Protein AF-A0A2P6TH84-F1 (afdb_monomer)

pLDDT: mean 74.76, std 20.01, range [26.09, 97.75]

Structure (mmCIF, N/CA/C/O backbone):
data_AF-A0A2P6TH84-F1
#
_entry.id   AF-A0A2P6TH84-F1
#
loop_
_atom_site.group_PDB
_atom_site.id
_atom_site.type_symbol
_atom_site.label_atom_id
_atom_site.label_alt_id
_atom_site.label_comp_id
_atom_site.label_asym_id
_atom_site.label_entity_id
_atom_site.label_seq_id
_atom_site.pdbx_PDB_ins_code
_atom_site.Cartn_x
_atom_site.Cartn_y
_atom_site.Cartn_z
_atom_site.occupancy
_atom_site.B_iso_or_equiv
_atom_site.auth_seq_id
_atom_site.auth_comp_id
_atom_site.auth_asym_id
_atom_site.auth_atom_id
_atom_site.pdbx_PDB_model_num
ATOM 1 N N . MET A 1 1 ? 56.185 -22.684 35.975 1.00 49.00 1 MET A N 1
ATOM 2 C CA . MET A 1 1 ? 56.356 -23.652 34.866 1.00 49.00 1 MET A CA 1
ATOM 3 C C . MET A 1 1 ? 55.516 -23.324 33.614 1.00 49.00 1 MET A C 1
ATOM 5 O O . MET A 1 1 ? 55.179 -24.228 32.874 1.00 49.00 1 MET A O 1
ATOM 9 N N . LEU A 1 2 ? 55.232 -22.048 33.292 1.00 40.28 2 LEU A N 1
ATOM 10 C CA . LEU A 1 2 ? 54.594 -21.669 32.006 1.00 40.28 2 LEU A CA 1
ATOM 11 C C . LEU A 1 2 ? 54.960 -20.236 31.550 1.00 40.28 2 LEU A C 1
ATOM 13 O O . LEU A 1 2 ? 54.195 -19.553 30.882 1.00 40.28 2 LEU A O 1
ATOM 17 N N . ARG A 1 3 ? 56.158 -19.760 31.926 1.00 39.81 3 ARG A N 1
ATOM 18 C CA . ARG A 1 3 ? 56.744 -18.479 31.460 1.00 39.81 3 ARG A CA 1
ATOM 19 C C . ARG A 1 3 ? 58.218 -18.581 31.024 1.00 39.81 3 ARG A C 1
ATOM 21 O O . ARG A 1 3 ? 58.855 -17.567 30.773 1.00 39.81 3 ARG A O 1
ATOM 28 N N . LEU A 1 4 ? 58.748 -19.801 30.888 1.00 42.59 4 LEU A N 1
ATOM 29 C CA . LEU A 1 4 ? 60.118 -20.081 30.418 1.00 42.59 4 LEU A CA 1
ATOM 30 C C . LEU A 1 4 ? 60.171 -20.767 29.037 1.00 42.59 4 LEU A C 1
ATOM 32 O O . LEU A 1 4 ? 61.249 -20.895 28.469 1.00 42.59 4 LEU A O 1
ATOM 36 N N . ALA A 1 5 ? 59.022 -21.134 28.455 1.00 43.66 5 ALA A N 1
ATOM 37 C CA . ALA A 1 5 ? 58.946 -21.787 27.143 1.00 43.66 5 ALA A CA 1
ATOM 38 C C . ALA A 1 5 ? 58.733 -20.817 25.958 1.00 43.66 5 ALA A C 1
ATOM 40 O O . ALA A 1 5 ? 58.998 -21.188 24.821 1.00 43.66 5 ALA A O 1
ATOM 41 N N . SER A 1 6 ? 58.321 -19.560 26.185 1.00 41.12 6 SER A N 1
ATOM 42 C CA . SER A 1 6 ? 58.026 -18.622 25.082 1.00 41.12 6 SER A CA 1
ATOM 43 C C . SER A 1 6 ? 59.216 -17.774 24.616 1.00 41.12 6 SER A C 1
ATOM 45 O O . SER A 1 6 ? 59.155 -17.186 23.541 1.00 41.12 6 SER A O 1
ATOM 47 N N . LYS A 1 7 ? 60.324 -17.726 25.372 1.00 42.12 7 LYS A N 1
ATOM 48 C CA . LYS A 1 7 ? 61.516 -16.940 24.993 1.00 42.12 7 LYS A CA 1
ATOM 49 C C . LYS A 1 7 ? 62.560 -17.708 24.172 1.00 42.12 7 LYS A C 1
ATOM 51 O O . LYS A 1 7 ? 63.350 -17.066 23.495 1.00 42.12 7 LYS A O 1
ATOM 56 N N . ARG A 1 8 ? 62.548 -19.049 24.165 1.00 44.91 8 ARG A N 1
ATOM 57 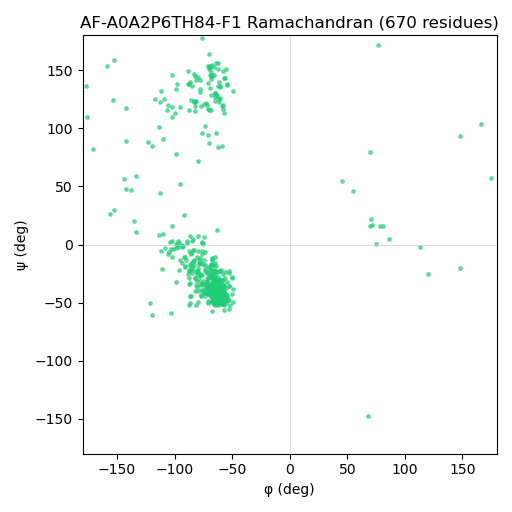C CA . ARG A 1 8 ? 63.496 -19.858 23.362 1.00 44.91 8 ARG A CA 1
ATOM 58 C C . ARG A 1 8 ? 63.024 -20.145 21.932 1.00 44.91 8 ARG A C 1
ATOM 60 O O . ARG A 1 8 ? 63.863 -20.338 21.064 1.00 44.91 8 ARG A O 1
ATOM 67 N N . LEU A 1 9 ? 61.718 -20.084 21.658 1.00 41.94 9 LEU A N 1
ATOM 68 C CA . LEU A 1 9 ? 61.187 -20.300 20.304 1.00 41.94 9 LEU A CA 1
ATOM 69 C C . LEU A 1 9 ? 61.360 -19.069 19.389 1.00 41.94 9 LEU A C 1
ATOM 71 O O . LEU A 1 9 ? 61.479 -19.205 18.178 1.00 41.94 9 LEU A O 1
ATOM 75 N N . LEU A 1 10 ? 61.434 -17.862 19.966 1.00 43.53 10 LEU A N 1
ATOM 76 C CA . LEU A 1 10 ? 61.597 -16.608 19.215 1.00 43.53 10 LEU A CA 1
ATOM 77 C C . LEU A 1 10 ? 63.057 -16.250 18.884 1.00 43.53 10 LEU A C 1
ATOM 79 O O . LEU A 1 10 ? 63.283 -15.338 18.097 1.00 43.53 10 LEU A O 1
ATOM 83 N N . GLN A 1 11 ? 64.047 -16.973 19.420 1.00 44.34 11 GLN A N 1
ATOM 84 C CA . GLN A 1 11 ? 65.460 -16.802 19.043 1.00 44.34 11 GLN A CA 1
ATOM 85 C C . GLN A 1 11 ? 65.936 -17.790 17.966 1.00 44.34 11 GLN A C 1
ATOM 87 O O . GLN A 1 11 ? 66.977 -17.552 17.364 1.00 44.34 11 GLN A O 1
ATOM 92 N N . GLN A 1 12 ? 65.175 -18.847 17.658 1.00 43.16 12 GLN A N 1
ATOM 93 C CA . GLN A 1 12 ? 65.527 -19.805 16.595 1.00 43.16 12 GLN A CA 1
ATOM 94 C C . GLN A 1 12 ? 64.965 -19.447 15.209 1.00 43.16 12 GLN A C 1
ATOM 96 O O . GLN A 1 12 ? 65.404 -20.016 14.218 1.00 43.16 12 GLN A O 1
ATOM 101 N N . LEU A 1 13 ? 64.051 -18.475 15.105 1.00 41.50 13 LEU A N 1
ATOM 102 C CA . LEU A 1 13 ? 63.491 -18.027 13.817 1.00 41.50 13 LEU A CA 1
ATOM 103 C C . LEU A 1 13 ? 64.225 -16.824 13.196 1.00 41.50 13 LEU A C 1
ATOM 105 O O . LEU A 1 13 ? 63.881 -16.408 12.096 1.00 41.50 13 LEU A O 1
ATOM 109 N N . ALA A 1 14 ? 65.239 -16.273 13.873 1.00 40.06 14 ALA A N 1
ATOM 110 C CA . ALA A 1 14 ? 65.996 -15.108 13.401 1.00 40.06 14 ALA A CA 1
ATOM 111 C C . ALA A 1 14 ? 67.391 -15.444 12.830 1.00 40.06 14 ALA A C 1
ATOM 113 O O . ALA A 1 14 ? 68.114 -14.539 12.425 1.00 40.06 14 ALA A O 1
ATOM 114 N N . ALA A 1 15 ? 67.781 -16.721 12.770 1.00 43.97 15 ALA A N 1
ATOM 115 C CA . ALA A 1 15 ? 69.076 -17.141 12.236 1.00 43.97 15 ALA A CA 1
ATOM 116 C C . ALA A 1 15 ? 68.935 -18.452 11.450 1.00 43.97 15 ALA A C 1
ATOM 118 O O . ALA A 1 15 ? 69.052 -19.542 12.001 1.00 43.97 15 ALA A O 1
ATOM 119 N N . GLY A 1 16 ? 68.657 -18.341 10.153 1.00 32.44 16 GLY A N 1
ATOM 120 C CA . GLY A 1 16 ? 68.565 -19.485 9.250 1.00 32.44 16 GLY A CA 1
ATOM 121 C C . GLY A 1 16 ? 68.447 -19.022 7.806 1.00 32.44 16 GLY A C 1
ATOM 122 O O . GLY A 1 16 ? 67.346 -18.911 7.278 1.00 32.44 16 GLY A O 1
ATOM 123 N N . GLY A 1 17 ? 69.585 -18.694 7.192 1.00 35.03 17 GLY A N 1
ATOM 124 C CA . GLY A 1 17 ? 69.675 -18.413 5.762 1.00 35.03 17 GLY A CA 1
ATOM 125 C C . GLY A 1 17 ? 69.348 -19.664 4.944 1.00 35.03 17 GLY A C 1
ATOM 126 O O 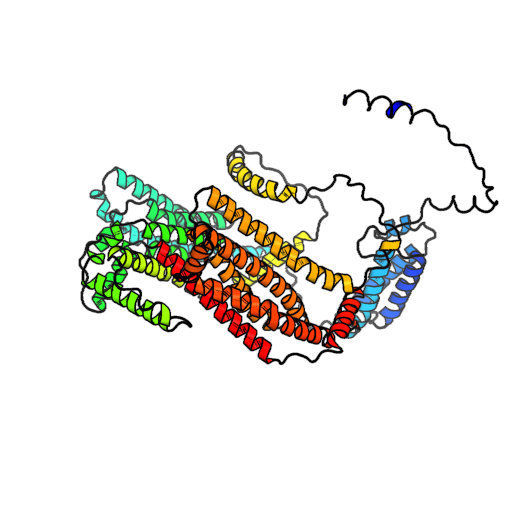. GLY A 1 17 ? 69.883 -20.739 5.207 1.00 35.03 17 GLY A O 1
ATOM 127 N N . ALA A 1 18 ? 68.458 -19.518 3.964 1.00 34.34 18 ALA A N 1
ATOM 128 C CA . ALA A 1 18 ? 68.150 -20.558 2.990 1.00 34.34 18 ALA A CA 1
ATOM 129 C C . ALA A 1 18 ? 69.193 -20.561 1.851 1.00 34.34 18 ALA A C 1
ATOM 131 O O . ALA A 1 18 ? 69.657 -19.486 1.458 1.00 34.34 18 ALA A O 1
ATOM 132 N N . PRO A 1 19 ? 69.556 -21.733 1.297 1.00 34.91 19 PRO A N 1
ATOM 133 C CA . PRO A 1 19 ? 70.480 -21.827 0.177 1.00 34.91 19 PRO A CA 1
ATOM 134 C C . PRO A 1 19 ? 69.783 -21.465 -1.140 1.00 34.91 19 PRO A C 1
ATOM 136 O O . PRO A 1 19 ? 68.630 -21.821 -1.385 1.00 34.91 19 PRO A O 1
ATOM 139 N N . ALA A 1 20 ? 70.516 -20.764 -2.002 1.00 30.88 20 ALA A N 1
ATOM 140 C CA . ALA A 1 20 ? 70.124 -20.475 -3.370 1.00 30.88 20 ALA A CA 1
ATOM 141 C C . ALA A 1 20 ? 70.202 -21.750 -4.226 1.00 30.88 20 ALA A C 1
ATOM 143 O O . ALA A 1 20 ? 71.277 -22.321 -4.397 1.00 30.88 20 ALA A O 1
ATOM 144 N N . VAL A 1 21 ? 69.073 -22.167 -4.800 1.00 31.05 21 VAL A N 1
ATOM 145 C CA . VAL A 1 21 ? 69.043 -23.082 -5.947 1.00 31.05 21 VAL A CA 1
ATOM 146 C C . VAL A 1 21 ? 68.768 -22.233 -7.180 1.00 31.05 21 VAL A C 1
ATOM 148 O O . VAL A 1 21 ? 67.683 -21.678 -7.346 1.00 31.05 21 VAL A O 1
ATOM 151 N N . ALA A 1 22 ? 69.792 -22.093 -8.016 1.00 32.12 22 ALA A N 1
ATOM 152 C CA . ALA A 1 22 ? 69.704 -21.475 -9.325 1.00 32.12 22 ALA A CA 1
ATOM 153 C C . ALA A 1 22 ? 69.007 -22.436 -10.299 1.00 32.12 22 ALA A C 1
ATOM 155 O O . ALA A 1 22 ? 69.502 -23.532 -10.549 1.00 32.12 22 ALA A O 1
ATOM 156 N N . VAL A 1 23 ? 67.884 -22.008 -10.876 1.00 31.39 23 VAL A N 1
ATOM 157 C CA . VAL A 1 23 ? 67.327 -22.603 -12.097 1.00 31.39 23 VAL A CA 1
ATOM 158 C C . VAL A 1 23 ? 67.433 -21.553 -13.197 1.00 31.39 23 VAL A C 1
ATOM 160 O O . VAL A 1 23 ? 66.981 -20.419 -13.044 1.00 31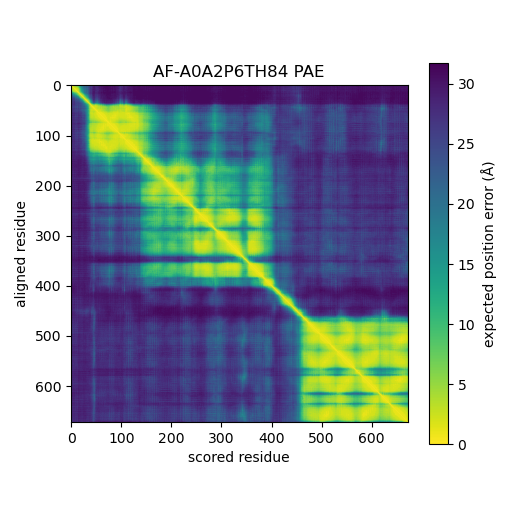.39 23 VAL A O 1
ATOM 163 N N . GLN A 1 24 ? 68.118 -21.935 -14.272 1.00 30.09 24 GLN A N 1
ATOM 164 C CA . GLN A 1 24 ? 68.451 -21.115 -15.431 1.00 30.09 24 GLN A CA 1
ATOM 165 C C . GLN A 1 24 ? 67.192 -20.592 -16.134 1.00 30.09 24 GLN A C 1
ATOM 167 O O . GLN A 1 24 ? 66.323 -21.361 -16.542 1.00 30.09 24 GLN A O 1
ATOM 172 N N . ALA A 1 25 ? 67.128 -19.274 -16.318 1.00 30.47 25 ALA A N 1
ATOM 173 C CA . ALA A 1 25 ? 66.165 -18.624 -17.191 1.00 30.47 25 ALA A CA 1
ATOM 174 C C . ALA A 1 25 ? 66.600 -18.798 -18.655 1.00 30.47 25 ALA A C 1
ATOM 176 O O . ALA A 1 25 ? 67.668 -18.331 -19.053 1.00 30.47 25 ALA A O 1
ATOM 177 N N . GLY A 1 26 ? 65.759 -19.451 -19.459 1.00 30.83 26 GLY A N 1
ATOM 178 C CA . GLY A 1 26 ? 65.854 -19.401 -20.914 1.00 30.83 26 GLY A CA 1
ATOM 179 C C . GLY A 1 26 ? 65.601 -17.975 -21.409 1.00 30.83 26 GLY A C 1
ATOM 180 O O . GLY A 1 26 ? 64.626 -17.325 -21.026 1.00 30.83 26 GLY A O 1
ATOM 181 N N . ALA A 1 27 ? 66.506 -17.480 -22.246 1.00 38.22 27 ALA A N 1
ATOM 182 C CA . ALA A 1 27 ? 66.463 -16.155 -22.841 1.00 38.22 27 ALA A CA 1
ATOM 183 C C . ALA A 1 27 ? 65.328 -16.038 -23.876 1.00 38.22 27 ALA A C 1
ATOM 185 O O . ALA A 1 27 ? 65.541 -16.263 -25.060 1.00 38.22 27 ALA A O 1
ATOM 186 N N . ALA A 1 28 ? 64.118 -15.686 -23.433 1.00 39.31 28 ALA A N 1
ATOM 187 C CA . ALA A 1 28 ? 63.035 -15.225 -24.315 1.00 39.31 28 ALA A CA 1
ATOM 188 C C . ALA A 1 28 ? 61.986 -14.351 -23.594 1.00 39.31 28 ALA A C 1
ATOM 190 O O . ALA A 1 28 ? 60.827 -14.314 -23.996 1.00 39.31 28 ALA A O 1
ATOM 191 N N . ALA A 1 29 ? 62.353 -13.662 -22.507 1.00 36.34 29 ALA A N 1
ATOM 192 C CA . ALA A 1 29 ? 61.376 -12.965 -21.663 1.00 36.34 29 ALA A CA 1
ATOM 193 C C . ALA A 1 29 ? 61.693 -11.523 -21.190 1.00 36.34 29 ALA A C 1
ATOM 195 O O . ALA A 1 29 ? 61.033 -11.091 -20.247 1.00 36.34 29 ALA A O 1
ATOM 196 N N . PRO A 1 30 ? 62.593 -10.712 -21.795 1.00 34.22 30 PRO A N 1
ATOM 197 C CA . PRO A 1 30 ? 62.628 -9.279 -21.484 1.00 34.22 30 PRO A CA 1
ATOM 198 C C . PRO A 1 30 ? 61.908 -8.384 -22.511 1.00 34.22 30 PRO A C 1
ATOM 200 O O . PRO A 1 30 ? 61.852 -7.178 -22.302 1.00 34.22 30 PRO A O 1
ATOM 203 N N . ALA A 1 31 ? 61.302 -8.931 -23.575 1.00 34.47 31 ALA A N 1
ATOM 204 C CA . ALA A 1 31 ? 60.511 -8.135 -24.528 1.00 34.47 31 ALA A CA 1
ATOM 205 C C . ALA A 1 31 ? 59.025 -7.978 -24.132 1.00 34.47 31 ALA A C 1
ATOM 207 O O . ALA A 1 31 ? 58.381 -7.023 -24.553 1.00 34.47 31 ALA A O 1
ATOM 208 N N . LEU A 1 32 ? 58.474 -8.863 -23.289 1.00 37.06 32 LEU A N 1
ATOM 209 C CA . LEU A 1 32 ? 57.043 -8.840 -22.939 1.00 37.06 32 LEU A CA 1
ATOM 210 C C . LEU A 1 32 ? 56.714 -8.013 -21.678 1.00 37.06 32 LEU A C 1
ATOM 212 O O . LEU A 1 32 ? 55.553 -7.731 -21.403 1.00 37.06 32 LEU A O 1
ATOM 216 N N . LEU A 1 33 ? 57.722 -7.593 -20.908 1.00 34.25 33 LEU A N 1
ATOM 217 C CA . LEU A 1 33 ? 57.531 -6.891 -19.627 1.00 34.25 33 LEU A CA 1
ATOM 218 C C . LEU A 1 33 ? 57.624 -5.358 -19.722 1.00 34.25 33 LEU A C 1
ATOM 220 O O . LEU A 1 33 ? 57.468 -4.672 -18.714 1.00 34.25 33 LEU A O 1
ATOM 224 N N . LEU A 1 34 ? 57.801 -4.814 -20.930 1.00 34.56 34 LEU A N 1
ATOM 225 C CA . LEU A 1 34 ? 57.811 -3.370 -21.204 1.00 34.56 34 LEU A CA 1
ATOM 226 C C . LEU A 1 34 ? 56.506 -2.834 -21.831 1.00 34.56 34 LEU A C 1
ATOM 228 O O . LEU A 1 34 ? 56.418 -1.637 -22.077 1.00 34.56 34 LEU A O 1
ATOM 232 N N . ALA A 1 35 ? 55.468 -3.665 -22.014 1.00 40.34 35 ALA A N 1
ATOM 233 C CA . ALA A 1 35 ? 54.204 -3.267 -22.660 1.00 40.34 35 ALA A CA 1
ATOM 234 C C . ALA A 1 35 ? 52.969 -3.188 -21.729 1.00 40.34 35 ALA A C 1
ATOM 236 O O . ALA A 1 35 ? 51.854 -3.016 -22.208 1.00 40.34 35 ALA A O 1
ATOM 237 N N . VAL A 1 36 ? 53.121 -3.285 -20.399 1.00 44.41 36 VAL A N 1
ATOM 238 C CA . VAL A 1 36 ? 51.980 -3.249 -19.444 1.00 44.41 36 VAL A CA 1
ATOM 239 C C . VAL A 1 36 ? 52.001 -1.990 -18.565 1.00 44.41 36 VAL A C 1
ATOM 241 O O . VAL A 1 36 ? 51.787 -2.022 -17.355 1.00 44.41 36 VAL A O 1
ATOM 244 N N . ARG A 1 37 ? 52.266 -0.836 -19.177 1.00 42.88 37 ARG A N 1
ATOM 245 C CA . ARG A 1 37 ? 51.917 0.477 -18.616 1.00 42.88 37 ARG A CA 1
ATOM 246 C C . ARG A 1 37 ? 51.043 1.195 -19.640 1.00 42.88 37 ARG A C 1
ATOM 248 O O . ARG A 1 37 ? 51.572 1.877 -20.503 1.00 42.88 37 ARG A O 1
ATOM 255 N N . GLY A 1 38 ? 49.728 0.985 -19.569 1.00 53.50 38 GLY A N 1
ATOM 256 C CA . GLY A 1 38 ? 48.762 1.700 -20.417 1.00 53.50 38 GLY A CA 1
ATOM 257 C C . GLY A 1 38 ? 47.511 0.911 -20.804 1.00 53.50 38 GLY A C 1
ATOM 258 O O . GLY A 1 38 ? 46.500 1.514 -21.121 1.00 53.50 38 GLY A O 1
ATOM 259 N N . ALA A 1 39 ? 47.520 -0.424 -20.733 1.00 65.81 39 ALA A N 1
ATOM 260 C CA . ALA A 1 39 ? 46.341 -1.205 -21.111 1.00 65.81 39 ALA A CA 1
ATOM 261 C C . ALA A 1 39 ? 45.218 -1.092 -20.061 1.00 65.81 39 ALA A C 1
ATOM 263 O O . ALA A 1 39 ? 45.399 -1.456 -18.892 1.00 65.81 39 ALA A O 1
ATOM 264 N N . LYS A 1 40 ? 44.045 -0.614 -20.490 1.00 77.44 40 LYS A N 1
ATOM 265 C CA . LYS A 1 40 ? 42.811 -0.564 -19.695 1.00 77.44 40 LYS A CA 1
ATOM 266 C C . LYS A 1 40 ? 42.443 -1.979 -19.228 1.00 77.44 40 LYS A C 1
ATOM 268 O O . LYS A 1 40 ? 42.265 -2.876 -20.041 1.00 77.44 40 LYS A O 1
ATOM 273 N N . THR A 1 41 ? 42.361 -2.202 -17.913 1.00 80.69 41 THR A N 1
ATOM 274 C CA . THR A 1 41 ? 42.091 -3.537 -17.325 1.00 80.69 41 THR A CA 1
ATOM 275 C C . THR A 1 41 ? 40.619 -3.766 -16.985 1.00 80.69 41 THR A C 1
ATOM 277 O O . THR A 1 41 ? 40.172 -4.905 -16.865 1.00 80.69 41 THR A O 1
ATOM 280 N N . THR A 1 42 ? 39.856 -2.688 -16.813 1.00 85.06 42 THR A N 1
ATOM 281 C CA . THR A 1 42 ? 38.415 -2.689 -16.555 1.00 85.06 42 THR A CA 1
ATOM 282 C C . THR A 1 42 ? 37.833 -1.332 -16.945 1.00 85.06 42 THR A C 1
ATOM 284 O O . THR A 1 42 ? 38.533 -0.321 -16.909 1.00 85.06 42 THR A O 1
ATOM 287 N N . THR A 1 43 ? 36.548 -1.298 -17.291 1.00 85.44 43 THR A N 1
ATOM 288 C CA . THR A 1 43 ? 35.790 -0.059 -17.533 1.00 85.44 43 THR A CA 1
ATOM 289 C C . THR A 1 43 ? 35.461 0.675 -16.227 1.00 85.44 43 THR A C 1
ATOM 291 O O . THR A 1 43 ? 35.236 1.882 -16.230 1.00 85.44 43 THR A O 1
ATOM 294 N N . GLY A 1 44 ? 35.440 -0.032 -15.087 1.00 86.38 44 GLY A N 1
ATOM 295 C CA . GLY A 1 44 ? 34.994 0.509 -13.796 1.00 86.38 44 GLY A CA 1
ATOM 296 C C . GLY A 1 44 ? 33.470 0.663 -13.672 1.00 86.38 44 GLY A C 1
ATOM 297 O O . GLY A 1 44 ? 32.985 1.079 -12.620 1.00 86.38 44 GLY A O 1
ATOM 298 N N . ILE A 1 45 ? 32.711 0.289 -14.709 1.00 82.56 45 ILE A N 1
ATOM 299 C CA . ILE A 1 45 ? 31.246 0.348 -14.755 1.00 82.56 45 ILE A CA 1
ATOM 300 C C . ILE A 1 45 ? 30.694 -1.074 -14.622 1.00 82.56 45 ILE A C 1
ATOM 302 O O . ILE A 1 45 ? 30.967 -1.953 -15.441 1.00 82.56 45 ILE A O 1
ATOM 306 N N . VAL A 1 46 ? 29.891 -1.314 -13.583 1.00 83.00 46 VAL A N 1
ATOM 307 C CA . VAL A 1 46 ? 29.273 -2.628 -13.351 1.00 83.00 46 VAL A CA 1
ATOM 308 C C . VAL A 1 46 ? 28.353 -2.984 -14.523 1.00 83.00 46 VAL A C 1
ATOM 310 O O . VAL A 1 46 ? 27.441 -2.230 -14.852 1.00 83.00 46 VAL A O 1
ATOM 313 N N . GLY A 1 47 ? 28.580 -4.149 -15.137 1.00 83.75 47 GLY A N 1
ATOM 314 C CA . GLY A 1 47 ? 27.779 -4.645 -16.262 1.00 83.75 47 GLY A CA 1
ATOM 315 C C . GLY A 1 47 ? 28.217 -4.159 -17.650 1.00 83.75 47 GLY A C 1
ATOM 316 O O . GLY A 1 47 ? 27.548 -4.498 -18.623 1.00 83.75 47 GLY A O 1
ATOM 317 N N . LEU A 1 48 ? 29.322 -3.412 -17.766 1.00 88.56 48 LEU A N 1
ATOM 318 C CA . LEU A 1 48 ? 29.928 -3.044 -19.050 1.00 88.56 48 LEU A CA 1
ATOM 319 C C . LEU A 1 48 ? 31.304 -3.722 -19.193 1.00 88.56 48 LEU A C 1
ATOM 321 O O . LEU A 1 48 ? 32.265 -3.265 -18.568 1.00 88.56 48 LEU A O 1
ATOM 325 N N . PRO A 1 49 ? 31.423 -4.823 -19.958 1.00 88.56 49 PRO A N 1
ATOM 326 C CA . PRO A 1 49 ? 32.684 -5.544 -20.089 1.00 88.56 49 PRO A CA 1
ATOM 327 C C . PRO A 1 49 ? 33.716 -4.731 -20.877 1.00 88.56 49 PRO A C 1
ATOM 329 O O . PRO A 1 49 ? 33.364 -3.934 -21.745 1.00 88.56 49 PRO A O 1
ATOM 332 N N . LEU A 1 50 ? 34.995 -4.970 -20.583 1.00 90.81 50 LEU A N 1
ATOM 333 C CA . LEU A 1 50 ? 36.102 -4.453 -21.382 1.00 90.81 50 LEU A CA 1
ATOM 334 C C . LEU A 1 50 ? 36.053 -5.088 -22.778 1.00 90.81 50 LEU A C 1
ATOM 336 O O . LEU A 1 50 ? 35.961 -6.313 -22.889 1.00 90.81 50 LEU A O 1
ATOM 340 N N . VAL A 1 51 ? 36.132 -4.267 -23.823 1.00 89.50 51 VAL A N 1
ATOM 341 C CA . VAL A 1 51 ? 36.164 -4.730 -25.215 1.00 89.50 51 VAL A CA 1
ATOM 342 C C . VAL A 1 51 ? 37.607 -4.654 -25.721 1.00 89.50 51 VAL A C 1
ATOM 344 O O . VAL A 1 51 ? 38.171 -3.559 -25.743 1.00 89.50 51 VAL A O 1
ATOM 347 N N . PRO A 1 52 ? 38.228 -5.780 -26.117 1.00 87.69 52 PRO A N 1
ATOM 348 C CA . PRO A 1 52 ? 39.511 -5.750 -26.810 1.00 87.69 52 PRO A CA 1
ATOM 349 C C . PRO A 1 52 ? 39.371 -4.979 -28.123 1.00 87.69 52 PRO A C 1
ATOM 351 O O . PRO A 1 52 ? 38.401 -5.195 -28.844 1.00 87.69 52 PRO A O 1
ATOM 354 N N . ASP A 1 53 ? 40.330 -4.104 -28.423 1.00 89.25 53 ASP A N 1
ATOM 355 C CA . ASP A 1 53 ? 40.321 -3.292 -29.647 1.00 89.25 53 ASP A CA 1
ATOM 356 C C . ASP A 1 53 ? 39.028 -2.461 -29.823 1.00 89.25 53 ASP A C 1
ATOM 358 O O . ASP A 1 53 ? 38.389 -2.423 -30.878 1.00 89.25 53 ASP A O 1
ATOM 362 N N . ALA A 1 54 ? 38.610 -1.801 -28.735 1.00 90.88 54 ALA A N 1
ATOM 363 C CA . ALA A 1 54 ? 37.359 -1.047 -28.668 1.00 90.88 54 ALA A CA 1
ATOM 364 C C . ALA A 1 54 ? 37.223 0.007 -29.782 1.00 90.88 54 ALA A C 1
ATOM 366 O O . ALA A 1 54 ? 36.115 0.255 -30.252 1.00 90.88 54 ALA A O 1
ATOM 367 N N . ARG A 1 55 ? 38.329 0.604 -30.240 1.00 92.62 55 ARG A N 1
ATOM 368 C CA . ARG A 1 55 ? 38.325 1.606 -31.312 1.00 92.62 55 ARG A CA 1
ATOM 369 C C . ARG A 1 55 ? 37.822 1.043 -32.640 1.00 92.62 55 ARG A C 1
ATOM 371 O O . ARG A 1 55 ? 36.914 1.624 -33.235 1.00 92.62 55 ARG A O 1
ATOM 378 N N . ASN A 1 56 ? 38.372 -0.084 -33.089 1.00 93.69 56 ASN A N 1
ATOM 379 C CA . ASN A 1 56 ? 37.966 -0.697 -34.354 1.00 93.69 56 ASN A CA 1
ATOM 380 C C . ASN A 1 56 ? 36.532 -1.224 -34.273 1.00 93.69 56 ASN A C 1
ATOM 382 O O . ASN A 1 56 ? 35.729 -0.962 -35.168 1.00 93.69 56 ASN A O 1
ATOM 386 N N . VAL A 1 57 ? 36.165 -1.848 -33.149 1.00 95.12 57 VAL A N 1
ATOM 387 C CA . VAL A 1 57 ? 34.785 -2.295 -32.914 1.00 95.12 57 VAL A CA 1
ATOM 388 C C . VAL A 1 57 ? 33.812 -1.113 -32.939 1.00 95.12 57 VAL A C 1
ATOM 390 O O . VAL A 1 57 ? 32.745 -1.203 -33.541 1.00 95.12 57 VAL A O 1
ATOM 393 N N . LEU A 1 58 ? 34.157 0.019 -32.318 1.00 95.56 58 LEU A N 1
ATOM 394 C CA . LEU A 1 58 ? 33.320 1.217 -32.357 1.00 95.56 58 LEU A CA 1
ATOM 395 C C . LEU A 1 58 ? 33.189 1.766 -33.781 1.00 95.56 58 LEU A C 1
ATOM 397 O O . LEU A 1 58 ? 32.085 2.126 -34.183 1.00 95.56 58 LEU A O 1
ATOM 401 N N . LYS A 1 59 ? 34.276 1.786 -34.560 1.00 96.38 59 LYS A N 1
ATOM 402 C CA . LYS A 1 59 ? 34.257 2.203 -35.968 1.00 96.38 59 LYS A CA 1
ATOM 403 C C . LYS A 1 59 ? 33.285 1.356 -36.796 1.00 96.38 59 LYS A C 1
ATOM 405 O O . LYS A 1 59 ? 32.444 1.912 -37.500 1.00 96.38 59 LYS A O 1
ATOM 410 N N . GLU A 1 60 ? 33.352 0.033 -36.664 1.00 96.62 60 GLU A N 1
ATOM 411 C CA . GLU A 1 60 ? 32.441 -0.896 -37.346 1.00 96.62 60 GLU A CA 1
ATOM 412 C C . GLU A 1 60 ? 30.978 -0.665 -36.946 1.00 96.62 60 GLU A C 1
ATOM 414 O O . GLU A 1 60 ? 30.096 -0.600 -37.800 1.00 96.62 60 GLU A O 1
ATOM 419 N N . GLN A 1 61 ? 30.709 -0.491 -35.649 1.00 96.62 61 GLN A N 1
ATOM 420 C CA . GLN A 1 61 ? 29.351 -0.268 -35.147 1.00 96.62 61 GLN A CA 1
ATOM 421 C C . GLN A 1 61 ? 28.784 1.087 -35.595 1.00 96.62 61 GLN A C 1
ATOM 423 O O . GLN A 1 61 ? 27.611 1.169 -35.950 1.00 96.62 61 GLN A O 1
ATOM 428 N N . LEU A 1 62 ? 29.602 2.144 -35.625 1.00 97.44 62 LEU A N 1
ATOM 429 C CA . LEU A 1 62 ? 29.201 3.455 -36.146 1.00 97.44 62 LEU A CA 1
ATOM 430 C C . LEU A 1 62 ? 28.872 3.381 -37.643 1.00 97.44 62 LEU A C 1
ATOM 432 O O . LEU A 1 62 ? 27.875 3.963 -38.070 1.00 97.44 62 LEU A O 1
ATOM 436 N N . GLN A 1 63 ? 29.655 2.635 -38.428 1.00 97.69 63 GLN A N 1
ATOM 437 C CA . GLN A 1 63 ? 29.357 2.417 -39.843 1.00 97.69 63 GLN A CA 1
ATOM 438 C C . GLN A 1 63 ? 28.050 1.632 -40.025 1.00 97.69 63 GLN A C 1
ATOM 440 O O . GLN A 1 63 ? 27.190 2.052 -40.794 1.00 97.69 63 GLN A O 1
ATOM 445 N N . ALA A 1 64 ? 27.839 0.573 -39.238 1.00 97.19 64 ALA A N 1
ATOM 446 C CA . ALA A 1 64 ? 26.593 -0.188 -39.261 1.00 97.19 64 ALA A CA 1
ATOM 447 C C . ALA A 1 64 ? 25.363 0.687 -38.948 1.00 97.19 64 ALA A C 1
ATOM 449 O O . ALA A 1 64 ? 24.310 0.509 -39.559 1.00 97.19 64 ALA A O 1
ATOM 450 N N . VAL A 1 65 ? 25.482 1.660 -38.033 1.00 97.75 65 VAL A N 1
ATOM 451 C CA . VAL A 1 65 ? 24.405 2.626 -37.745 1.00 97.75 65 VAL A CA 1
ATOM 452 C C . VAL A 1 65 ? 24.119 3.521 -38.958 1.00 97.75 65 VAL A C 1
ATOM 454 O O . VAL A 1 65 ? 22.950 3.754 -39.271 1.00 97.75 65 VAL A O 1
ATOM 457 N N . LEU A 1 66 ? 25.152 4.002 -39.665 1.00 97.69 66 LEU A N 1
ATOM 458 C CA . LEU A 1 66 ? 24.981 4.803 -40.890 1.00 97.69 66 LEU A CA 1
ATOM 459 C C . LEU A 1 66 ? 24.315 4.020 -42.023 1.00 97.69 66 LEU A C 1
ATOM 461 O O . LEU A 1 66 ? 23.570 4.611 -42.808 1.00 97.69 66 LEU A O 1
ATOM 465 N N . ASP A 1 67 ? 24.559 2.716 -42.096 1.00 97.50 67 ASP A N 1
ATOM 466 C CA . ASP A 1 67 ? 23.954 1.847 -43.102 1.00 97.50 67 ASP A CA 1
ATOM 467 C C . ASP A 1 67 ? 22.496 1.521 -42.734 1.00 97.50 67 ASP A C 1
ATOM 469 O O . ASP A 1 67 ? 21.596 1.623 -43.569 1.00 97.50 67 ASP A O 1
ATOM 473 N N . ALA A 1 68 ? 22.228 1.213 -41.461 1.00 96.56 68 ALA A N 1
ATOM 474 C CA . ALA A 1 68 ? 20.889 0.884 -40.975 1.00 96.56 68 ALA A CA 1
ATOM 475 C C . ALA A 1 68 ? 19.916 2.077 -41.036 1.00 96.56 68 ALA A C 1
ATOM 477 O O . ALA A 1 68 ? 18.744 1.905 -41.380 1.00 96.56 68 ALA A O 1
ATOM 478 N N . ILE A 1 69 ? 20.381 3.299 -40.740 1.00 97.06 69 ILE A N 1
ATOM 479 C CA . ILE A 1 69 ? 19.523 4.499 -40.708 1.00 97.06 69 ILE A CA 1
ATOM 480 C C . ILE A 1 69 ? 18.989 4.889 -42.098 1.00 97.06 69 ILE A C 1
ATOM 482 O O . ILE A 1 69 ? 18.044 5.671 -42.192 1.00 97.06 69 ILE A O 1
ATOM 486 N N . GLN A 1 70 ? 19.536 4.328 -43.186 1.00 96.81 70 GLN A N 1
ATOM 487 C CA . GLN A 1 70 ? 19.097 4.622 -44.557 1.00 96.81 70 GLN A CA 1
ATOM 488 C C . GLN A 1 70 ? 17.625 4.270 -44.814 1.00 96.81 70 GLN A C 1
ATOM 490 O O . GLN A 1 70 ? 17.015 4.863 -45.703 1.00 96.81 70 GLN A O 1
ATOM 495 N N . VAL A 1 71 ? 17.044 3.357 -44.024 1.00 95.81 71 VAL A N 1
ATOM 496 C CA . VAL A 1 71 ? 15.619 2.990 -44.108 1.00 95.81 71 VAL A CA 1
ATOM 497 C C . VAL A 1 71 ? 14.683 4.142 -43.704 1.00 95.81 71 VAL A C 1
ATOM 499 O O . VAL A 1 71 ? 13.514 4.158 -44.084 1.00 95.81 71 VAL A O 1
ATOM 502 N N . ILE A 1 72 ? 15.187 5.109 -42.931 1.00 96.12 72 ILE A N 1
ATOM 503 C CA . ILE A 1 72 ? 14.444 6.277 -42.453 1.00 96.12 72 ILE A CA 1
ATOM 504 C C . ILE A 1 72 ? 14.511 7.393 -43.515 1.00 96.12 72 ILE A C 1
ATOM 506 O O . ILE A 1 72 ? 15.586 7.618 -44.078 1.00 96.12 72 ILE A O 1
ATOM 510 N N . PRO A 1 73 ? 13.425 8.142 -43.789 1.00 96.44 73 PRO A N 1
ATOM 511 C CA . PRO A 1 73 ? 13.443 9.260 -44.738 1.00 96.44 73 PRO A CA 1
ATOM 512 C C . PRO A 1 73 ? 14.494 10.337 -44.409 1.00 96.44 73 PRO A C 1
ATOM 514 O O . PRO A 1 73 ? 14.737 10.649 -43.244 1.00 96.44 73 PRO A O 1
ATOM 517 N N . ALA A 1 74 ? 15.127 10.924 -45.433 1.00 94.75 74 ALA A N 1
ATOM 518 C CA . ALA A 1 74 ? 16.215 11.907 -45.277 1.00 94.75 74 ALA A CA 1
ATOM 519 C C . ALA A 1 74 ? 15.764 13.272 -44.707 1.00 94.75 74 ALA A C 1
ATOM 521 O O . ALA A 1 74 ? 16.573 14.065 -44.214 1.00 94.75 74 ALA A O 1
ATOM 522 N N . ASP A 1 75 ? 14.473 13.569 -44.791 1.00 93.12 75 ASP A N 1
ATOM 523 C CA . ASP A 1 75 ? 13.828 14.747 -44.219 1.00 93.12 75 ASP A CA 1
ATOM 524 C C . ASP A 1 75 ? 13.462 14.578 -42.739 1.00 93.12 75 ASP A C 1
ATOM 526 O O . ASP A 1 75 ? 13.302 15.583 -42.046 1.00 93.12 75 ASP A O 1
ATOM 530 N N . ALA A 1 76 ? 13.417 13.344 -42.227 1.00 94.75 76 ALA A N 1
ATOM 531 C CA . ALA A 1 76 ? 13.167 13.087 -40.817 1.00 94.75 76 ALA A CA 1
ATOM 532 C C . ALA A 1 76 ? 14.306 13.646 -39.943 1.00 94.75 76 ALA A C 1
ATOM 534 O O . ALA A 1 76 ? 15.472 13.256 -40.064 1.00 94.75 76 ALA A O 1
ATOM 535 N N . GLU A 1 77 ? 13.960 14.518 -38.991 1.00 94.12 77 GLU A N 1
ATOM 536 C CA . GLU A 1 77 ? 14.932 15.137 -38.075 1.00 94.12 77 GLU A CA 1
ATOM 537 C C . GLU A 1 77 ? 15.708 14.111 -37.238 1.00 94.12 77 GLU A C 1
ATOM 539 O O . GLU A 1 77 ? 16.888 14.308 -36.943 1.00 94.12 77 GLU A O 1
ATOM 544 N N . TYR A 1 78 ? 15.084 12.973 -36.921 1.00 95.62 78 TYR A N 1
ATOM 545 C CA . TYR A 1 78 ? 15.758 11.855 -36.261 1.00 95.62 78 TYR A CA 1
ATOM 546 C C . TYR A 1 78 ? 16.968 11.368 -37.073 1.00 95.62 78 TYR A C 1
ATOM 548 O O . TYR A 1 78 ? 18.084 11.348 -36.553 1.00 95.62 78 TYR A O 1
ATOM 556 N N . ARG A 1 79 ? 16.788 11.081 -38.371 1.00 97.31 79 ARG A N 1
ATOM 557 C CA . ARG A 1 79 ? 17.880 10.645 -39.253 1.00 97.31 79 ARG A CA 1
ATOM 558 C C . ARG A 1 79 ? 18.975 11.703 -39.360 1.00 97.31 79 ARG A C 1
ATOM 560 O O . ARG A 1 79 ? 20.151 11.372 -39.231 1.00 97.31 79 ARG A O 1
ATOM 567 N N . ARG A 1 80 ? 18.610 12.979 -39.528 1.00 96.81 80 ARG A N 1
ATOM 568 C CA . ARG A 1 80 ? 19.578 14.092 -39.590 1.00 96.81 80 ARG A CA 1
ATOM 569 C C . ARG A 1 80 ? 20.422 14.191 -38.320 1.00 96.81 80 ARG A C 1
ATOM 571 O O . ARG A 1 80 ? 21.637 14.374 -38.399 1.00 96.81 80 ARG A O 1
ATOM 578 N N . SER A 1 81 ? 19.791 14.062 -37.153 1.00 97.06 81 SER A N 1
ATOM 579 C CA . SER A 1 81 ? 20.469 14.118 -35.857 1.00 97.06 81 SER A CA 1
ATOM 580 C C . SER A 1 81 ? 21.414 12.931 -35.652 1.00 97.06 81 SER A C 1
ATOM 582 O O . SER A 1 81 ? 22.566 13.133 -35.246 1.00 97.06 81 SER A O 1
ATOM 584 N N . VAL A 1 82 ? 20.969 11.718 -35.998 1.00 96.62 82 VAL A N 1
ATOM 585 C CA . VAL A 1 82 ? 21.776 10.495 -35.896 1.00 96.62 82 VAL A CA 1
ATOM 586 C C . VAL A 1 82 ? 22.965 10.553 -36.852 1.00 96.62 82 VAL A C 1
ATOM 588 O O . VAL A 1 82 ? 24.098 10.436 -36.393 1.00 96.62 82 VAL A O 1
ATOM 591 N N . GLU A 1 83 ? 22.760 10.837 -38.145 1.00 97.38 83 GLU A N 1
ATOM 592 C CA . GLU A 1 83 ? 23.855 10.944 -39.123 1.00 97.38 83 GLU A CA 1
ATOM 593 C C . GLU A 1 83 ? 24.892 11.995 -38.707 1.00 97.38 83 GLU A C 1
ATOM 595 O O . GLU A 1 83 ? 26.096 11.740 -38.766 1.00 97.38 83 GLU A O 1
ATOM 600 N N . LYS A 1 84 ? 24.440 13.169 -38.244 1.00 97.31 84 LYS A N 1
ATOM 601 C CA . LYS A 1 84 ? 25.333 14.232 -37.764 1.00 97.31 84 LYS A CA 1
ATOM 602 C C . LYS A 1 84 ? 26.179 13.761 -36.582 1.00 97.31 84 LYS A C 1
ATOM 604 O O . LYS A 1 84 ? 27.387 13.989 -36.563 1.00 97.31 84 LYS A O 1
ATOM 609 N N . THR A 1 85 ? 25.548 13.113 -35.607 1.00 96.44 85 THR A N 1
ATOM 610 C CA . THR A 1 85 ? 26.225 12.625 -34.399 1.00 96.44 85 THR A CA 1
ATOM 611 C C . THR A 1 85 ? 27.218 11.519 -34.735 1.00 96.44 85 THR A C 1
ATOM 613 O O . THR A 1 85 ? 28.364 11.565 -34.296 1.00 96.44 85 THR A O 1
ATOM 616 N N . VAL A 1 86 ? 26.800 10.545 -35.541 1.00 97.38 86 VAL A N 1
ATOM 617 C CA . VAL A 1 86 ? 27.602 9.371 -35.888 1.00 97.38 86 VAL A CA 1
ATOM 618 C C . VAL A 1 86 ? 28.792 9.752 -36.761 1.00 97.38 86 VAL A C 1
ATOM 620 O O . VAL A 1 86 ? 29.896 9.314 -36.466 1.00 97.38 86 VAL A O 1
ATOM 623 N N . ARG A 1 87 ? 28.626 10.633 -37.760 1.00 97.31 87 ARG A N 1
ATOM 624 C CA . ARG A 1 87 ? 29.756 11.126 -38.572 1.00 97.31 87 ARG A CA 1
ATOM 625 C C . ARG A 1 87 ? 30.780 11.892 -37.736 1.00 97.31 87 ARG A C 1
ATOM 627 O O . ARG A 1 87 ? 31.976 11.725 -37.946 1.00 97.31 87 ARG A O 1
ATOM 634 N N . TRP A 1 88 ? 30.324 12.701 -36.777 1.00 96.56 88 TRP A N 1
ATOM 635 C CA . TRP A 1 88 ? 31.223 13.397 -35.853 1.00 96.56 88 TRP A CA 1
ATOM 636 C C . TRP A 1 88 ? 32.017 12.415 -34.979 1.00 96.56 88 TRP A C 1
ATOM 638 O O . TRP A 1 88 ? 33.232 12.557 -34.857 1.00 96.56 88 TRP A O 1
ATOM 648 N N . LYS A 1 89 ? 31.359 11.382 -34.433 1.00 95.75 89 LYS A N 1
ATOM 649 C CA . LYS A 1 89 ? 32.040 10.328 -33.664 1.00 95.75 89 LYS A CA 1
ATOM 650 C C . LYS A 1 89 ? 33.001 9.511 -34.523 1.00 95.75 89 LYS A C 1
ATOM 652 O O . LYS A 1 89 ? 34.106 9.230 -34.079 1.00 95.75 89 LYS A O 1
ATOM 657 N N . LEU A 1 90 ? 32.606 9.161 -35.746 1.00 95.75 90 LEU A N 1
ATOM 658 C CA . LEU A 1 90 ? 33.439 8.400 -36.674 1.00 95.75 90 LEU A CA 1
ATOM 659 C C . LEU A 1 90 ? 34.734 9.160 -36.981 1.00 95.75 90 LEU A C 1
ATOM 661 O O . LEU A 1 90 ? 35.812 8.599 -36.827 1.00 95.75 90 LEU A O 1
ATOM 665 N N . ALA A 1 91 ? 34.637 10.462 -37.268 1.00 95.00 91 ALA A N 1
ATOM 666 C CA . ALA A 1 91 ? 35.804 11.316 -37.483 1.00 95.00 91 ALA A CA 1
ATOM 667 C C . ALA A 1 91 ? 36.735 11.391 -36.255 1.00 95.00 91 ALA A C 1
ATOM 669 O O . ALA A 1 91 ? 37.953 11.433 -36.408 1.00 95.00 91 ALA A O 1
ATOM 670 N N . ALA A 1 92 ? 36.184 11.388 -35.034 1.00 93.06 92 ALA A N 1
ATOM 671 C CA . ALA A 1 92 ? 36.984 11.360 -33.808 1.00 93.06 92 ALA A CA 1
ATOM 672 C C . ALA A 1 92 ? 37.730 10.023 -33.625 1.00 93.06 92 ALA A C 1
ATOM 674 O O . ALA A 1 92 ? 38.909 10.013 -33.275 1.00 93.06 92 ALA A O 1
ATOM 675 N N . VAL A 1 93 ? 37.059 8.902 -33.895 1.00 93.44 93 VAL A N 1
ATOM 676 C CA . VAL A 1 93 ? 37.595 7.536 -33.739 1.00 93.44 93 VAL A CA 1
ATOM 677 C C . VAL A 1 93 ? 38.637 7.201 -34.816 1.00 93.44 93 VAL A C 1
ATOM 679 O O . VAL A 1 93 ? 39.576 6.452 -34.548 1.00 93.44 93 VAL A O 1
ATOM 682 N N . GLU A 1 94 ? 38.514 7.788 -36.010 1.00 93.38 94 GLU A N 1
ATOM 683 C CA . GLU A 1 94 ? 39.476 7.656 -37.115 1.00 93.38 94 GLU A CA 1
ATOM 684 C C . GLU A 1 94 ? 40.763 8.473 -36.941 1.00 93.38 94 GLU A C 1
ATOM 686 O O . GLU A 1 94 ? 41.693 8.307 -37.726 1.00 93.38 94 GLU A O 1
ATOM 691 N N . SER A 1 95 ? 40.839 9.344 -35.933 1.00 90.56 95 SER A N 1
ATOM 692 C CA . SER A 1 95 ? 42.058 10.106 -35.651 1.00 90.56 95 SER A CA 1
ATOM 693 C C . SER A 1 95 ? 43.183 9.222 -35.096 1.00 90.56 95 SER A C 1
ATOM 695 O O . SER A 1 95 ? 42.925 8.264 -34.371 1.00 90.56 95 SER A O 1
ATOM 697 N N . ASP A 1 96 ? 44.443 9.594 -35.337 1.00 88.69 96 ASP A N 1
ATOM 698 C CA . ASP A 1 96 ? 45.623 8.897 -34.788 1.00 88.69 96 ASP A CA 1
ATOM 699 C C . ASP A 1 96 ? 45.858 9.167 -33.280 1.00 88.69 96 ASP A C 1
ATOM 701 O O . ASP A 1 96 ? 46.885 8.782 -32.717 1.00 88.69 96 ASP A O 1
ATOM 705 N N . ALA A 1 97 ? 44.935 9.864 -32.604 1.00 88.88 97 ALA A N 1
ATOM 706 C CA . ALA A 1 97 ? 45.040 10.172 -31.179 1.00 88.88 97 ALA A CA 1
ATOM 707 C C . ALA A 1 97 ? 44.901 8.898 -30.323 1.00 88.88 97 ALA A C 1
ATOM 709 O O . ALA A 1 97 ? 44.151 8.003 -30.711 1.00 88.88 97 ALA A O 1
ATOM 710 N N . PRO A 1 98 ? 45.549 8.800 -29.146 1.00 89.50 98 PRO A N 1
ATOM 711 C CA . PRO A 1 98 ? 45.377 7.661 -28.240 1.00 89.50 98 PRO A CA 1
ATOM 712 C C . PRO A 1 98 ? 43.936 7.566 -27.707 1.00 89.50 98 PRO A C 1
ATOM 714 O O . PRO A 1 98 ? 43.212 8.564 -27.674 1.00 89.50 98 PRO A O 1
ATOM 717 N N . ASP A 1 99 ? 43.516 6.366 -27.293 1.00 89.62 99 ASP A N 1
ATOM 718 C CA . ASP A 1 99 ? 42.135 6.077 -26.869 1.00 89.62 99 ASP A CA 1
ATOM 719 C C . ASP A 1 99 ? 41.654 7.006 -25.753 1.00 89.62 99 ASP A C 1
ATOM 721 O O . ASP A 1 99 ? 40.522 7.475 -25.803 1.00 89.62 99 ASP A O 1
ATOM 725 N N . GLU A 1 100 ? 42.519 7.370 -24.807 1.00 88.94 100 GLU A N 1
ATOM 726 C CA . GLU A 1 100 ? 42.172 8.274 -23.709 1.00 88.94 100 GLU A CA 1
ATOM 727 C C . GLU A 1 100 ? 41.774 9.673 -24.199 1.00 88.94 100 GLU A C 1
ATOM 729 O O . GLU A 1 100 ? 40.841 10.273 -23.667 1.00 88.94 100 GLU A O 1
ATOM 734 N N . GLN A 1 101 ? 42.447 10.189 -25.232 1.00 89.50 101 GLN A N 1
ATOM 735 C CA . GLN A 1 101 ? 42.126 11.500 -25.807 1.00 89.50 101 GLN A CA 1
ATOM 736 C C . GLN A 1 101 ? 40.824 11.455 -26.609 1.00 89.50 101 GLN A C 1
ATOM 738 O O . GLN A 1 101 ? 40.064 12.424 -26.614 1.00 89.50 101 GLN A O 1
ATOM 743 N N . VAL A 1 102 ? 40.540 10.326 -27.263 1.00 91.75 102 VAL A N 1
ATOM 744 C CA . VAL A 1 102 ? 39.263 10.123 -27.957 1.00 91.75 102 VAL A CA 1
ATOM 745 C C . VAL A 1 102 ? 38.120 10.009 -26.948 1.00 91.75 102 VAL A C 1
ATOM 747 O O . VAL A 1 102 ? 37.091 10.655 -27.132 1.00 91.75 102 VAL A O 1
ATOM 750 N N . GLU A 1 103 ? 38.298 9.272 -25.849 1.00 92.88 103 GLU A N 1
ATOM 751 C CA . GLU A 1 103 ? 37.308 9.195 -24.766 1.00 92.88 103 GLU A CA 1
ATOM 752 C C . GLU A 1 103 ? 37.040 10.569 -24.131 1.00 92.88 103 GLU A C 1
ATOM 754 O O . GLU A 1 103 ? 35.888 10.910 -23.851 1.00 92.88 103 GLU A O 1
ATOM 759 N N . GLU A 1 104 ? 38.079 11.388 -23.942 1.00 92.25 104 GLU A N 1
ATOM 760 C CA . GLU A 1 104 ? 37.943 12.754 -23.428 1.00 92.25 104 GLU A CA 1
ATOM 761 C C . GLU A 1 104 ? 37.166 13.656 -24.398 1.00 92.25 104 GLU A C 1
ATOM 763 O O . GLU A 1 104 ? 36.253 14.370 -23.976 1.00 92.25 104 GLU A O 1
ATOM 768 N N . LEU A 1 105 ? 37.454 13.570 -25.702 1.00 92.75 105 LEU A N 1
ATOM 769 C CA . LEU A 1 105 ? 36.739 14.321 -26.737 1.00 92.75 105 LEU A CA 1
ATOM 770 C C . LEU A 1 105 ? 35.258 13.919 -26.834 1.00 92.75 105 LEU A C 1
ATOM 772 O O . LEU A 1 105 ? 34.389 14.774 -27.015 1.00 92.75 105 LEU A O 1
ATOM 776 N N . LEU A 1 106 ? 34.964 12.622 -26.715 1.00 91.88 106 LEU A N 1
ATOM 777 C CA . LEU A 1 106 ? 33.601 12.082 -26.745 1.00 91.88 106 LEU A CA 1
ATOM 778 C C . LEU A 1 106 ? 32.862 12.254 -25.405 1.00 91.88 106 LEU A C 1
ATOM 780 O O . LEU A 1 106 ? 31.632 12.152 -25.351 1.00 91.88 106 LEU A O 1
ATOM 784 N N . GLY A 1 107 ? 33.594 12.529 -24.322 1.00 91.06 107 GLY A N 1
ATOM 785 C CA . GLY A 1 107 ? 33.076 12.661 -22.961 1.00 91.06 107 GLY A CA 1
ATOM 786 C C . GLY A 1 107 ? 32.594 11.343 -22.342 1.00 91.06 107 GLY A C 1
ATOM 787 O O . GLY A 1 107 ? 31.839 11.377 -21.364 1.00 91.06 107 GLY A O 1
ATOM 788 N N . ARG A 1 108 ? 32.961 10.188 -22.919 1.00 91.31 108 ARG A N 1
ATOM 789 C CA . ARG A 1 108 ? 32.566 8.833 -22.486 1.00 91.31 108 ARG A CA 1
ATOM 790 C C . ARG A 1 108 ? 33.615 7.797 -22.886 1.00 91.31 108 ARG A C 1
ATOM 792 O O . ARG A 1 108 ? 34.372 7.998 -23.824 1.00 91.31 108 ARG A O 1
ATOM 799 N N . GLN A 1 109 ? 33.595 6.657 -22.195 1.00 92.56 109 GLN A N 1
ATOM 800 C CA . GLN A 1 109 ? 34.419 5.501 -22.551 1.00 92.56 109 GLN A CA 1
ATOM 801 C C . GLN A 1 109 ? 33.977 4.865 -23.876 1.00 92.56 109 GLN A C 1
ATOM 803 O O . GLN A 1 109 ? 32.770 4.768 -24.128 1.00 92.56 109 GLN A O 1
ATOM 808 N N . LEU A 1 110 ? 34.925 4.345 -24.664 1.00 94.19 110 LEU A N 1
ATOM 809 C CA . LEU A 1 110 ? 34.640 3.749 -25.979 1.00 94.19 110 LEU A CA 1
ATOM 810 C C . LEU A 1 110 ? 33.638 2.588 -25.882 1.00 94.19 110 LEU A C 1
ATOM 812 O O . LEU A 1 110 ? 32.714 2.490 -26.686 1.00 94.19 110 LEU A O 1
ATOM 816 N N . GLU A 1 111 ? 33.737 1.748 -24.849 1.00 94.75 111 GLU A N 1
ATOM 817 C CA . GLU A 1 111 ? 32.825 0.619 -24.626 1.00 94.75 111 GLU A CA 1
ATOM 818 C C . GLU A 1 111 ? 31.387 1.078 -24.352 1.00 94.75 111 GLU A C 1
ATOM 820 O O . GLU A 1 111 ? 30.431 0.393 -24.726 1.00 94.75 111 GLU A O 1
ATOM 825 N N . SER A 1 112 ? 31.216 2.253 -23.736 1.00 92.88 112 SER A N 1
ATOM 826 C CA . SER A 1 112 ? 29.888 2.838 -23.526 1.00 92.88 112 SER A CA 1
ATOM 827 C C . SER A 1 112 ? 29.278 3.286 -24.850 1.00 92.88 112 SER A C 1
ATOM 829 O O . SER A 1 112 ? 28.093 3.055 -25.082 1.00 92.88 112 SER A O 1
ATOM 831 N N . ASP A 1 113 ? 30.077 3.877 -25.740 1.00 95.50 113 ASP A N 1
ATOM 832 C CA . ASP A 1 113 ? 29.613 4.254 -27.074 1.00 95.50 113 ASP A CA 1
ATOM 833 C C . ASP A 1 113 ? 29.344 3.036 -27.968 1.00 95.50 113 ASP A C 1
ATOM 835 O O . ASP A 1 113 ? 28.358 3.050 -28.702 1.00 95.50 113 ASP A O 1
ATOM 839 N N . ILE A 1 114 ? 30.112 1.946 -27.848 1.00 95.75 114 ILE A N 1
ATOM 840 C CA . ILE A 1 114 ? 29.807 0.670 -28.526 1.00 95.75 114 ILE A CA 1
ATOM 841 C C . ILE A 1 114 ? 28.433 0.157 -28.092 1.00 95.75 114 ILE A C 1
ATOM 843 O O . ILE A 1 114 ? 27.616 -0.237 -28.927 1.00 95.75 114 ILE A O 1
ATOM 847 N N . LYS A 1 115 ? 28.157 0.170 -26.783 1.00 95.44 115 LYS A N 1
ATOM 848 C CA . LYS A 1 115 ? 26.853 -0.236 -26.254 1.00 95.44 115 LYS A CA 1
ATOM 849 C C . LYS A 1 115 ? 25.730 0.649 -26.804 1.00 95.44 115 LYS A C 1
ATOM 851 O O . LYS A 1 115 ? 24.726 0.111 -27.261 1.00 95.44 115 LYS A O 1
ATOM 856 N N . LEU A 1 116 ? 25.912 1.970 -26.809 1.00 95.12 116 LEU A N 1
ATOM 857 C CA . LEU A 1 116 ? 24.925 2.904 -27.359 1.00 95.12 116 LEU A CA 1
ATOM 858 C C . LEU A 1 116 ? 24.696 2.691 -28.859 1.00 95.12 116 LEU A C 1
ATOM 860 O O . LEU A 1 116 ? 23.556 2.758 -29.297 1.00 95.12 116 LEU A O 1
ATOM 864 N N . CYS A 1 117 ? 25.732 2.377 -29.642 1.00 96.75 117 CYS A N 1
ATOM 865 C CA . CYS A 1 117 ? 25.559 2.051 -31.061 1.00 96.75 117 CYS A CA 1
ATOM 866 C C . CYS A 1 117 ? 24.706 0.789 -31.251 1.00 96.75 117 CYS A C 1
ATOM 868 O O . CYS A 1 117 ? 23.834 0.768 -32.113 1.00 96.75 117 CYS A O 1
ATOM 870 N N . ARG A 1 118 ? 24.888 -0.244 -30.416 1.00 96.06 118 ARG A N 1
ATOM 871 C CA . ARG A 1 118 ? 24.041 -1.454 -30.449 1.00 96.06 118 ARG A CA 1
ATOM 872 C C . ARG A 1 118 ? 22.588 -1.163 -30.066 1.00 96.06 118 ARG A C 1
ATOM 874 O O . ARG A 1 118 ? 21.669 -1.724 -30.661 1.00 96.06 118 ARG A O 1
ATOM 881 N N . GLU A 1 119 ? 22.376 -0.293 -29.082 1.00 96.38 119 GLU A N 1
ATOM 882 C CA . GLU A 1 119 ? 21.037 0.172 -28.706 1.00 96.38 119 GLU A CA 1
ATOM 883 C C . GLU A 1 119 ? 20.396 0.980 -29.844 1.00 96.38 119 GLU A C 1
ATOM 885 O O . GLU A 1 119 ? 19.233 0.748 -30.167 1.00 96.38 119 GLU A O 1
ATOM 890 N N . GLU A 1 120 ? 21.163 1.839 -30.521 1.00 97.12 120 GLU A N 1
ATOM 891 C CA . GLU A 1 120 ? 20.713 2.593 -31.695 1.00 97.12 120 GLU A CA 1
ATOM 892 C C . GLU A 1 120 ? 20.331 1.656 -32.852 1.00 97.12 120 GLU A C 1
ATOM 894 O O . GLU A 1 120 ? 19.247 1.784 -33.415 1.00 97.12 120 GLU A O 1
ATOM 899 N N . LEU A 1 121 ? 21.148 0.637 -33.149 1.00 97.19 121 LEU A N 1
ATOM 900 C CA . LEU A 1 121 ? 20.832 -0.400 -34.145 1.00 97.19 121 LEU A CA 1
ATOM 901 C C . LEU A 1 121 ? 19.546 -1.169 -33.814 1.00 97.19 121 LEU A C 1
ATOM 903 O O . LEU A 1 121 ? 18.835 -1.601 -34.717 1.00 97.19 121 LEU A O 1
ATOM 907 N N . THR A 1 122 ? 19.225 -1.318 -32.527 1.00 96.94 122 THR A N 1
ATOM 908 C CA . THR A 1 122 ? 17.968 -1.932 -32.071 1.00 96.94 122 THR A CA 1
ATOM 909 C C . THR A 1 122 ? 16.786 -0.957 -32.157 1.00 96.94 122 THR A C 1
ATOM 911 O O . THR A 1 122 ? 15.642 -1.375 -32.346 1.00 96.94 122 THR A O 1
ATOM 914 N N . LEU A 1 123 ? 17.039 0.347 -32.013 1.00 96.69 123 LEU A N 1
ATOM 915 C CA . LEU A 1 123 ? 16.032 1.407 -32.065 1.00 96.69 123 LEU A CA 1
ATOM 916 C C . LEU A 1 123 ? 15.600 1.729 -33.500 1.00 96.69 123 LEU A C 1
ATOM 918 O O . LEU A 1 123 ? 14.412 1.939 -33.731 1.00 96.69 123 LEU A O 1
ATOM 922 N N . ILE A 1 124 ? 16.527 1.738 -34.462 1.00 96.81 124 ILE A N 1
ATOM 923 C CA . ILE A 1 124 ? 16.255 2.118 -35.858 1.00 96.81 124 ILE A CA 1
ATOM 924 C C . ILE A 1 124 ? 15.080 1.330 -36.474 1.00 96.81 124 ILE A C 1
ATOM 926 O O . ILE A 1 124 ? 14.178 1.976 -37.014 1.00 96.81 124 ILE A O 1
ATOM 930 N N . PRO A 1 125 ? 14.996 -0.013 -36.356 1.00 96.81 125 PRO A N 1
ATOM 931 C CA . PRO A 1 125 ? 13.844 -0.771 -36.846 1.00 96.81 125 PRO A CA 1
ATOM 932 C C . PRO A 1 125 ? 12.520 -0.345 -36.198 1.00 96.81 125 PRO A C 1
ATOM 934 O O . PRO A 1 125 ? 11.513 -0.209 -36.888 1.00 96.81 125 PRO A O 1
ATOM 937 N N . LYS A 1 126 ? 12.526 -0.060 -34.888 1.00 96.56 126 LYS A N 1
ATOM 938 C CA . LYS A 1 126 ? 11.336 0.407 -34.155 1.00 96.56 126 LYS A CA 1
ATOM 939 C C . LYS A 1 126 ? 10.913 1.799 -34.612 1.00 96.56 126 LYS A C 1
ATOM 941 O O . LYS A 1 126 ? 9.732 2.063 -34.792 1.00 96.56 126 LYS A O 1
ATOM 946 N N . MET A 1 127 ? 11.873 2.688 -34.858 1.00 96.44 127 MET A N 1
ATOM 947 C CA . MET A 1 127 ? 11.602 4.023 -35.392 1.00 96.44 127 MET A CA 1
ATOM 948 C C . MET A 1 127 ? 11.025 3.952 -36.808 1.00 96.44 127 MET A C 1
ATOM 950 O O . MET A 1 127 ? 10.089 4.689 -37.108 1.00 96.44 127 MET A O 1
ATOM 954 N N . ALA A 1 128 ? 11.532 3.044 -37.651 1.00 94.69 128 ALA A N 1
ATOM 955 C CA . ALA A 1 128 ? 11.003 2.790 -38.993 1.00 94.69 128 ALA A CA 1
ATOM 956 C C . ALA A 1 128 ? 9.549 2.289 -38.969 1.00 94.69 128 ALA A C 1
ATOM 958 O O . ALA A 1 128 ? 8.753 2.672 -39.828 1.00 94.69 128 ALA A O 1
ATOM 959 N N . GLU A 1 129 ? 9.199 1.470 -37.974 1.00 95.19 129 GLU A N 1
ATOM 960 C CA . GLU A 1 129 ? 7.832 1.004 -37.736 1.00 95.19 129 GLU A CA 1
ATOM 961 C C . GLU A 1 129 ? 6.921 2.130 -37.216 1.00 95.19 129 GLU A C 1
ATOM 963 O O . GLU A 1 129 ? 5.833 2.340 -37.751 1.00 95.19 129 GLU A O 1
ATOM 968 N N . TRP A 1 130 ? 7.364 2.875 -36.198 1.00 94.81 130 TRP A N 1
ATOM 969 C CA . TRP A 1 130 ? 6.540 3.865 -35.491 1.00 94.81 130 TRP A CA 1
ATOM 970 C C . TRP A 1 130 ? 6.367 5.190 -36.230 1.00 94.81 130 TRP A C 1
ATOM 972 O O . TRP A 1 130 ? 5.397 5.898 -35.970 1.00 94.81 130 TRP A O 1
ATOM 982 N N . LYS A 1 131 ? 7.313 5.546 -37.107 1.00 93.81 131 LYS A N 1
ATOM 983 C CA . LYS A 1 131 ? 7.308 6.770 -37.927 1.00 93.81 131 LYS A CA 1
ATOM 984 C C . LYS A 1 131 ? 6.925 8.046 -37.157 1.00 93.81 131 LYS A C 1
ATOM 986 O O . LYS A 1 131 ? 6.037 8.783 -37.577 1.00 93.81 131 LYS A O 1
ATOM 991 N N . PRO A 1 132 ? 7.600 8.376 -36.040 1.00 92.38 132 PRO A N 1
ATOM 992 C CA . PRO A 1 132 ? 7.229 9.526 -35.209 1.00 92.38 132 PRO A CA 1
ATOM 993 C C . PRO A 1 132 ? 7.395 10.894 -35.896 1.00 92.38 132 PRO A C 1
ATOM 995 O O . PRO A 1 132 ? 6.962 11.905 -35.349 1.00 92.38 132 PRO A O 1
ATOM 998 N N . TRP A 1 133 ? 8.040 10.949 -37.064 1.00 91.00 133 TRP A N 1
ATOM 999 C CA . TRP A 1 133 ? 8.147 12.154 -37.893 1.00 91.00 133 TRP A CA 1
ATOM 1000 C C . TRP A 1 133 ? 6.880 12.443 -38.715 1.00 91.00 133 TRP A C 1
ATOM 1002 O O . TRP A 1 133 ? 6.717 13.576 -39.164 1.00 91.00 133 TRP A O 1
ATOM 1012 N N . ASP A 1 134 ? 5.968 11.478 -38.870 1.00 90.62 134 ASP A N 1
ATOM 1013 C CA . ASP A 1 134 ? 4.693 11.661 -39.571 1.00 90.62 134 ASP A CA 1
ATOM 1014 C C . ASP A 1 134 ? 3.679 12.364 -38.650 1.00 90.62 134 ASP A C 1
ATOM 1016 O O . ASP A 1 134 ? 2.736 11.769 -38.125 1.00 90.62 134 ASP A O 1
ATOM 1020 N N . VAL A 1 135 ? 3.897 13.659 -38.407 1.00 86.75 135 VAL A N 1
ATOM 1021 C CA . VAL A 1 135 ? 3.019 14.486 -37.570 1.00 86.75 135 VAL A CA 1
ATOM 1022 C C . VAL A 1 135 ? 1.823 14.981 -38.400 1.00 86.75 135 VAL A C 1
ATOM 1024 O O . VAL A 1 135 ? 2.032 15.664 -39.406 1.00 86.75 135 VAL A O 1
ATOM 1027 N N . PRO A 1 136 ? 0.567 14.697 -37.997 1.00 89.25 136 PRO A N 1
ATOM 1028 C CA . PRO A 1 136 ? -0.618 15.195 -38.693 1.00 89.25 136 PRO A CA 1
ATOM 1029 C C . PRO A 1 136 ? -0.637 16.725 -38.795 1.00 89.25 136 PRO A C 1
ATOM 1031 O O . PRO A 1 136 ? -0.267 17.424 -37.851 1.00 89.25 136 PRO A O 1
ATOM 1034 N N . ALA A 1 137 ? -1.120 17.260 -39.919 1.00 86.81 137 ALA A N 1
ATOM 1035 C CA . ALA A 1 137 ? -1.152 18.706 -40.167 1.00 86.81 137 ALA A CA 1
ATOM 1036 C C . ALA A 1 137 ? -2.021 19.487 -39.158 1.00 86.81 137 ALA A C 1
ATOM 1038 O O . ALA A 1 137 ? -1.832 20.687 -38.960 1.00 86.81 137 ALA A O 1
ATOM 1039 N N . ASP A 1 138 ? -2.975 18.818 -38.513 1.00 89.50 138 ASP A N 1
ATOM 1040 C CA . ASP A 1 138 ? -3.861 19.363 -37.487 1.00 89.50 138 ASP A CA 1
ATOM 1041 C C . ASP A 1 138 ? -3.333 19.176 -36.053 1.00 89.50 138 ASP A C 1
ATOM 1043 O O . ASP A 1 138 ? -3.960 19.653 -35.099 1.00 89.50 138 ASP A O 1
ATOM 1047 N N . TYR A 1 139 ? -2.172 18.536 -35.877 1.00 86.25 139 TYR A N 1
ATOM 1048 C CA . TYR A 1 139 ? -1.582 18.297 -34.565 1.00 86.25 139 TYR A CA 1
ATOM 1049 C C . TYR A 1 139 ? -1.084 19.602 -33.932 1.00 86.25 139 TYR A C 1
ATOM 1051 O O . TYR A 1 139 ? -0.165 20.264 -34.417 1.00 86.25 139 TYR A O 1
ATOM 1059 N N . LYS A 1 140 ? -1.691 19.981 -32.805 1.00 85.56 140 LYS A N 1
ATOM 1060 C CA . LYS A 1 140 ? -1.366 21.210 -32.070 1.00 85.56 140 LYS A CA 1
ATOM 1061 C C . LYS A 1 140 ? -0.601 20.881 -30.798 1.00 85.56 140 LYS A C 1
ATOM 1063 O O . LYS A 1 140 ? -1.154 20.297 -29.870 1.00 85.56 140 LYS A O 1
ATOM 1068 N N . VAL A 1 141 ? 0.646 21.336 -30.721 1.00 83.38 141 VAL A N 1
ATOM 1069 C CA . VAL A 1 141 ? 1.429 21.308 -29.480 1.00 83.38 141 VAL A CA 1
ATOM 1070 C C . VAL A 1 141 ? 1.140 22.585 -28.689 1.00 83.38 141 VAL A C 1
ATOM 1072 O O . VAL A 1 141 ? 1.447 23.687 -29.144 1.00 83.38 141 VAL A O 1
ATOM 1075 N N . GLU A 1 142 ? 0.539 22.460 -27.501 1.00 81.25 142 GLU A N 1
ATOM 1076 C CA . GLU A 1 142 ? 0.347 23.599 -26.591 1.00 81.25 142 GLU A CA 1
ATOM 1077 C C . GLU A 1 142 ? 1.709 24.014 -26.014 1.00 81.25 142 GLU A C 1
ATOM 1079 O O . GLU A 1 142 ? 2.181 23.479 -25.010 1.00 81.25 142 GLU A O 1
ATOM 1084 N N . MET A 1 143 ? 2.352 24.985 -26.658 1.00 78.62 143 MET A N 1
ATOM 1085 C CA . MET A 1 143 ? 3.567 25.608 -26.143 1.00 78.62 143 MET A CA 1
ATOM 1086 C C . MET A 1 143 ? 3.191 26.574 -25.019 1.00 78.62 143 MET A C 1
ATOM 1088 O O . MET A 1 143 ? 2.800 27.717 -25.256 1.00 78.62 143 MET A O 1
ATOM 1092 N N . LEU A 1 144 ? 3.278 26.095 -23.780 1.00 79.56 144 LEU A N 1
ATOM 1093 C CA . LEU A 1 144 ? 3.046 26.915 -22.598 1.00 79.56 144 LEU A CA 1
ATOM 1094 C C . LEU A 1 144 ? 4.304 27.686 -22.223 1.00 79.56 144 LEU A C 1
ATOM 1096 O O . LEU A 1 144 ? 5.342 27.099 -21.925 1.00 79.56 144 LEU A O 1
ATOM 1100 N N . THR A 1 145 ? 4.189 29.008 -22.151 1.00 85.50 145 THR A N 1
ATOM 1101 C CA . THR A 1 145 ? 5.250 29.834 -21.576 1.00 85.50 145 THR A CA 1
ATOM 1102 C C . THR A 1 145 ? 5.321 29.625 -20.065 1.00 85.50 145 THR A C 1
ATOM 1104 O O . THR A 1 145 ? 4.317 29.331 -19.405 1.00 85.50 145 THR A O 1
ATOM 1107 N N . GLU A 1 146 ? 6.497 29.842 -19.474 1.00 79.25 146 GLU A N 1
ATOM 1108 C CA . GLU A 1 146 ? 6.666 29.790 -18.015 1.00 79.25 146 GLU A CA 1
ATOM 1109 C C . GLU A 1 146 ? 5.664 30.700 -17.286 1.00 79.25 146 GLU A C 1
ATOM 1111 O O . GLU A 1 146 ? 5.118 30.332 -16.245 1.00 79.25 146 GLU A O 1
ATOM 1116 N N . GLN A 1 147 ? 5.340 31.855 -17.877 1.00 79.00 147 GLN A N 1
ATOM 1117 C CA . GLN A 1 147 ? 4.347 32.788 -17.346 1.00 79.00 147 GLN A CA 1
ATOM 1118 C C . GLN A 1 147 ? 2.934 32.191 -17.321 1.00 79.00 147 GLN A C 1
ATOM 1120 O O . GLN A 1 147 ? 2.202 32.373 -16.346 1.00 79.00 147 GLN A O 1
ATOM 1125 N N . GLN A 1 148 ? 2.539 31.448 -18.358 1.00 78.56 148 GLN A N 1
ATOM 1126 C CA . GLN A 1 148 ? 1.245 30.764 -18.394 1.00 78.56 148 GLN A CA 1
ATOM 1127 C C . GLN A 1 148 ? 1.186 29.614 -17.383 1.00 78.56 148 GLN A C 1
ATOM 1129 O O . GLN A 1 148 ? 0.152 29.425 -16.737 1.00 78.56 148 GLN A O 1
ATOM 1134 N N . ILE A 1 149 ? 2.287 28.880 -17.191 1.00 75.06 149 ILE A N 1
ATOM 1135 C CA . ILE A 1 149 ? 2.394 27.828 -16.168 1.00 75.06 149 ILE A CA 1
ATOM 1136 C C . ILE A 1 149 ? 2.242 28.435 -14.772 1.00 75.06 149 ILE A C 1
ATOM 1138 O O . ILE A 1 149 ? 1.447 27.947 -13.964 1.00 75.06 149 ILE A O 1
ATOM 1142 N N . GLU A 1 150 ? 2.954 29.525 -14.492 1.00 75.62 150 GLU A N 1
ATOM 1143 C CA . GLU A 1 150 ? 2.876 30.227 -13.212 1.00 75.62 150 GLU A CA 1
ATOM 1144 C C . GLU A 1 150 ? 1.478 30.823 -12.982 1.00 75.62 150 GLU A C 1
ATOM 1146 O O . GLU A 1 150 ? 0.912 30.707 -11.893 1.00 75.62 150 GLU A O 1
ATOM 1151 N N . GLY A 1 151 ? 0.847 31.362 -14.027 1.00 77.94 151 GLY A N 1
ATOM 1152 C CA . GLY A 1 151 ? -0.544 31.811 -13.991 1.00 77.94 151 GLY A CA 1
ATOM 1153 C C . GLY A 1 151 ? -1.531 30.682 -13.670 1.00 77.94 151 GLY A C 1
ATOM 1154 O O . GLY A 1 151 ? -2.394 30.845 -12.802 1.00 77.94 151 GLY A O 1
ATOM 1155 N N . LYS A 1 152 ? -1.388 29.511 -14.311 1.00 74.56 152 LYS A N 1
ATOM 1156 C CA . LYS A 1 152 ? -2.195 28.309 -14.017 1.00 74.56 152 LYS A CA 1
ATOM 1157 C C . LYS A 1 152 ? -1.982 27.852 -12.561 1.00 74.56 152 LYS A C 1
ATOM 1159 O O . LYS A 1 152 ? -2.960 27.577 -11.863 1.00 74.56 152 LYS A O 1
ATOM 1164 N N . ARG A 1 153 ? -0.738 27.860 -12.058 1.00 70.12 153 ARG A N 1
ATOM 1165 C CA . ARG A 1 153 ? -0.406 27.536 -10.654 1.00 70.12 153 ARG A CA 1
ATOM 1166 C C . ARG A 1 153 ? -1.051 28.501 -9.661 1.00 70.12 153 ARG A C 1
ATOM 1168 O O . ARG A 1 153 ? -1.656 28.051 -8.688 1.00 70.12 153 ARG A O 1
ATOM 1175 N N . ARG A 1 154 ? -0.987 29.812 -9.917 1.00 73.06 154 ARG A N 1
ATOM 1176 C CA . ARG A 1 154 ? -1.637 30.835 -9.078 1.00 73.06 154 ARG A CA 1
ATOM 1177 C C . ARG A 1 154 ? -3.154 30.673 -9.038 1.00 73.06 154 ARG A C 1
ATOM 1179 O O . ARG A 1 154 ? -3.737 30.732 -7.959 1.00 73.06 154 ARG A O 1
ATOM 1186 N N . LYS A 1 155 ? -3.795 30.410 -10.183 1.00 75.50 155 LYS A N 1
ATOM 1187 C CA . LYS A 1 155 ? -5.245 30.143 -10.246 1.00 75.50 155 LYS A CA 1
ATOM 1188 C C . LYS A 1 155 ? -5.635 28.918 -9.415 1.00 75.50 155 LYS A C 1
ATOM 1190 O O . LYS A 1 155 ? -6.563 29.004 -8.614 1.00 75.50 155 LYS A O 1
ATOM 1195 N N . ALA A 1 156 ? -4.890 27.818 -9.535 1.00 69.88 156 ALA A N 1
ATOM 1196 C CA . ALA A 1 156 ? -5.118 26.617 -8.729 1.00 69.88 156 ALA A CA 1
ATOM 1197 C C . ALA A 1 156 ? -4.944 26.886 -7.221 1.00 69.88 156 ALA A C 1
ATOM 1199 O O . ALA A 1 156 ? -5.746 26.433 -6.403 1.00 69.88 156 ALA A O 1
ATOM 1200 N N . ALA A 1 157 ? -3.934 27.676 -6.845 1.00 66.69 157 ALA A N 1
ATOM 1201 C CA . ALA A 1 157 ? -3.689 28.060 -5.459 1.00 66.69 157 ALA A CA 1
ATOM 1202 C C . ALA A 1 157 ? -4.813 28.945 -4.880 1.00 66.69 157 ALA A C 1
ATOM 1204 O O . ALA A 1 157 ? -5.260 28.722 -3.752 1.00 66.69 157 ALA A O 1
ATOM 1205 N N . HIS A 1 158 ? -5.337 29.893 -5.664 1.00 72.88 158 HIS A N 1
ATOM 1206 C CA . HIS A 1 158 ? -6.508 30.687 -5.283 1.00 72.88 158 HIS A CA 1
ATOM 1207 C C . HIS A 1 158 ? -7.772 29.840 -5.132 1.00 72.88 158 HIS A C 1
ATOM 1209 O O . HIS A 1 158 ? -8.540 30.049 -4.193 1.00 72.88 158 HIS A O 1
ATOM 1215 N N . GLN A 1 159 ? -7.987 28.866 -6.017 1.00 72.56 159 GLN A N 1
ATOM 1216 C CA . GLN A 1 159 ? -9.139 27.972 -5.936 1.00 72.56 159 GLN A CA 1
ATOM 1217 C C . GLN A 1 159 ? -9.086 27.097 -4.675 1.00 72.56 159 GLN A C 1
ATOM 1219 O O . GLN A 1 159 ? -10.092 26.960 -3.979 1.00 72.56 159 GLN A O 1
ATOM 1224 N N . ALA A 1 160 ? -7.901 26.593 -4.317 1.00 65.94 160 ALA A N 1
ATOM 1225 C CA . ALA A 1 160 ? -7.683 25.881 -3.059 1.00 65.94 160 ALA A CA 1
ATOM 1226 C C . ALA A 1 160 ? -7.958 26.773 -1.833 1.00 65.94 160 ALA A C 1
ATOM 1228 O O . ALA A 1 160 ? -8.673 26.362 -0.923 1.00 65.94 160 ALA A O 1
ATOM 1229 N N . CYS A 1 161 ? -7.477 28.021 -1.835 1.00 73.00 161 CYS A N 1
ATOM 1230 C CA . CYS A 1 161 ? -7.771 28.981 -0.767 1.00 73.00 161 CYS A CA 1
ATOM 1231 C C . CYS A 1 161 ? -9.268 29.323 -0.672 1.00 73.00 161 CYS A C 1
ATOM 1233 O O . CYS A 1 161 ? -9.794 29.474 0.427 1.00 73.00 161 CYS A O 1
ATOM 1235 N N . SER A 1 162 ? -9.983 29.405 -1.798 1.00 75.94 162 SER A N 1
ATOM 1236 C CA . SER A 1 162 ? -11.437 29.620 -1.815 1.00 75.94 162 SER A CA 1
ATOM 1237 C C . SER A 1 162 ? -12.192 28.484 -1.120 1.00 75.94 162 SER A C 1
ATOM 1239 O O . SER A 1 162 ? -13.088 28.740 -0.313 1.00 75.94 162 SER A O 1
ATOM 1241 N N . PHE A 1 163 ? -11.802 27.234 -1.381 1.00 73.94 163 PHE A N 1
ATOM 1242 C CA . PHE A 1 163 ? -12.353 26.075 -0.684 1.00 73.94 163 PHE A CA 1
ATOM 1243 C C . PHE A 1 163 ? -12.044 26.122 0.818 1.00 73.94 163 PHE A C 1
ATOM 1245 O O . PHE A 1 163 ? -12.962 26.017 1.631 1.00 73.94 163 PHE A O 1
ATOM 1252 N N . ASP A 1 164 ? -10.786 26.382 1.185 1.00 70.44 164 ASP A N 1
ATOM 1253 C CA . ASP A 1 164 ? -10.369 26.475 2.588 1.00 70.44 164 ASP A CA 1
ATOM 1254 C C . ASP A 1 164 ? -11.106 27.608 3.328 1.00 70.44 164 ASP A C 1
ATOM 1256 O O . ASP A 1 164 ? -11.462 27.446 4.490 1.00 70.44 164 ASP A O 1
ATOM 1260 N N . ARG A 1 165 ? -11.417 28.732 2.663 1.00 78.06 165 ARG A N 1
ATOM 1261 C CA . ARG A 1 165 ? -12.239 29.820 3.228 1.00 78.06 165 ARG A CA 1
ATOM 1262 C C . ARG A 1 165 ? -13.680 29.391 3.484 1.00 78.06 165 ARG A C 1
ATOM 1264 O O . ARG A 1 165 ? -14.224 29.721 4.534 1.00 78.06 165 ARG A O 1
ATOM 1271 N N . LYS A 1 166 ? -14.306 28.665 2.552 1.00 77.44 166 LYS A N 1
ATOM 1272 C CA . LYS A 1 166 ? -15.671 28.138 2.735 1.00 77.44 166 LYS A CA 1
ATOM 1273 C C . LYS A 1 166 ? -15.722 27.143 3.889 1.00 77.44 166 LYS A C 1
ATOM 1275 O O . LYS A 1 166 ? -16.604 27.235 4.738 1.00 77.44 166 LYS A O 1
ATOM 1280 N N . LEU A 1 167 ? -14.743 26.244 3.945 1.00 71.56 167 LEU A N 1
ATOM 1281 C CA . LEU A 1 167 ? -14.589 25.287 5.031 1.00 71.56 167 LEU A CA 1
ATOM 1282 C C . LEU A 1 167 ? -14.338 25.999 6.365 1.00 71.56 167 LEU A C 1
ATOM 1284 O O . LEU A 1 167 ? -14.994 25.683 7.349 1.00 71.56 167 LEU A O 1
ATOM 1288 N N . ALA A 1 168 ? -13.471 27.014 6.388 1.00 74.62 168 ALA A N 1
ATOM 1289 C CA . ALA A 1 168 ? -13.205 27.802 7.585 1.00 74.62 168 ALA A CA 1
ATOM 1290 C C . ALA A 1 168 ? -14.452 28.542 8.085 1.00 74.62 168 ALA A C 1
ATOM 1292 O O . ALA A 1 168 ? -14.706 28.534 9.285 1.00 74.62 168 ALA A O 1
ATOM 1293 N N . LEU A 1 169 ? -15.260 29.127 7.191 1.00 79.94 169 LEU A N 1
ATOM 1294 C CA . LEU A 1 169 ? -16.539 29.759 7.541 1.00 79.94 169 LEU A CA 1
ATOM 1295 C C . LEU A 1 169 ? -17.545 28.749 8.100 1.00 79.94 169 LEU A C 1
ATOM 1297 O O . LEU A 1 169 ? -18.185 29.016 9.116 1.00 79.94 169 LEU A O 1
ATOM 1301 N N . PHE A 1 170 ? -17.656 27.578 7.473 1.00 76.25 170 PHE A N 1
ATOM 1302 C CA . PHE A 1 170 ? -18.506 26.491 7.955 1.00 76.25 170 PHE A CA 1
ATOM 1303 C C . PHE A 1 170 ? -18.062 26.007 9.344 1.00 76.25 170 PHE A C 1
ATOM 1305 O O . PHE A 1 170 ? -18.879 25.887 10.257 1.00 76.25 170 PHE A O 1
ATOM 1312 N N . SER A 1 171 ? -16.756 25.824 9.545 1.00 71.81 171 SER A N 1
ATOM 1313 C CA . SER A 1 171 ? -16.167 25.501 10.844 1.00 71.81 171 SER A CA 1
ATOM 1314 C C . SER A 1 171 ? -16.404 26.590 11.883 1.00 71.81 171 SER A C 1
ATOM 1316 O O . SER A 1 171 ? -16.762 26.263 13.009 1.00 71.81 171 SER A O 1
ATOM 1318 N N . LEU A 1 172 ? -16.260 27.870 11.522 1.00 78.38 172 LEU A N 1
ATOM 1319 C CA . LEU A 1 172 ? -16.558 29.010 12.394 1.00 78.38 172 LEU A CA 1
ATOM 1320 C C . LEU A 1 172 ? -18.020 29.003 12.840 1.00 78.38 172 LEU A C 1
ATOM 1322 O O . LEU A 1 172 ? -18.290 29.240 14.013 1.00 78.38 172 LEU A O 1
ATOM 1326 N N . PHE A 1 173 ? -18.952 28.696 11.937 1.00 78.50 173 PHE A N 1
ATOM 1327 C CA . PHE A 1 173 ? -20.375 28.602 12.254 1.00 78.50 173 PHE A CA 1
ATOM 1328 C C . PHE A 1 173 ? -20.671 27.453 13.230 1.00 78.50 173 PHE A C 1
ATOM 1330 O O . PHE A 1 173 ? -21.287 27.672 14.274 1.00 78.50 173 PHE A O 1
ATOM 1337 N N . PHE A 1 174 ? -20.184 26.241 12.942 1.00 69.62 174 PHE A N 1
ATOM 1338 C CA . PHE A 1 174 ? -20.398 25.071 13.803 1.00 69.62 174 PHE A CA 1
ATOM 1339 C C . PHE A 1 174 ? -19.687 25.193 15.158 1.00 69.62 174 PHE A C 1
ATOM 1341 O O . PHE A 1 174 ? -20.250 24.850 16.196 1.00 69.62 174 PHE A O 1
ATOM 1348 N N . HIS A 1 175 ? -18.459 25.712 15.194 1.00 70.31 175 HIS A N 1
ATOM 1349 C CA . HIS A 1 175 ? -17.792 25.990 16.466 1.00 70.31 175 HIS A CA 1
ATOM 1350 C C . HIS A 1 175 ? -18.472 27.125 17.218 1.00 70.31 175 HIS A C 1
ATOM 1352 O O . HIS A 1 175 ? -18.697 26.995 18.420 1.00 70.31 175 HIS A O 1
ATOM 1358 N N . GLY A 1 176 ? -18.855 28.194 16.521 1.00 73.12 176 GLY A N 1
ATOM 1359 C CA . GLY A 1 176 ? -19.600 29.313 17.086 1.00 73.12 176 GLY A CA 1
ATOM 1360 C C . GLY A 1 176 ? -20.836 28.820 17.818 1.00 73.12 176 GLY A C 1
ATOM 1361 O O . GLY A 1 176 ? -20.979 29.082 19.010 1.00 73.12 176 GLY A O 1
ATOM 1362 N N . SER A 1 177 ? -21.657 28.001 17.157 1.00 68.50 177 SER A N 1
ATOM 1363 C CA . SER A 1 177 ? -22.889 27.468 17.739 1.00 68.50 177 SER A CA 1
ATOM 1364 C C . SER A 1 177 ? -22.649 26.599 18.979 1.00 68.50 177 SER A C 1
ATOM 1366 O O . SER A 1 177 ? -23.355 26.754 19.975 1.00 68.50 177 SER A O 1
ATOM 1368 N N . THR A 1 178 ? -21.604 25.762 18.994 1.00 66.00 178 THR A N 1
ATOM 1369 C CA . THR A 1 178 ? -21.246 24.974 20.194 1.00 66.00 178 THR A CA 1
ATOM 1370 C C . THR A 1 178 ? -20.714 25.831 21.352 1.00 66.00 178 THR A C 1
ATOM 1372 O O . THR A 1 178 ? -20.853 25.444 22.516 1.00 66.00 178 THR A O 1
ATOM 1375 N N . GLN A 1 179 ? -20.149 27.013 21.074 1.00 71.12 179 GLN A N 1
ATOM 1376 C CA . GLN A 1 179 ? -19.715 27.950 22.115 1.00 71.12 179 GLN A CA 1
ATOM 1377 C C . GLN A 1 179 ? -20.835 28.855 22.639 1.00 71.12 179 GLN A C 1
ATOM 1379 O O . GLN A 1 179 ? -20.717 29.311 23.776 1.00 71.12 179 GLN A O 1
ATOM 1384 N N . ILE A 1 180 ? -21.934 29.070 21.902 1.00 71.12 180 ILE A N 1
ATOM 1385 C CA . ILE A 1 180 ? -23.058 29.924 22.345 1.00 71.12 180 ILE A CA 1
ATOM 1386 C C . ILE A 1 180 ? -23.568 29.493 23.724 1.00 71.12 180 ILE A C 1
ATOM 1388 O O . ILE A 1 180 ? -23.665 30.320 24.626 1.00 71.12 180 ILE A O 1
ATOM 1392 N N . ALA A 1 181 ? -23.793 28.195 23.945 1.00 64.25 181 ALA A N 1
ATOM 1393 C CA . ALA A 1 181 ? -24.231 27.688 25.249 1.00 64.25 181 ALA A CA 1
ATOM 1394 C C . ALA A 1 181 ? -23.221 27.983 26.379 1.00 64.25 181 ALA A C 1
ATOM 1396 O O . ALA A 1 181 ? -23.600 28.206 27.526 1.00 64.25 181 ALA A O 1
ATOM 1397 N N . SER A 1 182 ? -21.926 28.021 26.052 1.00 64.38 182 SER A N 1
ATOM 1398 C CA . SER A 1 182 ? -20.858 28.344 27.007 1.00 64.38 182 SER A CA 1
ATOM 1399 C C . SER A 1 182 ? -20.801 29.835 27.338 1.00 64.38 182 SER A C 1
ATOM 1401 O O . SER A 1 182 ? -20.482 30.189 28.470 1.00 64.38 182 SER A O 1
ATOM 1403 N N . LEU A 1 183 ? -21.104 30.690 26.360 1.00 68.88 183 LEU A N 1
ATOM 1404 C CA . LEU A 1 183 ? -21.174 32.142 26.519 1.00 68.88 183 LEU A CA 1
ATOM 1405 C C . LEU A 1 183 ? -22.442 32.560 27.275 1.00 68.88 183 LEU A C 1
ATOM 1407 O O . LEU A 1 183 ? -22.375 33.407 28.156 1.00 68.88 183 LEU A O 1
ATOM 1411 N N . LEU A 1 184 ? -23.579 31.911 27.018 1.00 75.19 184 LEU A N 1
ATOM 1412 C CA . LEU A 1 184 ? -24.819 32.157 27.764 1.00 75.19 184 LEU A CA 1
ATOM 1413 C C . LEU A 1 184 ? -24.696 31.755 29.242 1.00 75.19 184 LEU A C 1
ATOM 1415 O O . LEU A 1 184 ? -25.269 32.399 30.114 1.00 75.19 184 LEU A O 1
ATOM 1419 N N . ALA A 1 185 ? -23.894 30.731 29.544 1.00 69.88 185 ALA A N 1
ATOM 1420 C CA . ALA A 1 185 ? -23.613 30.301 30.912 1.00 69.88 185 ALA A CA 1
ATOM 1421 C C . ALA A 1 185 ? -22.445 31.061 31.580 1.00 69.88 185 ALA A C 1
ATOM 1423 O O . ALA A 1 185 ? -22.034 30.686 32.679 1.00 69.88 185 ALA A O 1
ATOM 1424 N N . TRP A 1 186 ? -21.892 32.112 30.957 1.00 79.25 186 TRP A N 1
ATOM 1425 C CA . TRP A 1 186 ? -20.642 32.760 31.387 1.00 79.25 186 TRP A CA 1
ATOM 1426 C C . TRP A 1 186 ? -20.642 33.217 32.849 1.00 79.25 186 TRP A C 1
ATOM 1428 O O . TRP A 1 186 ? -19.686 32.969 33.587 1.00 79.25 186 TRP A O 1
ATOM 1438 N N . HIS A 1 187 ? -21.744 33.826 33.290 1.00 80.12 187 HIS A N 1
ATOM 1439 C CA . HIS A 1 187 ? -21.895 34.332 34.656 1.00 80.12 187 HIS A CA 1
ATOM 1440 C C . HIS A 1 187 ? -21.893 33.223 35.716 1.00 80.12 187 HIS A C 1
ATOM 1442 O O . HIS A 1 187 ? -21.487 33.464 36.849 1.00 80.12 187 HIS A O 1
ATOM 1448 N N . THR A 1 188 ? -22.269 31.998 35.338 1.00 79.44 188 THR A N 1
ATOM 1449 C CA . THR A 1 188 ? -22.333 30.837 36.242 1.00 79.44 188 THR A CA 1
ATOM 1450 C C . THR A 1 188 ? -20.995 30.107 36.394 1.00 79.44 188 THR A C 1
ATOM 1452 O O . THR A 1 188 ? -20.874 29.205 37.220 1.00 79.44 188 THR A O 1
ATOM 1455 N N . LEU A 1 189 ? -19.976 30.476 35.606 1.00 74.44 189 LEU A N 1
ATOM 1456 C CA . LEU A 1 189 ? -18.679 29.798 35.612 1.00 74.44 189 LEU A CA 1
ATOM 1457 C C . LEU A 1 189 ? -17.723 30.387 36.669 1.00 74.44 189 LEU A C 1
ATOM 1459 O O . LEU A 1 189 ? -17.609 31.619 36.750 1.00 74.44 189 LEU A O 1
ATOM 1463 N N . PRO A 1 190 ? -16.972 29.544 37.409 1.00 82.50 190 PRO A N 1
ATOM 1464 C CA . PRO A 1 190 ? -15.884 29.978 38.289 1.00 82.50 190 PRO A CA 1
ATOM 1465 C C . PRO A 1 190 ? -14.800 30.754 37.529 1.00 82.50 190 PRO A C 1
ATOM 1467 O O . PRO A 1 190 ? -14.524 30.467 36.362 1.00 82.50 190 PRO A O 1
ATOM 1470 N N . ALA A 1 191 ? -14.134 31.706 38.189 1.00 82.19 191 ALA A N 1
ATOM 1471 C CA . ALA A 1 191 ? -13.129 32.572 37.558 1.00 82.19 191 ALA A CA 1
ATOM 1472 C C . ALA A 1 191 ? -11.961 31.798 36.906 1.00 82.19 191 ALA A C 1
ATOM 1474 O O . ALA A 1 191 ? -11.511 32.167 35.821 1.00 82.19 191 ALA A O 1
ATOM 1475 N N . SER A 1 192 ? -11.525 30.686 37.508 1.00 77.50 192 SER A N 1
ATOM 1476 C CA . SER A 1 192 ? -10.482 29.804 36.961 1.00 77.50 192 SER A CA 1
ATOM 1477 C C . SER A 1 192 ? -10.901 29.101 35.662 1.00 77.50 192 SER A C 1
ATOM 1479 O O . SER A 1 192 ? -10.066 28.856 34.792 1.00 77.50 192 SER A O 1
ATOM 1481 N N . GLU A 1 193 ? -12.196 28.828 35.480 1.00 76.75 193 GLU A N 1
ATOM 1482 C CA . GLU A 1 193 ? -12.721 28.202 34.263 1.00 76.75 193 GLU A CA 1
ATOM 1483 C C . GLU A 1 193 ? -12.938 29.217 33.133 1.00 76.75 193 GLU A C 1
ATOM 1485 O O . GLU A 1 193 ? -12.821 28.858 31.960 1.00 76.75 193 GLU A O 1
ATOM 1490 N N . ARG A 1 194 ? -13.212 30.491 33.448 1.00 82.44 194 ARG A N 1
ATOM 1491 C CA . ARG A 1 194 ? -13.416 31.546 32.436 1.00 82.44 194 ARG A CA 1
ATOM 1492 C C . ARG A 1 194 ? -12.174 31.751 31.571 1.00 82.44 194 ARG A C 1
ATOM 1494 O O . ARG A 1 194 ? -12.291 31.812 30.350 1.00 82.44 194 ARG A O 1
ATOM 1501 N N . TRP A 1 195 ? -10.983 31.763 32.170 1.00 79.44 195 TRP A N 1
ATOM 1502 C CA . TRP A 1 195 ? -9.731 31.901 31.416 1.00 79.44 195 TRP A CA 1
ATOM 1503 C C . TRP A 1 195 ? -9.456 30.722 30.484 1.00 79.44 195 TRP A C 1
ATOM 1505 O O . TRP A 1 195 ? -9.098 30.930 29.325 1.00 79.44 195 TRP A O 1
ATOM 1515 N N . GLN A 1 196 ? -9.715 29.492 30.938 1.00 77.12 196 GLN A N 1
ATOM 1516 C CA . GLN A 1 196 ? -9.624 28.305 30.082 1.00 77.12 196 GLN A CA 1
ATOM 1517 C C . GLN A 1 196 ? -10.579 28.406 28.882 1.00 77.12 196 GLN A C 1
ATOM 1519 O O . GLN A 1 196 ? -10.239 27.980 27.780 1.00 77.12 196 GLN A O 1
ATOM 1524 N N . ARG A 1 197 ? -11.762 29.015 29.063 1.00 76.31 197 ARG A N 1
ATOM 1525 C CA . ARG A 1 197 ? -12.744 29.232 27.987 1.00 76.31 197 ARG A CA 1
ATOM 1526 C C . ARG A 1 197 ? -12.237 30.246 26.968 1.00 76.31 197 ARG A C 1
ATOM 1528 O O . ARG A 1 197 ? -12.239 29.921 25.783 1.00 76.31 197 ARG A O 1
ATOM 1535 N N . VAL A 1 198 ? -11.750 31.411 27.407 1.00 81.69 198 VAL A N 1
ATOM 1536 C CA . VAL A 1 198 ? -11.170 32.422 26.501 1.00 81.69 198 VAL A CA 1
ATOM 1537 C C . VAL A 1 198 ? -10.007 31.828 25.712 1.00 81.69 198 VAL A C 1
ATOM 1539 O O . VAL A 1 198 ? -10.011 31.891 24.486 1.00 81.69 198 VAL A O 1
ATOM 1542 N N . ALA A 1 199 ? -9.054 31.187 26.396 1.00 78.69 199 ALA A N 1
ATOM 1543 C CA . ALA A 1 199 ? -7.896 30.572 25.755 1.00 78.69 199 ALA A CA 1
ATOM 1544 C C . ALA A 1 199 ? -8.312 29.521 24.716 1.00 78.69 199 ALA A C 1
ATOM 1546 O O . ALA A 1 199 ? -7.782 29.504 23.608 1.00 78.69 199 ALA A O 1
ATOM 1547 N N . SER A 1 200 ? -9.317 28.697 25.031 1.00 73.75 200 SER A N 1
ATOM 1548 C CA . SER A 1 200 ? -9.828 27.682 24.106 1.00 73.75 200 SER A CA 1
ATOM 1549 C C . SER A 1 200 ? -10.524 28.276 22.875 1.00 73.75 200 SER A C 1
ATOM 1551 O O . SER A 1 200 ? -10.353 27.760 21.774 1.00 73.75 200 SER A O 1
ATOM 1553 N N . ILE A 1 201 ? -11.258 29.386 23.032 1.00 76.69 201 ILE A N 1
ATOM 1554 C CA . ILE A 1 201 ? -11.896 30.104 21.920 1.00 76.69 201 ILE A CA 1
ATOM 1555 C C . ILE A 1 201 ? -10.814 30.724 21.033 1.00 76.69 201 ILE A C 1
ATOM 1557 O O . ILE A 1 201 ? -10.810 30.509 19.826 1.00 76.69 201 ILE A O 1
ATOM 1561 N N . VAL A 1 202 ? -9.841 31.426 21.613 1.00 81.19 202 VAL A N 1
ATOM 1562 C CA . VAL A 1 202 ? -8.740 32.030 20.846 1.00 81.19 202 VAL A CA 1
ATOM 1563 C C . VAL A 1 202 ? -7.949 30.961 20.087 1.00 81.19 202 VAL A C 1
ATOM 1565 O O . VAL A 1 202 ? -7.661 31.129 18.904 1.00 81.19 202 VAL A O 1
ATOM 1568 N N . TYR A 1 203 ? -7.656 29.835 20.735 1.00 78.81 203 TYR A N 1
ATOM 1569 C CA . TYR A 1 203 ? -6.904 28.738 20.135 1.00 78.81 203 TYR A CA 1
ATOM 1570 C C . TYR A 1 203 ? -7.673 28.012 19.016 1.00 78.81 203 TYR A C 1
ATOM 1572 O O . TYR A 1 203 ? -7.072 27.649 18.007 1.00 78.81 203 TYR A O 1
ATOM 1580 N N . ALA A 1 204 ? -8.996 27.851 19.142 1.00 72.94 204 ALA A N 1
ATOM 1581 C CA . ALA A 1 204 ? -9.824 27.201 18.124 1.00 72.94 204 ALA A CA 1
ATOM 1582 C C . ALA A 1 204 ? -10.173 28.126 16.939 1.00 72.94 204 ALA A C 1
ATOM 1584 O O . ALA A 1 204 ? -10.154 27.692 15.787 1.00 72.94 204 ALA A O 1
ATOM 1585 N N . PHE A 1 205 ? -10.477 29.402 17.200 1.00 79.56 205 PHE A N 1
ATOM 1586 C CA . PHE A 1 205 ? -10.896 30.360 16.170 1.00 79.56 205 PHE A CA 1
ATOM 1587 C C . PHE A 1 205 ? -9.725 31.077 15.493 1.00 79.56 205 PHE A C 1
ATOM 1589 O O . PHE A 1 205 ? -9.832 31.423 14.319 1.00 79.56 205 PHE A O 1
ATOM 1596 N N . GLY A 1 206 ? -8.595 31.268 16.178 1.00 82.88 206 GLY A N 1
ATOM 1597 C CA . GLY A 1 206 ? -7.423 31.954 15.626 1.00 82.88 206 GLY A CA 1
ATOM 1598 C C . GLY A 1 206 ? -6.962 31.366 14.285 1.00 82.88 206 GLY A C 1
ATOM 1599 O O . GLY A 1 206 ? -6.943 32.091 13.290 1.00 82.88 206 GLY A O 1
ATOM 1600 N N . PRO A 1 207 ? -6.678 30.052 14.199 1.00 80.75 207 PRO A N 1
ATOM 1601 C CA . PRO A 1 207 ? -6.281 29.406 12.947 1.00 80.75 207 PRO A CA 1
ATOM 1602 C C . PRO A 1 207 ? -7.353 29.455 11.847 1.00 80.75 207 PRO A C 1
ATOM 1604 O O . PRO A 1 207 ? -7.006 29.539 10.670 1.00 80.75 207 PRO A O 1
ATOM 1607 N N . LEU A 1 208 ? -8.642 29.446 12.213 1.00 79.50 208 LEU A N 1
ATOM 1608 C CA . LEU A 1 208 ? -9.771 29.537 11.275 1.00 79.50 208 LEU A CA 1
ATOM 1609 C C . LEU A 1 208 ? -9.896 30.916 10.618 1.00 79.50 208 LEU A C 1
ATOM 1611 O O . LEU A 1 208 ? -10.376 31.027 9.491 1.00 79.50 208 LEU A O 1
ATOM 1615 N N . LEU A 1 209 ? -9.440 31.966 11.299 1.00 86.44 209 LEU A N 1
ATOM 1616 C CA . LEU A 1 209 ? -9.447 33.326 10.767 1.00 86.44 209 LEU A CA 1
ATOM 1617 C C . LEU A 1 209 ? -8.278 33.588 9.809 1.00 86.44 209 LEU A C 1
ATOM 1619 O O . LEU A 1 209 ? -8.388 34.451 8.946 1.00 86.44 209 LEU A O 1
ATOM 1623 N N . ILE A 1 210 ? -7.183 32.829 9.893 1.00 85.69 210 ILE A N 1
ATOM 1624 C CA . ILE A 1 210 ? -5.994 33.013 9.042 1.00 85.69 210 ILE A CA 1
ATOM 1625 C C . ILE A 1 210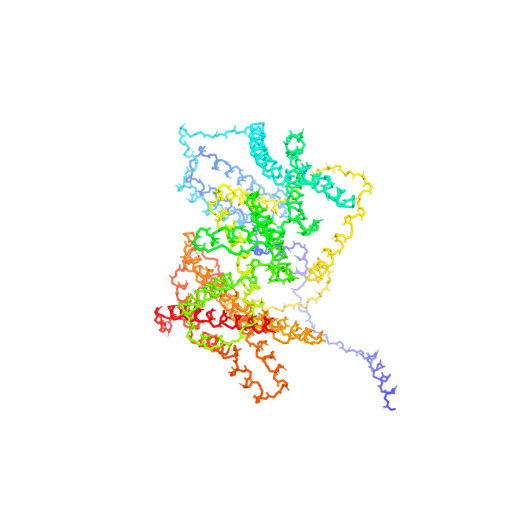 ? -6.304 32.969 7.532 1.00 85.69 210 ILE A C 1
ATOM 1627 O O . ILE A 1 210 ? -5.892 33.901 6.840 1.00 85.69 210 ILE A O 1
ATOM 1631 N N . PRO A 1 211 ? -7.025 31.970 6.977 1.00 81.81 211 PRO A N 1
ATOM 1632 C CA . PRO A 1 211 ? -7.352 31.964 5.547 1.00 81.81 211 PRO A CA 1
ATOM 1633 C C . PRO A 1 211 ? -8.323 33.086 5.135 1.00 81.81 211 PRO A C 1
ATOM 1635 O O . PRO A 1 211 ? -8.418 33.397 3.949 1.00 81.81 211 PRO A O 1
ATOM 1638 N N . LEU A 1 212 ? -9.040 33.696 6.089 1.00 83.50 212 LEU A N 1
ATOM 1639 C CA . LEU A 1 212 ? -9.961 34.811 5.845 1.00 83.50 212 LEU A CA 1
ATOM 1640 C C . LEU A 1 212 ? -9.244 36.166 5.882 1.00 83.50 212 LEU A C 1
ATOM 1642 O O . LEU A 1 212 ? -9.479 36.996 5.009 1.00 83.50 212 LEU A O 1
ATOM 1646 N N . LEU A 1 213 ? -8.375 36.369 6.873 1.00 88.75 213 LEU A N 1
ATOM 1647 C CA . LEU A 1 213 ? -7.681 37.632 7.128 1.00 88.75 213 LEU A CA 1
ATOM 1648 C C . LEU A 1 213 ? -6.385 37.767 6.318 1.00 88.75 213 LEU A C 1
ATOM 1650 O O . LEU A 1 213 ? -6.027 38.869 5.914 1.00 88.75 213 LEU A O 1
ATOM 1654 N N . PHE A 1 214 ? -5.684 36.657 6.057 1.00 89.06 214 PHE A N 1
ATOM 1655 C CA . PHE A 1 214 ? -4.350 36.660 5.444 1.00 89.06 214 PHE A CA 1
ATOM 1656 C C . PHE A 1 214 ? -4.210 35.626 4.305 1.00 89.06 214 PHE A C 1
ATOM 1658 O O . PHE A 1 214 ? -3.332 34.755 4.363 1.00 89.06 214 PHE A O 1
ATOM 1665 N N . PRO A 1 215 ? -5.028 35.706 3.236 1.00 83.25 215 PRO A N 1
ATOM 1666 C CA . PRO A 1 215 ? -5.056 34.698 2.169 1.00 83.25 215 PRO A CA 1
ATOM 1667 C C . PRO A 1 215 ? -3.713 34.558 1.431 1.00 83.25 215 PRO A C 1
ATOM 1669 O O . PRO A 1 215 ? -3.229 33.448 1.221 1.00 83.25 215 PRO A O 1
ATOM 1672 N N . GLU A 1 216 ? -3.046 35.671 1.118 1.00 81.69 216 GLU A N 1
ATOM 1673 C CA . GLU A 1 216 ? -1.750 35.672 0.417 1.00 81.69 216 GLU A CA 1
ATOM 1674 C C . GLU A 1 216 ? -0.613 35.066 1.252 1.00 81.69 216 GLU A C 1
ATOM 1676 O O . GLU A 1 216 ? 0.290 34.400 0.738 1.00 81.69 216 GLU A O 1
ATOM 1681 N N . TRP A 1 217 ? -0.651 35.280 2.570 1.00 86.94 217 TRP A N 1
ATOM 1682 C CA . TRP A 1 217 ? 0.315 34.690 3.495 1.00 86.94 217 TRP A CA 1
ATOM 1683 C C . TRP A 1 217 ? 0.077 33.187 3.644 1.00 86.94 217 TRP A C 1
ATOM 1685 O O . TRP A 1 217 ? 1.034 32.410 3.641 1.00 86.94 217 TRP A O 1
ATOM 1695 N N . TYR A 1 218 ? -1.192 32.785 3.728 1.00 82.19 218 TYR A N 1
ATOM 1696 C CA . TYR A 1 218 ? -1.620 31.400 3.888 1.00 82.19 218 TYR A CA 1
ATOM 1697 C C . TYR A 1 218 ? -1.192 30.515 2.708 1.00 82.19 218 TYR A C 1
ATOM 1699 O O . TYR A 1 218 ? -0.683 29.414 2.919 1.00 82.19 218 TYR A O 1
ATOM 1707 N N . ILE A 1 219 ? -1.330 31.011 1.474 1.00 77.44 219 ILE A N 1
ATOM 1708 C CA . ILE A 1 219 ? -1.027 30.257 0.245 1.00 77.44 219 ILE A CA 1
ATOM 1709 C C . ILE A 1 219 ? 0.486 30.054 0.026 1.00 77.44 219 ILE A C 1
ATOM 1711 O O . ILE A 1 219 ? 0.901 29.116 -0.656 1.00 77.44 219 ILE A O 1
ATOM 1715 N N . ARG A 1 220 ? 1.344 30.913 0.586 1.00 78.12 220 ARG A N 1
ATOM 1716 C CA . ARG A 1 220 ? 2.764 30.956 0.212 1.00 78.12 220 ARG A CA 1
ATOM 1717 C C . ARG A 1 220 ? 3.607 29.895 0.936 1.00 78.12 220 ARG A C 1
ATOM 1719 O O . ARG A 1 220 ? 3.806 29.957 2.151 1.00 78.12 220 ARG A O 1
ATOM 1726 N N . GLY A 1 221 ? 4.229 28.993 0.176 1.00 73.94 221 GLY A N 1
ATOM 1727 C CA . GLY A 1 221 ? 5.126 27.952 0.700 1.00 73.94 221 GLY A CA 1
ATOM 1728 C C . GLY A 1 221 ? 4.387 26.895 1.532 1.00 73.94 221 GLY A C 1
ATOM 1729 O O . GLY A 1 221 ? 3.219 26.616 1.293 1.00 73.94 221 GLY A O 1
ATOM 1730 N N . ASN A 1 222 ? 5.041 26.330 2.552 1.00 72.94 222 ASN A N 1
ATOM 1731 C CA . ASN A 1 222 ? 4.450 25.270 3.389 1.00 72.94 222 ASN A CA 1
ATOM 1732 C C . ASN A 1 222 ? 3.475 25.778 4.475 1.00 72.94 222 ASN A C 1
ATOM 1734 O O . ASN A 1 222 ? 3.029 24.997 5.315 1.00 72.94 222 ASN A O 1
ATOM 1738 N N . ARG A 1 223 ? 3.134 27.075 4.488 1.00 81.50 223 ARG A N 1
ATOM 1739 C CA . ARG A 1 223 ? 2.309 27.706 5.539 1.00 81.50 223 ARG A CA 1
ATOM 1740 C C . ARG A 1 223 ? 0.897 27.140 5.618 1.00 81.50 223 ARG A C 1
ATOM 1742 O O . ARG A 1 223 ? 0.433 26.849 6.716 1.00 81.50 223 ARG A O 1
ATOM 1749 N N . ARG A 1 224 ? 0.258 26.909 4.469 1.00 77.94 224 ARG A N 1
ATOM 1750 C CA . ARG A 1 224 ? -1.045 26.240 4.371 1.00 77.94 224 ARG A CA 1
ATOM 1751 C C . ARG A 1 224 ? -1.078 24.936 5.170 1.00 77.94 224 ARG A C 1
ATOM 1753 O O . ARG A 1 224 ? -1.962 24.743 5.998 1.00 77.94 224 ARG A O 1
ATOM 1760 N N . SER A 1 225 ? -0.077 24.077 4.976 1.00 70.88 225 SER A N 1
ATOM 1761 C CA . SER A 1 225 ? 0.028 22.789 5.668 1.00 70.88 225 SER A CA 1
ATOM 1762 C C . SER A 1 225 ? 0.184 22.950 7.180 1.00 70.88 225 SER A C 1
ATOM 1764 O O . SER A 1 225 ? -0.455 22.225 7.935 1.00 70.88 225 SER A O 1
ATOM 1766 N N . TRP A 1 226 ? 0.983 23.922 7.629 1.00 76.81 226 TRP A N 1
ATOM 1767 C CA . TRP A 1 226 ? 1.171 24.209 9.054 1.00 76.81 226 TRP A CA 1
ATOM 1768 C C . TRP A 1 226 ? -0.093 24.742 9.724 1.00 76.81 226 TRP A C 1
ATOM 1770 O O . TRP A 1 226 ? -0.460 24.261 10.791 1.00 76.81 226 TRP A O 1
ATOM 1780 N N . VAL A 1 227 ? -0.788 25.692 9.098 1.00 79.12 227 VAL A N 1
ATOM 1781 C CA . VAL A 1 227 ? -2.042 26.244 9.634 1.00 79.12 227 VAL A CA 1
ATOM 1782 C C . VAL A 1 227 ? -3.112 25.158 9.723 1.00 79.12 227 VAL A C 1
ATOM 1784 O O . VAL A 1 227 ? -3.787 25.055 10.743 1.00 79.12 227 VAL A O 1
ATOM 1787 N N . LEU A 1 228 ? -3.219 24.296 8.706 1.00 74.12 228 LEU A N 1
ATOM 1788 C CA . LEU A 1 228 ? -4.120 23.142 8.744 1.00 74.12 228 LEU A CA 1
ATOM 1789 C C . LEU A 1 228 ? -3.709 22.126 9.821 1.00 74.12 228 LEU A C 1
ATOM 1791 O O . LEU A 1 228 ? -4.576 21.573 10.488 1.00 74.12 228 LEU A O 1
ATOM 1795 N N . ALA A 1 229 ? -2.413 21.892 10.041 1.00 70.81 229 ALA A N 1
ATOM 1796 C CA . ALA A 1 229 ? -1.934 21.010 11.107 1.00 70.81 229 ALA A CA 1
ATOM 1797 C C . ALA A 1 229 ? -2.236 21.568 12.508 1.00 70.81 229 ALA A C 1
ATOM 1799 O O . ALA A 1 229 ? -2.726 20.836 13.364 1.00 70.81 229 ALA A O 1
ATOM 1800 N N . ILE A 1 230 ? -2.015 22.867 12.728 1.00 75.62 230 ILE A N 1
ATOM 1801 C CA . ILE A 1 230 ? -2.376 23.553 13.977 1.00 75.62 230 ILE A CA 1
ATOM 1802 C C . ILE A 1 230 ? -3.889 23.496 14.185 1.00 75.62 230 ILE A C 1
ATOM 1804 O O . ILE A 1 230 ? -4.335 23.196 15.287 1.00 75.62 230 ILE A O 1
ATOM 1808 N N . TYR A 1 231 ? -4.675 23.711 13.129 1.00 73.56 231 TYR A N 1
ATOM 1809 C CA . TYR A 1 231 ? -6.126 23.570 13.182 1.00 73.56 231 TYR A CA 1
ATOM 1810 C C . TYR A 1 231 ? -6.554 22.156 13.618 1.00 73.56 231 TYR A C 1
ATOM 1812 O O . TYR A 1 231 ? -7.412 22.023 14.487 1.00 73.56 231 TYR A O 1
ATOM 1820 N N . ARG A 1 232 ? -5.901 21.101 13.105 1.00 70.88 232 ARG A N 1
ATOM 1821 C CA . ARG A 1 232 ? -6.160 19.697 13.494 1.00 70.88 232 ARG A CA 1
ATOM 1822 C C . ARG A 1 232 ? -5.869 19.434 14.969 1.00 70.88 232 ARG A C 1
ATOM 1824 O O . ARG A 1 232 ? -6.722 18.913 15.685 1.00 70.88 232 ARG A O 1
ATOM 1831 N N . VAL A 1 233 ? -4.673 19.809 15.423 1.00 69.25 233 VAL A N 1
ATOM 1832 C CA . VAL A 1 233 ? -4.269 19.638 16.828 1.00 69.25 233 VAL A CA 1
ATOM 1833 C C . VAL A 1 233 ? -5.182 20.458 17.735 1.00 69.25 233 VAL A C 1
ATOM 1835 O O . VAL A 1 233 ? -5.604 19.970 18.781 1.00 69.25 233 VAL A O 1
ATOM 1838 N N . GLY A 1 234 ? -5.552 21.666 17.306 1.00 69.94 234 GLY A N 1
ATOM 1839 C CA . GLY A 1 234 ? -6.464 22.545 18.022 1.00 69.94 234 GLY A CA 1
ATOM 1840 C C . GLY A 1 234 ? -7.843 21.940 18.222 1.00 69.94 234 GLY A C 1
ATOM 1841 O O . GLY A 1 234 ? -8.339 21.885 19.345 1.00 69.94 234 GLY A O 1
ATOM 1842 N N . PHE A 1 235 ? -8.424 21.400 17.153 1.00 67.62 235 PHE A N 1
ATOM 1843 C CA . PHE A 1 235 ? -9.738 20.768 17.196 1.00 67.62 235 PHE A CA 1
ATOM 1844 C C . PHE A 1 235 ? -9.773 19.556 18.136 1.00 67.62 235 PHE A C 1
ATOM 1846 O O . PHE A 1 235 ? -10.733 19.367 18.882 1.00 67.62 235 PHE A O 1
ATOM 1853 N N . PHE A 1 236 ? -8.717 18.743 18.134 1.00 64.88 236 PHE A N 1
ATOM 1854 C CA . PHE A 1 236 ? -8.664 17.540 18.960 1.00 64.88 236 PHE A CA 1
ATOM 1855 C C . PHE A 1 236 ? -8.285 17.797 20.420 1.00 64.88 236 PHE A C 1
ATOM 1857 O O . PHE A 1 236 ? -8.806 17.153 21.329 1.00 64.88 236 PHE A O 1
ATOM 1864 N N . SER A 1 237 ? -7.385 18.744 20.669 1.00 65.94 237 SER A N 1
ATOM 1865 C CA . SER A 1 237 ? -7.013 19.126 22.034 1.00 65.94 237 SER A CA 1
ATOM 1866 C C . SER A 1 237 ? -8.113 19.934 22.726 1.00 65.94 237 SER A C 1
ATOM 1868 O O . SER A 1 237 ? -8.182 19.936 23.952 1.00 65.94 237 SER A O 1
ATOM 1870 N N . PHE A 1 238 ? -9.026 20.558 21.974 1.00 65.88 238 PHE A N 1
ATOM 1871 C CA . PHE A 1 238 ? -10.099 21.388 22.522 1.00 65.88 238 PHE A CA 1
ATOM 1872 C C . PHE A 1 238 ? -11.006 20.660 23.540 1.00 65.88 238 PHE A C 1
ATOM 1874 O O . PHE A 1 238 ? -11.197 21.190 24.640 1.00 65.88 238 PHE A O 1
ATOM 1881 N N . PRO A 1 239 ? -11.536 19.447 23.272 1.00 57.62 239 PRO A N 1
ATOM 1882 C CA . PRO A 1 239 ? -12.224 18.670 24.299 1.00 57.62 239 PRO A CA 1
ATOM 1883 C C . PRO A 1 239 ? -11.314 18.333 25.488 1.00 57.62 239 PRO A C 1
ATOM 1885 O O . PRO A 1 239 ? -11.755 18.403 26.633 1.00 57.62 239 PRO A O 1
ATOM 1888 N N . LEU A 1 240 ? -10.046 17.999 25.244 1.00 58.06 240 LEU A N 1
ATOM 1889 C CA . LEU A 1 240 ? -9.109 17.510 26.264 1.00 58.06 240 LEU A CA 1
ATOM 1890 C C . LEU A 1 240 ? -8.672 18.592 27.261 1.00 58.06 240 LEU A C 1
ATOM 1892 O O . LEU A 1 240 ? -8.531 18.309 28.445 1.00 58.06 240 LEU A O 1
ATOM 1896 N N . LEU A 1 241 ? -8.539 19.841 26.815 1.00 58.62 241 LEU A N 1
ATOM 1897 C CA . LEU A 1 241 ? -8.148 20.981 27.655 1.00 58.62 241 LEU A CA 1
ATOM 1898 C C . LEU A 1 241 ? -9.289 21.500 28.550 1.00 58.62 241 LEU A C 1
ATOM 1900 O O . LEU A 1 241 ? -9.089 22.399 29.367 1.00 58.62 241 LEU A O 1
ATOM 1904 N N . ARG A 1 242 ? -10.504 20.958 28.399 1.00 61.94 242 ARG A N 1
ATOM 1905 C CA . ARG A 1 242 ? -11.714 21.426 29.078 1.00 61.94 242 ARG A CA 1
ATOM 1906 C C . ARG A 1 242 ? -12.172 20.424 30.135 1.00 61.94 242 ARG A C 1
ATOM 1908 O O . ARG A 1 242 ? -12.475 19.275 29.812 1.00 61.94 242 ARG A O 1
ATOM 1915 N N . GLN A 1 243 ? -12.333 20.893 31.375 1.00 61.75 243 GLN A N 1
ATOM 1916 C CA . GLN A 1 243 ? -12.979 20.136 32.456 1.00 61.75 243 GLN A CA 1
ATOM 1917 C C . GLN A 1 243 ? -14.331 19.551 31.976 1.00 61.75 243 GLN A C 1
ATOM 1919 O O . GLN A 1 243 ? -15.130 20.271 31.359 1.00 61.75 243 GLN A O 1
ATOM 1924 N N . PRO A 1 244 ? -14.614 18.259 32.220 1.00 58.81 244 PRO A N 1
ATOM 1925 C CA . PRO A 1 244 ? -15.706 17.525 31.568 1.00 58.81 244 PRO A CA 1
ATOM 1926 C C . PRO A 1 244 ? -17.123 17.891 32.050 1.00 58.81 244 PRO A C 1
ATOM 1928 O O . PRO A 1 244 ? -18.111 17.503 31.423 1.00 58.81 244 PRO A O 1
ATOM 1931 N N . ARG A 1 245 ? -17.230 18.732 33.086 1.00 58.22 245 ARG A N 1
ATOM 1932 C CA . ARG A 1 245 ? -18.458 19.048 33.841 1.00 58.22 245 ARG A CA 1
ATOM 1933 C C . ARG A 1 245 ? -19.651 19.571 33.030 1.00 58.22 245 ARG A C 1
ATOM 1935 O O . ARG A 1 245 ? -20.776 19.478 33.504 1.00 58.22 245 ARG A O 1
ATOM 1942 N N . GLY A 1 246 ? -19.440 20.159 31.852 1.00 62.09 246 GLY A N 1
ATOM 1943 C CA . GLY A 1 246 ? -20.526 20.759 31.061 1.00 62.09 246 GLY A CA 1
ATOM 1944 C C . GLY A 1 246 ? -21.243 19.774 30.134 1.00 62.09 246 GLY A C 1
ATOM 1945 O O . GLY A 1 246 ? -22.465 19.691 30.141 1.00 62.09 246 GLY A O 1
ATOM 1946 N N . ILE A 1 247 ? -20.479 19.022 29.340 1.00 67.19 247 ILE A N 1
ATOM 1947 C CA . ILE A 1 247 ? -21.016 18.167 28.265 1.00 67.19 247 ILE A CA 1
ATOM 1948 C C . ILE A 1 247 ? -21.523 16.829 28.819 1.00 67.19 247 ILE A C 1
ATOM 1950 O O . ILE A 1 247 ? -22.552 16.330 28.369 1.00 67.19 247 ILE A O 1
ATOM 1954 N N . GLN A 1 248 ? -20.870 16.291 29.853 1.00 73.38 248 GLN A N 1
ATOM 1955 C CA . GLN A 1 248 ? -21.292 15.041 30.489 1.00 73.38 248 GLN A CA 1
ATOM 1956 C C . GLN A 1 248 ? -22.622 15.161 31.250 1.00 73.38 248 GLN A C 1
ATOM 1958 O O . GLN A 1 248 ? -23.276 14.147 31.465 1.00 73.38 248 GLN A O 1
ATOM 1963 N N . LYS A 1 249 ? -23.093 16.374 31.595 1.00 76.69 249 LYS A N 1
ATOM 1964 C CA . LYS A 1 249 ? -24.416 16.571 32.228 1.00 76.69 249 LYS A CA 1
ATOM 1965 C C . LYS A 1 249 ? -25.570 16.021 31.391 1.00 76.69 249 LYS A C 1
ATOM 1967 O O . LYS A 1 249 ? -26.597 15.647 31.946 1.00 76.69 249 LYS A O 1
ATOM 1972 N N . VAL A 1 250 ? -25.396 15.932 30.072 1.00 83.12 250 VAL A N 1
ATOM 1973 C CA . VAL A 1 250 ? -26.380 15.335 29.158 1.00 83.12 250 VAL A CA 1
ATOM 1974 C C . VAL A 1 250 ? -26.609 13.841 29.457 1.00 83.12 250 VAL A C 1
ATOM 1976 O O . VAL A 1 250 ? -27.690 13.326 29.179 1.00 83.12 250 VAL A O 1
ATOM 1979 N N . LEU A 1 251 ? -25.636 13.170 30.086 1.00 88.44 251 LEU A N 1
ATOM 1980 C CA . LEU A 1 251 ? -25.722 11.781 30.555 1.00 88.44 251 LEU A CA 1
ATOM 1981 C C . LEU A 1 251 ? -26.404 11.645 31.929 1.00 88.44 251 LEU A C 1
ATOM 1983 O O . LEU A 1 251 ? -26.597 10.536 32.414 1.00 88.44 251 LEU A O 1
ATOM 1987 N N . GLY A 1 252 ? -26.753 12.758 32.581 1.00 87.25 252 GLY A N 1
ATOM 1988 C CA . GLY A 1 252 ? -27.420 12.754 33.886 1.00 87.25 252 GLY A CA 1
ATOM 1989 C C . GLY A 1 252 ? -28.931 12.505 33.823 1.00 87.25 252 GLY A C 1
ATOM 1990 O O . GLY A 1 252 ? -29.553 12.303 34.859 1.00 87.25 252 GLY A O 1
ATOM 1991 N N . GLY A 1 253 ? -29.540 12.540 32.634 1.00 87.50 253 GLY A N 1
ATOM 1992 C CA . GLY A 1 253 ? -30.970 12.275 32.462 1.00 87.50 253 GLY A CA 1
ATOM 1993 C C . GLY A 1 253 ? -31.286 10.780 32.375 1.00 87.50 253 GLY A C 1
ATOM 1994 O O . GLY A 1 253 ? -30.509 10.020 31.804 1.00 87.50 253 GLY A O 1
ATOM 1995 N N . ALA A 1 254 ? -32.454 10.372 32.878 1.00 89.94 254 ALA A N 1
ATOM 1996 C CA . ALA A 1 254 ? -32.954 9.008 32.713 1.00 89.94 254 ALA A CA 1
ATOM 1997 C C . ALA A 1 254 ? -33.191 8.657 31.229 1.00 89.94 254 ALA A C 1
ATOM 1999 O O . ALA A 1 254 ? -33.510 9.530 30.407 1.00 89.94 254 ALA A O 1
ATOM 2000 N N . ALA A 1 255 ? -33.052 7.369 30.904 1.00 93.19 255 ALA A N 1
ATOM 2001 C CA . ALA A 1 255 ? -33.279 6.851 29.559 1.00 93.19 255 ALA A CA 1
ATOM 2002 C C . ALA A 1 255 ? -34.761 6.940 29.169 1.00 93.19 255 ALA A C 1
ATOM 2004 O O . ALA A 1 255 ? -35.652 6.747 29.996 1.00 93.19 255 ALA A O 1
ATOM 2005 N N . GLN A 1 256 ? -35.036 7.212 27.894 1.00 93.81 256 GLN A N 1
ATOM 2006 C CA . GLN A 1 256 ? -36.393 7.370 27.374 1.00 93.81 256 GLN A CA 1
ATOM 2007 C C . GLN A 1 256 ? -36.876 6.082 26.686 1.00 93.81 256 GLN A C 1
ATOM 2009 O O . GLN A 1 256 ? -36.138 5.521 25.871 1.00 93.81 256 GLN A O 1
ATOM 2014 N N . PRO A 1 257 ? -38.110 5.607 26.945 1.00 93.88 257 PRO A N 1
ATOM 2015 C CA . PRO A 1 257 ? -38.650 4.410 26.302 1.00 93.88 257 PRO A CA 1
ATOM 2016 C C . PRO A 1 257 ? -38.950 4.617 24.804 1.00 93.88 257 PRO A C 1
ATOM 2018 O O . PRO A 1 257 ? -39.029 5.740 24.301 1.00 93.88 257 PRO A O 1
ATOM 2021 N N . GLY A 1 258 ? -39.125 3.504 24.082 1.00 94.44 258 GLY A N 1
ATOM 2022 C CA . GLY A 1 258 ? -39.438 3.483 22.647 1.00 94.44 258 GLY A CA 1
ATOM 2023 C C . GLY A 1 258 ? -38.249 3.783 21.720 1.00 94.44 258 GLY A C 1
ATOM 2024 O O . GLY A 1 258 ? -37.170 4.182 22.159 1.00 94.44 258 GLY A O 1
ATOM 2025 N N . ALA A 1 259 ? -38.447 3.604 20.409 1.00 90.06 259 ALA A N 1
ATOM 2026 C CA . ALA A 1 259 ? -37.396 3.773 19.394 1.00 90.06 259 ALA A CA 1
ATOM 2027 C C . ALA A 1 259 ? -36.889 5.224 19.290 1.00 90.06 259 ALA A C 1
ATOM 2029 O O . ALA A 1 259 ? -35.688 5.476 19.197 1.00 90.06 259 ALA A O 1
ATOM 2030 N N . ARG A 1 260 ? -37.799 6.204 19.384 1.00 91.69 260 ARG A N 1
ATOM 2031 C CA . ARG A 1 260 ? -37.434 7.630 19.408 1.00 91.69 260 ARG A CA 1
ATOM 2032 C C . ARG A 1 260 ? -36.637 7.992 20.663 1.00 91.69 260 ARG A C 1
ATOM 2034 O O . ARG A 1 260 ? -35.735 8.823 20.584 1.00 91.69 260 ARG A O 1
ATOM 2041 N N . GLY A 1 261 ? -36.964 7.378 21.802 1.00 91.69 261 GLY A N 1
ATOM 2042 C CA . GLY A 1 261 ? -36.205 7.517 23.042 1.00 91.69 261 GLY A CA 1
ATOM 2043 C C . GLY A 1 261 ? -34.804 6.924 22.914 1.00 91.69 261 GLY A C 1
ATOM 2044 O O . GLY A 1 261 ? -33.830 7.611 23.194 1.00 91.69 261 GLY A O 1
ATOM 2045 N N . MET A 1 262 ? -34.694 5.716 22.351 1.00 92.25 262 MET A N 1
ATOM 2046 C CA . MET A 1 262 ? -33.413 5.065 22.054 1.00 92.25 262 MET A CA 1
ATOM 2047 C C . MET A 1 262 ? -32.492 5.938 21.200 1.00 92.25 262 MET A C 1
ATOM 2049 O O . MET A 1 262 ? -31.327 6.113 21.545 1.00 92.25 262 MET A O 1
ATOM 2053 N N . LEU A 1 263 ? -33.012 6.526 20.119 1.00 90.19 263 LEU A N 1
ATOM 2054 C CA . LEU A 1 263 ? -32.223 7.411 19.263 1.00 90.19 263 LEU A CA 1
ATOM 2055 C C . LEU A 1 263 ? -31.758 8.668 20.012 1.00 90.19 263 LEU A C 1
ATOM 2057 O O . LEU A 1 263 ? -30.606 9.074 19.879 1.00 90.19 263 LEU A O 1
ATOM 2061 N N . LYS A 1 264 ? -32.629 9.279 20.826 1.00 88.69 264 LYS A N 1
ATOM 2062 C CA . LYS A 1 264 ? -32.257 10.432 21.660 1.00 88.69 264 LYS A CA 1
ATOM 2063 C C . LYS A 1 264 ? -31.180 10.068 22.676 1.00 88.69 264 LYS A C 1
ATOM 2065 O O . LYS A 1 264 ? -30.236 10.834 22.837 1.00 88.69 264 LYS A O 1
ATOM 2070 N N . ASP A 1 265 ? -31.301 8.923 23.334 1.00 92.50 265 ASP A N 1
ATOM 2071 C CA . ASP A 1 265 ? -30.328 8.452 24.320 1.00 92.50 265 ASP A CA 1
ATOM 2072 C C . ASP A 1 265 ? -28.982 8.121 23.661 1.00 92.50 265 ASP A C 1
ATOM 2074 O O . ASP A 1 265 ? -27.939 8.498 24.189 1.00 92.50 265 ASP A O 1
ATOM 2078 N N . LEU A 1 266 ? -28.989 7.529 22.461 1.00 91.44 266 LEU A N 1
ATOM 2079 C CA . LEU A 1 266 ? -27.780 7.311 21.665 1.00 91.44 266 LEU A CA 1
ATOM 2080 C C . LEU A 1 266 ? -27.106 8.638 21.292 1.00 91.44 266 LEU A C 1
ATOM 2082 O O . LEU A 1 266 ? -25.902 8.791 21.477 1.00 91.44 266 LEU A O 1
ATOM 2086 N N . LEU A 1 267 ? -27.870 9.631 20.828 1.00 87.25 267 LEU A N 1
ATOM 2087 C CA . LEU A 1 267 ? -27.340 10.965 20.525 1.00 87.25 267 LEU A CA 1
ATOM 2088 C C . LEU A 1 267 ? -26.783 11.657 21.775 1.00 87.25 267 LEU A C 1
ATOM 2090 O O . LEU A 1 267 ? -25.728 12.285 21.709 1.00 87.25 267 LEU A O 1
ATOM 2094 N N . ARG A 1 268 ? -27.451 11.511 22.926 1.00 88.06 268 ARG A N 1
ATOM 2095 C CA . ARG A 1 268 ? -26.956 11.986 24.227 1.00 88.06 268 ARG A CA 1
ATOM 2096 C C . ARG A 1 268 ? -25.649 11.306 24.612 1.00 88.06 268 ARG A C 1
ATOM 2098 O O . ARG A 1 268 ? -24.759 11.988 25.108 1.00 88.06 268 ARG A O 1
ATOM 2105 N N . LEU A 1 269 ? -25.513 10.008 24.346 1.00 88.94 269 LEU A N 1
ATOM 2106 C CA . LEU A 1 269 ? -24.293 9.247 24.591 1.00 88.94 269 LEU A CA 1
ATOM 2107 C C . LEU A 1 269 ? -23.145 9.714 23.685 1.00 88.94 269 LEU A C 1
ATOM 2109 O O . LEU A 1 269 ? -22.061 10.011 24.180 1.00 88.94 269 LEU A O 1
ATOM 2113 N N . ILE A 1 270 ? -23.390 9.860 22.379 1.00 85.50 270 ILE A N 1
ATOM 2114 C CA . ILE A 1 270 ? -22.422 10.366 21.386 1.00 85.50 270 ILE A CA 1
ATOM 2115 C C . ILE A 1 270 ? -21.976 11.794 21.747 1.00 85.50 270 ILE A C 1
ATOM 2117 O O . ILE A 1 270 ? -20.790 12.126 21.685 1.00 85.50 270 ILE A O 1
ATOM 2121 N N . TRP A 1 271 ? -22.912 12.645 22.171 1.00 83.75 271 TRP A N 1
ATOM 2122 C CA . TRP A 1 271 ? -22.623 14.017 22.584 1.00 83.75 271 TRP A CA 1
ATOM 2123 C C . TRP A 1 271 ? -21.868 14.071 23.919 1.00 83.75 271 TRP A C 1
ATOM 2125 O O . TRP A 1 271 ? -20.815 14.701 24.017 1.00 83.75 271 TRP A O 1
ATOM 2135 N N . GLY A 1 272 ? -22.375 13.373 24.938 1.00 80.44 272 GLY A N 1
ATOM 2136 C CA . GLY A 1 272 ? -21.855 13.353 26.307 1.00 80.44 272 GLY A CA 1
ATOM 2137 C C . GLY A 1 272 ? -20.472 12.716 26.436 1.00 80.44 272 GLY A C 1
ATOM 2138 O O . GLY A 1 272 ? -19.673 13.147 27.268 1.00 80.44 272 GLY A O 1
ATOM 2139 N N . SER A 1 273 ? -20.157 11.755 25.566 1.00 79.56 273 SER A N 1
ATOM 2140 C CA . SER A 1 273 ? -18.842 11.109 25.480 1.00 79.56 273 SER A CA 1
ATOM 2141 C C . SER A 1 273 ? -17.820 11.887 24.642 1.00 79.56 273 SER A C 1
ATOM 2143 O O . SER A 1 273 ? -16.649 11.527 24.636 1.00 79.56 273 SER A O 1
ATOM 2145 N N . ARG A 1 274 ? -18.217 12.997 23.994 1.00 77.12 274 ARG A N 1
ATOM 2146 C CA . ARG A 1 274 ? -17.376 13.838 23.109 1.00 77.12 274 ARG A CA 1
ATOM 2147 C C . ARG A 1 274 ? -17.018 13.197 21.764 1.00 77.12 274 ARG A C 1
ATOM 2149 O O . ARG A 1 274 ? -16.157 13.711 21.049 1.00 77.12 274 ARG A O 1
ATOM 2156 N N . LEU A 1 275 ? -17.730 12.147 21.366 1.00 75.25 275 LEU A N 1
ATOM 2157 C CA . LEU A 1 275 ? -17.518 11.450 20.099 1.00 75.25 275 LEU A CA 1
ATOM 2158 C C . LEU A 1 275 ? -17.778 12.345 18.876 1.00 75.25 275 LEU A C 1
ATOM 2160 O O . LEU A 1 275 ? -17.108 12.214 17.856 1.00 75.25 275 LEU A O 1
ATOM 2164 N N . VAL A 1 276 ? -18.674 13.331 19.004 1.00 73.75 276 VAL A N 1
ATOM 2165 C CA . VAL A 1 276 ? -18.924 14.347 17.963 1.00 73.75 276 VAL A CA 1
ATOM 2166 C C . VAL A 1 276 ? -17.662 15.136 17.611 1.00 73.75 276 VAL A C 1
ATOM 2168 O O . VAL A 1 276 ? -17.424 15.411 16.436 1.00 73.75 276 VAL A O 1
ATOM 2171 N N . ALA A 1 277 ? -16.836 15.490 18.598 1.00 69.25 277 ALA A N 1
ATOM 2172 C CA . ALA A 1 277 ? -15.580 16.192 18.343 1.00 69.25 277 ALA A CA 1
ATOM 2173 C C . ALA A 1 277 ? -14.573 15.282 17.619 1.00 69.25 277 ALA A C 1
ATOM 2175 O O . ALA A 1 277 ? -13.921 15.698 16.666 1.00 69.25 277 ALA A O 1
ATOM 2176 N N . VAL A 1 278 ? -14.499 14.009 18.001 1.00 70.31 278 VAL A N 1
ATOM 2177 C CA . VAL A 1 278 ? -13.631 13.037 17.326 1.00 70.31 278 VAL A CA 1
ATOM 2178 C C . VAL A 1 278 ? -14.059 12.849 15.863 1.00 70.31 278 VAL A C 1
ATOM 2180 O O . VAL A 1 278 ? -13.245 13.026 14.957 1.00 70.31 278 VAL A O 1
ATOM 2183 N N . MET A 1 279 ? -15.353 12.624 15.620 1.00 69.62 279 MET A N 1
ATOM 2184 C CA . MET A 1 279 ? -15.935 12.460 14.282 1.00 69.62 279 MET A CA 1
ATOM 2185 C C . MET A 1 279 ? -15.747 13.708 13.405 1.00 69.62 279 MET A C 1
ATOM 2187 O O . MET A 1 279 ? -15.379 13.608 12.235 1.00 69.62 279 MET A O 1
ATOM 2191 N N . SER A 1 280 ? -15.955 14.899 13.973 1.00 67.75 280 SER A N 1
ATOM 2192 C CA . SER A 1 280 ? -15.842 16.159 13.228 1.00 67.75 280 SER A CA 1
ATOM 2193 C C . SER A 1 280 ? -14.393 16.457 12.828 1.00 67.75 280 SER A C 1
ATOM 2195 O O . SER A 1 280 ? -14.162 16.970 11.738 1.00 67.75 280 SER A O 1
ATOM 2197 N N . SER A 1 281 ? -13.407 16.067 13.648 1.00 65.31 281 SER A N 1
ATOM 2198 C CA . SER A 1 281 ? -11.985 16.221 13.303 1.00 65.31 281 SER A CA 1
ATOM 2199 C C . SER A 1 281 ? -11.600 15.451 12.034 1.00 65.31 281 SER A C 1
ATOM 2201 O O . SER A 1 281 ? -10.801 15.934 11.233 1.00 65.31 281 SER A O 1
ATOM 2203 N N . ALA A 1 282 ? -12.214 14.285 11.824 1.00 62.53 282 ALA A N 1
ATOM 2204 C CA . ALA A 1 282 ? -11.959 13.432 10.674 1.00 62.53 282 ALA A CA 1
ATOM 2205 C C . ALA A 1 282 ? -12.744 13.868 9.419 1.00 62.53 282 ALA A C 1
ATOM 2207 O O . ALA A 1 282 ? -12.255 13.692 8.309 1.00 62.53 282 ALA A O 1
ATOM 2208 N N . ALA A 1 283 ? -13.920 14.490 9.579 1.00 59.72 283 ALA A N 1
ATOM 2209 C CA . ALA A 1 283 ? -14.728 14.996 8.463 1.00 59.72 283 ALA A CA 1
ATOM 2210 C C . ALA A 1 283 ? -14.255 16.358 7.917 1.00 59.72 283 ALA A C 1
ATOM 2212 O O . ALA A 1 283 ? -14.506 16.685 6.759 1.00 59.72 283 ALA A O 1
ATOM 2213 N N . MET A 1 284 ? -13.592 17.176 8.740 1.00 60.03 284 MET A N 1
ATOM 2214 C CA . MET A 1 284 ? -13.294 18.570 8.396 1.00 60.03 284 MET A CA 1
ATOM 2215 C C . MET A 1 284 ? -11.973 18.793 7.661 1.00 60.03 284 MET A C 1
ATOM 2217 O O . MET A 1 284 ? -11.666 19.943 7.361 1.00 60.03 284 MET A O 1
ATOM 2221 N N . VAL A 1 285 ? -11.174 17.765 7.345 1.00 56.75 285 VAL A N 1
ATOM 2222 C CA . VAL A 1 285 ? -9.920 17.983 6.606 1.00 56.75 285 VAL A CA 1
ATOM 2223 C C . VAL A 1 285 ? -9.647 16.866 5.591 1.00 56.75 285 VAL A C 1
ATOM 2225 O O . VAL A 1 285 ? -9.411 15.737 6.010 1.00 56.75 285 VAL A O 1
ATOM 2228 N N . PRO A 1 286 ? -9.589 17.153 4.273 1.00 54.34 286 PRO A N 1
ATOM 2229 C CA . PRO A 1 286 ? -9.156 16.166 3.287 1.00 54.34 286 PRO A CA 1
ATOM 2230 C C . PRO A 1 286 ? -7.705 15.756 3.584 1.00 54.34 286 PRO A C 1
ATOM 2232 O O . PRO A 1 286 ? -6.809 16.603 3.698 1.00 54.34 286 PRO A O 1
ATOM 2235 N N . LEU A 1 287 ? -7.481 14.459 3.793 1.00 55.62 287 LEU A N 1
ATOM 2236 C CA . LEU A 1 287 ? -6.191 13.923 4.222 1.00 55.62 287 LEU A CA 1
ATOM 2237 C C . LEU A 1 287 ? -5.296 13.616 3.018 1.00 55.62 287 LEU A C 1
ATOM 2239 O O . LEU A 1 287 ? -5.731 13.058 2.023 1.00 55.62 287 LEU A O 1
ATOM 2243 N N . SER A 1 288 ? -4.011 13.951 3.140 1.00 54.41 288 SER A N 1
ATOM 2244 C CA . SER A 1 288 ? -2.948 13.251 2.420 1.00 54.41 288 SER A CA 1
ATOM 2245 C C . SER A 1 288 ? -2.487 12.064 3.272 1.00 54.41 288 SER A C 1
ATOM 2247 O O . SER A 1 288 ? -2.504 12.163 4.501 1.00 54.41 288 SER A O 1
ATOM 2249 N N . LEU A 1 289 ? -2.030 10.970 2.650 1.00 49.62 289 LEU A N 1
ATOM 2250 C CA . LEU A 1 289 ? -1.611 9.740 3.349 1.00 49.62 289 LEU A CA 1
ATOM 2251 C C . LEU A 1 289 ? -0.634 9.986 4.518 1.00 49.62 289 LEU A C 1
ATOM 2253 O O . LEU A 1 289 ? -0.766 9.379 5.576 1.00 49.62 289 LEU A O 1
ATOM 2257 N N . LEU A 1 290 ? 0.309 10.927 4.372 1.00 49.56 290 LEU A N 1
ATOM 2258 C CA . LEU A 1 290 ? 1.275 11.271 5.429 1.00 49.56 290 LEU A CA 1
ATOM 2259 C C . LEU A 1 290 ? 0.625 11.896 6.683 1.00 49.56 290 LEU A C 1
ATOM 2261 O O . LEU A 1 290 ? 1.206 11.866 7.763 1.00 49.56 290 LEU A O 1
ATOM 2265 N N . GLY A 1 291 ? -0.572 12.475 6.552 1.00 55.22 291 GLY A N 1
ATOM 2266 C CA . GLY A 1 291 ? -1.353 13.032 7.658 1.00 55.22 291 GLY A CA 1
ATOM 2267 C C . GLY A 1 291 ? -2.263 12.020 8.361 1.00 55.22 291 GLY A C 1
ATOM 2268 O O . GLY A 1 291 ? -2.870 12.380 9.368 1.00 55.22 291 GLY A O 1
ATOM 2269 N N . LEU A 1 292 ? -2.356 10.785 7.855 1.00 61.59 292 LEU A N 1
ATOM 2270 C CA . LEU A 1 292 ? -3.205 9.731 8.415 1.00 61.59 292 LEU A CA 1
ATOM 2271 C C . LEU A 1 292 ? -2.646 9.196 9.742 1.00 61.59 292 LEU A C 1
ATOM 2273 O O . LEU A 1 292 ? -3.409 8.941 10.665 1.00 61.59 292 LEU A O 1
ATOM 2277 N N . VAL A 1 293 ? -1.320 9.081 9.875 1.00 63.88 293 VAL A N 1
ATOM 2278 C CA . VAL A 1 293 ? -0.674 8.509 11.073 1.00 63.88 293 VAL A CA 1
ATOM 2279 C C . VAL A 1 293 ? -0.925 9.347 12.335 1.00 63.88 293 VAL A C 1
ATOM 2281 O O . VAL A 1 293 ? -1.396 8.778 13.320 1.00 63.88 293 VAL A O 1
ATOM 2284 N N . PRO A 1 294 ? -0.709 10.681 12.341 1.00 62.03 294 PRO A N 1
ATOM 2285 C CA . PRO A 1 294 ? -1.050 11.499 13.501 1.00 62.03 294 PRO A CA 1
ATOM 2286 C C . PRO A 1 294 ? -2.537 11.428 13.844 1.00 62.03 294 PRO A C 1
ATOM 2288 O O . PRO A 1 294 ? -2.864 11.396 15.021 1.00 62.03 294 PRO A O 1
ATOM 2291 N N . GLN A 1 295 ? -3.421 11.358 12.840 1.00 69.69 295 GLN A N 1
ATOM 2292 C CA . GLN A 1 295 ? -4.867 11.237 13.041 1.00 69.69 295 GLN A CA 1
ATOM 2293 C C . GLN A 1 295 ? -5.240 9.887 13.668 1.00 69.69 295 GLN A C 1
ATOM 2295 O O . GLN A 1 295 ? -6.028 9.853 14.604 1.00 69.69 295 GLN A O 1
ATOM 2300 N N . LEU A 1 296 ? -4.658 8.778 13.205 1.00 70.88 296 LEU A N 1
ATOM 2301 C CA . LEU A 1 296 ? -4.880 7.452 13.786 1.00 70.88 296 LEU A CA 1
ATOM 2302 C C . LEU A 1 296 ? -4.363 7.370 15.226 1.00 70.88 296 LEU A C 1
ATOM 2304 O O . LEU A 1 296 ? -5.067 6.851 16.086 1.00 70.88 296 LEU A O 1
ATOM 2308 N N . ALA A 1 297 ? -3.193 7.944 15.521 1.00 71.12 297 ALA A N 1
ATOM 2309 C CA . ALA A 1 297 ? -2.676 8.031 16.889 1.00 71.12 297 ALA A CA 1
ATOM 2310 C C . ALA A 1 297 ? -3.622 8.830 17.806 1.00 71.12 297 ALA A C 1
ATOM 2312 O O . ALA A 1 297 ? -3.894 8.433 18.937 1.00 71.12 297 ALA A O 1
ATOM 2313 N N . LEU A 1 298 ? -4.177 9.923 17.282 1.00 70.50 298 LEU A N 1
ATOM 2314 C CA . LEU A 1 298 ? -5.198 10.742 17.929 1.00 70.50 298 LEU A CA 1
ATOM 2315 C C . LEU A 1 298 ? -6.470 9.940 18.246 1.00 70.50 298 LEU A C 1
ATOM 2317 O O . LEU A 1 298 ? -7.002 10.006 19.352 1.00 70.50 298 LEU A O 1
ATOM 2321 N N . LEU A 1 299 ? -6.943 9.159 17.274 1.00 72.50 299 LEU A N 1
ATOM 2322 C CA . LEU A 1 299 ? -8.131 8.319 17.395 1.00 72.50 299 LEU A CA 1
ATOM 2323 C C . LEU A 1 299 ? -7.920 7.191 18.412 1.00 72.50 299 LEU A C 1
ATOM 2325 O O . LEU A 1 299 ? -8.781 6.975 19.263 1.00 72.50 299 LEU A O 1
ATOM 2329 N N . LEU A 1 300 ? -6.761 6.529 18.388 1.00 73.38 300 LEU A N 1
ATOM 2330 C CA . LEU A 1 300 ? -6.388 5.509 19.373 1.00 73.38 300 LEU A CA 1
ATOM 2331 C C . LEU A 1 300 ? -6.306 6.094 20.787 1.00 73.38 300 LEU A C 1
ATOM 2333 O O . LEU A 1 300 ? -6.824 5.500 21.731 1.00 73.38 300 LEU A O 1
ATOM 2337 N N . TYR A 1 301 ? -5.730 7.289 20.933 1.00 76.81 301 TYR A N 1
ATOM 2338 C CA . TYR A 1 301 ? -5.709 7.997 22.210 1.00 76.81 301 TYR A CA 1
ATOM 2339 C C . TYR A 1 301 ? -7.121 8.357 22.697 1.00 76.81 301 TYR A C 1
ATOM 2341 O O . TYR A 1 301 ? -7.421 8.196 23.879 1.00 76.81 301 TYR A O 1
ATOM 2349 N N . ALA A 1 302 ? -8.017 8.796 21.804 1.00 72.75 302 ALA A N 1
ATOM 2350 C CA . ALA A 1 302 ? -9.409 9.075 22.159 1.00 72.75 302 ALA A CA 1
ATOM 2351 C C . ALA A 1 302 ? -10.141 7.820 22.663 1.00 72.75 302 ALA A C 1
ATOM 2353 O O . ALA A 1 302 ? -10.852 7.899 23.662 1.00 72.75 302 ALA A O 1
ATOM 2354 N N . VAL A 1 303 ? -9.932 6.668 22.016 1.00 72.75 303 VAL A N 1
ATOM 2355 C CA . VAL A 1 303 ? -10.483 5.376 22.459 1.00 72.75 303 VAL A CA 1
ATOM 2356 C C . VAL A 1 303 ? -9.928 4.988 23.834 1.00 72.75 303 VAL A C 1
ATOM 2358 O O . VAL A 1 303 ? -10.699 4.653 24.733 1.00 72.75 303 VAL A O 1
ATOM 2361 N N . ALA A 1 304 ? -8.612 5.107 24.038 1.00 74.88 304 ALA A N 1
ATOM 2362 C CA . ALA A 1 304 ? -7.975 4.816 25.323 1.00 74.88 304 ALA A CA 1
ATOM 2363 C C . ALA A 1 304 ? -8.508 5.714 26.456 1.00 74.88 304 ALA A C 1
ATOM 2365 O O . ALA A 1 304 ? -8.773 5.237 27.556 1.00 74.88 304 ALA A O 1
ATOM 2366 N N . MET A 1 305 ? -8.732 7.001 26.176 1.00 73.56 305 MET A N 1
ATOM 2367 C CA . MET A 1 305 ? -9.283 7.958 27.140 1.00 73.56 305 MET A CA 1
ATOM 2368 C C . MET A 1 305 ? -10.727 7.656 27.546 1.00 73.56 305 MET A C 1
ATOM 2370 O O . MET A 1 305 ? -11.101 7.917 28.686 1.00 73.56 305 MET A O 1
ATOM 2374 N N . VAL A 1 306 ? -11.552 7.136 26.636 1.00 71.75 306 VAL A N 1
ATOM 2375 C CA . VAL A 1 306 ? -12.929 6.724 26.958 1.00 71.75 306 VAL A CA 1
ATOM 2376 C C . VAL A 1 306 ? -12.921 5.518 27.874 1.00 71.75 306 VAL A C 1
ATOM 2378 O O . VAL A 1 306 ? -13.636 5.520 28.872 1.00 71.75 306 VAL A O 1
ATOM 2381 N N . ARG A 1 307 ? -12.075 4.533 27.561 1.00 73.19 307 ARG A N 1
ATOM 2382 C CA . ARG A 1 307 ? -11.920 3.331 28.376 1.00 73.19 307 ARG A CA 1
ATOM 2383 C C . ARG A 1 307 ? -11.405 3.658 29.777 1.00 73.19 307 ARG A C 1
ATOM 2385 O O . ARG A 1 307 ? -11.882 3.106 30.750 1.00 73.19 307 ARG A O 1
ATOM 2392 N N . ALA A 1 308 ? -10.496 4.623 29.891 1.00 73.81 308 ALA A N 1
ATOM 2393 C CA . ALA A 1 308 ? -9.970 5.070 31.177 1.00 73.81 308 ALA A CA 1
ATOM 2394 C C . ALA A 1 308 ? -10.933 5.974 31.982 1.00 73.81 308 ALA A C 1
ATOM 2396 O O . ALA A 1 308 ? -10.541 6.478 33.035 1.00 73.81 308 ALA A O 1
ATOM 2397 N N . ASN A 1 309 ? -12.158 6.243 31.502 1.00 80.25 309 ASN A N 1
ATOM 2398 C CA . ASN A 1 309 ? -13.072 7.197 32.130 1.00 80.25 309 ASN A CA 1
ATOM 2399 C C . ASN A 1 309 ? -14.295 6.522 32.789 1.00 80.25 309 ASN A C 1
ATOM 2401 O O . ASN A 1 309 ? -15.365 6.447 32.170 1.00 80.25 309 ASN A O 1
ATOM 2405 N N . PRO A 1 310 ? -14.208 6.155 34.084 1.00 79.62 310 PRO A N 1
ATOM 2406 C CA . PRO A 1 310 ? -15.287 5.457 34.791 1.00 79.62 310 PRO A CA 1
ATOM 2407 C C . PRO A 1 310 ? -16.559 6.309 34.951 1.00 79.62 310 PRO A C 1
ATOM 2409 O O . PRO A 1 310 ? -17.651 5.783 35.173 1.00 79.62 310 PRO A O 1
ATOM 2412 N N . SER A 1 311 ? -16.470 7.639 34.786 1.00 83.81 311 SER A N 1
ATOM 2413 C CA . SER A 1 311 ? -17.637 8.536 34.877 1.00 83.81 311 SER A CA 1
ATOM 2414 C C . SER A 1 311 ? -18.681 8.298 33.779 1.00 83.81 311 SER A C 1
ATOM 2416 O O . SER A 1 311 ? -19.846 8.658 33.942 1.00 83.81 311 SER A O 1
ATOM 2418 N N . LEU A 1 312 ? -18.283 7.696 32.652 1.00 87.00 312 LEU A N 1
ATOM 2419 C CA . LEU A 1 312 ? -19.201 7.401 31.553 1.00 87.00 312 LEU A CA 1
ATOM 2420 C C . LEU A 1 312 ? -20.093 6.201 31.881 1.00 87.00 312 LEU A C 1
ATOM 2422 O O . LEU A 1 312 ? -21.295 6.255 31.624 1.00 87.00 312 LEU A O 1
ATOM 2426 N N . CYS A 1 313 ? -19.543 5.153 32.496 1.00 90.06 313 CYS A N 1
ATOM 2427 C CA . CYS A 1 313 ? -20.298 3.949 32.856 1.00 90.06 313 CYS A CA 1
ATOM 2428 C C . CYS A 1 313 ? -21.038 4.048 34.191 1.00 90.06 313 CYS A C 1
ATOM 2430 O O . CYS A 1 313 ? -22.032 3.356 34.388 1.00 90.06 313 CYS A O 1
ATOM 2432 N N . SER A 1 314 ? -20.648 4.993 35.045 1.00 88.94 314 SER A N 1
ATOM 2433 C CA . SER A 1 314 ? -21.376 5.343 36.273 1.00 88.94 314 SER A CA 1
ATOM 2434 C C . SER A 1 314 ? -22.445 6.433 36.083 1.00 88.94 314 SER A C 1
ATOM 2436 O O . SER A 1 314 ? -23.085 6.850 37.047 1.00 88.94 314 SER A O 1
ATOM 2438 N N . SER A 1 315 ? -22.674 6.913 34.854 1.00 91.56 315 SER A N 1
ATOM 2439 C CA . SER A 1 315 ? -23.671 7.960 34.595 1.00 91.56 315 SER A CA 1
ATOM 2440 C C . SER A 1 315 ? -25.111 7.458 34.772 1.00 91.56 315 SER A C 1
ATOM 2442 O O . SER A 1 315 ? -25.407 6.283 34.548 1.00 91.56 315 SER A O 1
ATOM 2444 N N . ALA A 1 316 ? -26.044 8.354 35.113 1.00 92.50 316 ALA A N 1
ATOM 2445 C CA . ALA A 1 316 ? -27.458 8.002 35.283 1.00 92.50 316 ALA A CA 1
ATOM 2446 C C . ALA A 1 316 ? -28.082 7.405 34.006 1.00 92.50 316 ALA A C 1
ATOM 2448 O O . ALA A 1 316 ? -28.927 6.518 34.086 1.00 92.50 316 ALA A O 1
ATOM 2449 N N . LEU A 1 317 ? -27.649 7.854 32.823 1.00 94.19 317 LEU A N 1
ATOM 2450 C CA . LEU A 1 317 ? -28.134 7.339 31.545 1.00 94.19 317 LEU A CA 1
ATOM 2451 C C . LEU A 1 317 ? -27.650 5.909 31.268 1.00 94.19 317 LEU A C 1
ATOM 2453 O O . LEU A 1 317 ? -28.436 5.095 30.786 1.00 94.19 317 LEU A O 1
ATOM 2457 N N . THR A 1 318 ? -26.380 5.599 31.547 1.00 92.00 318 THR A N 1
ATOM 2458 C CA . THR A 1 318 ? -25.761 4.287 31.259 1.00 92.00 318 THR A CA 1
ATOM 2459 C C . THR A 1 318 ? -26.088 3.229 32.306 1.00 92.00 318 THR A C 1
ATOM 2461 O O . THR A 1 318 ? -26.247 2.060 31.962 1.00 92.00 318 THR A O 1
ATOM 2464 N N . THR A 1 319 ? -26.277 3.637 33.560 1.00 93.56 319 THR A N 1
ATOM 2465 C CA . THR A 1 319 ? -26.721 2.754 34.650 1.00 93.56 319 THR A CA 1
ATOM 2466 C C . THR A 1 319 ? -28.220 2.444 34.602 1.00 93.56 319 THR A C 1
ATOM 2468 O O . THR A 1 319 ? -28.669 1.480 35.219 1.00 93.56 319 THR A O 1
ATOM 2471 N N . HIS A 1 320 ? -29.007 3.210 33.837 1.00 95.69 320 HIS A N 1
ATOM 2472 C CA . HIS A 1 320 ? -30.448 3.001 33.724 1.00 95.69 320 HIS A CA 1
ATOM 2473 C C . HIS A 1 320 ? -30.788 1.603 33.159 1.00 95.69 320 HIS A C 1
ATOM 2475 O O . HIS A 1 320 ? -30.220 1.206 32.135 1.00 95.69 320 HIS A O 1
ATOM 2481 N N . PRO A 1 321 ? -31.776 0.875 33.724 1.00 95.06 321 PRO A N 1
ATOM 2482 C CA . PRO A 1 321 ? -32.093 -0.502 33.326 1.00 95.06 321 PRO A CA 1
ATOM 2483 C C . PRO A 1 321 ? -32.449 -0.642 31.839 1.00 95.06 321 PRO A C 1
ATOM 2485 O O . PRO A 1 321 ? -31.974 -1.560 31.177 1.00 95.06 321 PRO A O 1
ATOM 2488 N N . LEU A 1 322 ? -33.207 0.310 31.277 1.00 95.06 322 LEU A N 1
ATOM 2489 C CA . LEU A 1 322 ? -33.511 0.328 29.836 1.00 95.06 322 LEU A CA 1
ATOM 2490 C C . LEU A 1 322 ? -32.257 0.458 28.958 1.00 95.06 322 LEU A C 1
ATOM 2492 O O . LEU A 1 322 ? -32.185 -0.153 27.894 1.00 95.06 322 LEU A O 1
ATOM 2496 N N . THR A 1 323 ? -31.271 1.257 29.373 1.00 94.00 323 THR A N 1
ATOM 2497 C CA . THR A 1 323 ? -30.020 1.412 28.618 1.00 94.00 323 THR A CA 1
ATOM 2498 C C . THR A 1 323 ? -29.179 0.152 28.723 1.00 94.00 323 THR A C 1
ATOM 2500 O O . THR A 1 323 ? -28.686 -0.320 27.705 1.00 94.00 323 THR A O 1
ATOM 2503 N N . ARG A 1 324 ? -29.089 -0.452 29.913 1.00 92.81 324 ARG A N 1
ATOM 2504 C CA . ARG A 1 324 ? -28.409 -1.740 30.111 1.00 92.81 324 ARG A CA 1
ATOM 2505 C C . ARG A 1 324 ? -29.015 -2.850 29.263 1.00 92.81 324 ARG A C 1
ATOM 2507 O O . ARG A 1 324 ? -28.280 -3.586 28.618 1.00 92.81 324 ARG A O 1
ATOM 2514 N N . GLN A 1 325 ? -30.343 -2.927 29.198 1.00 93.69 325 GLN A N 1
ATOM 2515 C CA . GLN A 1 325 ? -31.029 -3.876 28.324 1.00 93.69 325 GLN A CA 1
ATOM 2516 C C . GLN A 1 325 ? -30.634 -3.669 26.855 1.00 93.69 325 GLN A C 1
ATOM 2518 O O . GLN A 1 325 ? -30.289 -4.630 26.180 1.00 93.69 325 GLN A O 1
ATOM 2523 N N . ARG A 1 326 ? -30.617 -2.419 26.373 1.00 93.69 326 ARG A N 1
ATOM 2524 C CA . ARG A 1 326 ? -30.186 -2.092 25.001 1.00 93.69 326 ARG A CA 1
ATOM 2525 C C . ARG A 1 326 ? -28.720 -2.450 24.748 1.00 93.69 326 ARG A C 1
ATOM 2527 O O . ARG A 1 326 ? -28.412 -2.976 23.686 1.00 93.69 326 ARG A O 1
ATOM 2534 N N . ILE A 1 327 ? -27.831 -2.180 25.707 1.00 91.88 327 ILE A N 1
ATOM 2535 C CA . ILE A 1 327 ? -26.406 -2.534 25.628 1.00 91.88 327 ILE A CA 1
ATOM 2536 C C . ILE A 1 327 ? -26.238 -4.052 25.513 1.00 91.88 327 ILE A C 1
ATOM 2538 O O . ILE A 1 327 ? -25.479 -4.510 24.661 1.00 91.88 327 ILE A O 1
ATOM 2542 N N . ARG A 1 328 ? -26.976 -4.829 26.313 1.00 89.50 328 ARG A N 1
ATOM 2543 C CA . ARG A 1 328 ? -26.983 -6.296 26.221 1.00 89.50 328 ARG A CA 1
ATOM 2544 C C . ARG A 1 328 ? -27.489 -6.767 24.864 1.00 89.50 328 ARG A C 1
ATOM 2546 O O . ARG A 1 328 ? -26.794 -7.527 24.211 1.00 89.50 328 ARG A O 1
ATOM 2553 N N . SER A 1 329 ? -28.596 -6.212 24.365 1.00 89.00 329 SER A N 1
ATOM 2554 C CA . SER A 1 329 ? -29.097 -6.549 23.025 1.00 89.00 329 SER A CA 1
ATOM 2555 C C . SER A 1 329 ? -28.078 -6.267 21.915 1.00 89.00 329 SER A C 1
ATOM 2557 O O . SER A 1 329 ? -28.001 -7.021 20.952 1.00 89.00 329 SER A O 1
ATOM 2559 N N . VAL A 1 330 ? -27.281 -5.198 22.028 1.00 86.38 330 VAL A N 1
ATOM 2560 C CA . VAL A 1 330 ? -26.192 -4.929 21.074 1.00 86.38 330 VAL A CA 1
ATOM 2561 C C . VAL A 1 330 ? -25.093 -5.986 21.183 1.00 86.38 330 VAL A C 1
ATOM 2563 O O . VAL A 1 330 ? -24.634 -6.463 20.149 1.00 86.38 330 VAL A O 1
ATOM 2566 N N . HIS A 1 331 ? -24.704 -6.394 22.394 1.00 84.38 331 HIS A N 1
ATOM 2567 C CA . HIS A 1 331 ? -23.764 -7.504 22.575 1.00 84.38 331 HIS A CA 1
ATOM 2568 C C . HIS A 1 331 ? -24.313 -8.811 22.006 1.00 84.38 331 HIS A C 1
ATOM 2570 O O . HIS A 1 331 ? -23.587 -9.480 21.282 1.00 84.38 331 HIS A O 1
ATOM 2576 N N . ASP A 1 332 ? -25.584 -9.139 22.240 1.00 83.88 332 ASP A N 1
ATOM 2577 C CA . ASP A 1 332 ? -26.226 -10.345 21.706 1.00 83.88 332 ASP A CA 1
ATOM 2578 C C . ASP A 1 332 ? -26.193 -10.362 20.170 1.00 83.88 332 ASP A C 1
ATOM 2580 O O . ASP A 1 332 ? -25.854 -11.372 19.555 1.00 83.88 332 ASP A O 1
ATOM 2584 N N . VAL A 1 333 ? -26.481 -9.220 19.533 1.00 82.19 333 VAL A N 1
ATOM 2585 C CA . VAL A 1 333 ? -26.407 -9.071 18.071 1.00 82.19 333 VAL A CA 1
ATOM 2586 C C . VAL A 1 333 ? -24.969 -9.193 17.568 1.00 82.19 333 VAL A C 1
ATOM 2588 O O . VAL A 1 333 ? -24.736 -9.849 16.554 1.00 82.19 333 VAL A O 1
ATOM 2591 N N . LEU A 1 334 ? -23.997 -8.590 18.255 1.00 75.88 334 LEU A N 1
ATOM 2592 C CA . LEU A 1 334 ? -22.582 -8.704 17.893 1.00 75.88 334 LEU A CA 1
ATOM 2593 C C . LEU A 1 334 ? -22.061 -10.136 18.086 1.00 75.88 334 LEU A C 1
ATOM 2595 O O . LEU A 1 334 ? -21.308 -10.626 17.248 1.00 75.88 334 LEU A O 1
ATOM 2599 N N . HIS A 1 335 ? -22.510 -10.834 19.129 1.00 77.00 335 HIS A N 1
ATOM 2600 C CA . HIS A 1 335 ? -22.233 -12.251 19.350 1.00 77.00 335 HIS A CA 1
ATOM 2601 C C . HIS A 1 335 ? -22.833 -13.116 18.243 1.00 77.00 335 HIS A C 1
ATOM 2603 O O . HIS A 1 335 ? -22.133 -13.968 17.701 1.00 77.00 335 HIS A O 1
ATOM 2609 N N . LEU A 1 336 ? -24.086 -12.868 17.852 1.00 76.00 336 LEU A N 1
ATOM 2610 C CA . LEU A 1 336 ? -24.735 -13.568 16.743 1.00 76.00 336 LEU A CA 1
ATOM 2611 C C . LEU A 1 336 ? -24.017 -13.305 15.410 1.00 76.00 336 LEU A C 1
ATOM 2613 O O . LEU A 1 336 ? -23.801 -14.227 14.628 1.00 76.00 336 LEU A O 1
ATOM 2617 N N . ALA A 1 337 ? -23.587 -12.066 15.163 1.00 69.56 337 ALA A N 1
ATOM 2618 C CA . ALA A 1 337 ? -22.757 -11.735 14.008 1.00 69.56 337 ALA A CA 1
ATOM 2619 C C . ALA A 1 337 ? -21.411 -12.482 14.045 1.00 69.56 337 ALA A C 1
ATOM 2621 O O . ALA A 1 337 ? -20.952 -12.962 13.012 1.00 69.56 337 ALA A O 1
ATOM 2622 N N . GLY A 1 338 ? -20.817 -12.650 15.231 1.00 64.56 338 GLY A N 1
ATOM 2623 C CA . GLY A 1 338 ? -19.633 -13.483 15.450 1.00 64.56 338 GLY A CA 1
ATOM 2624 C C . GLY A 1 338 ? -19.874 -14.980 15.212 1.00 64.56 338 GLY A C 1
ATOM 2625 O O . GLY A 1 338 ? -18.997 -15.654 14.681 1.00 64.56 338 GLY A O 1
ATOM 2626 N N . MET A 1 339 ? -21.067 -15.499 15.526 1.00 65.69 339 MET A N 1
ATOM 2627 C CA . MET A 1 339 ? -21.469 -16.883 15.218 1.00 65.69 339 MET A CA 1
ATOM 2628 C C . MET A 1 339 ? -21.607 -17.142 13.713 1.00 65.69 339 MET A C 1
ATOM 2630 O O . MET A 1 339 ? -21.383 -18.264 13.263 1.00 65.69 339 MET A O 1
ATOM 2634 N N . LEU A 1 340 ? -21.973 -16.113 12.942 1.00 59.72 340 LEU A N 1
ATOM 2635 C CA . LEU A 1 340 ? -22.079 -16.168 11.481 1.00 59.72 340 LEU A CA 1
ATOM 2636 C C . LEU A 1 340 ? -20.713 -16.080 10.778 1.00 59.72 340 LEU A C 1
ATOM 2638 O O . LEU A 1 340 ? -20.630 -16.342 9.577 1.00 59.72 340 LEU A O 1
ATOM 2642 N N . LEU A 1 341 ? -19.642 -15.738 11.502 1.00 56.59 341 LEU A N 1
ATOM 2643 C CA . LEU A 1 341 ? -18.276 -15.827 10.992 1.00 56.59 341 LEU A CA 1
ATOM 2644 C C . LEU A 1 341 ? -17.775 -17.286 11.066 1.00 56.59 341 LEU A C 1
ATOM 2646 O O . LEU A 1 341 ? -18.094 -18.001 12.023 1.00 56.59 341 LEU A O 1
ATOM 2650 N N . PRO A 1 342 ? -16.976 -17.757 10.088 1.00 40.78 342 PRO A N 1
ATOM 2651 C CA . PRO A 1 342 ? -16.458 -19.125 10.088 1.00 40.78 342 PRO A CA 1
ATOM 2652 C C . PRO A 1 342 ? -15.666 -19.415 11.377 1.00 40.78 342 PRO A C 1
ATOM 2654 O O . PRO A 1 342 ? -14.617 -18.817 11.603 1.00 40.78 342 PRO A O 1
ATOM 2657 N N . GLY A 1 343 ? -16.177 -20.318 12.228 1.00 57.22 343 GLY A N 1
ATOM 2658 C CA . GLY A 1 343 ? -15.563 -20.708 13.512 1.00 57.22 343 GLY A CA 1
ATOM 2659 C C . GLY A 1 343 ? -16.336 -20.319 14.787 1.00 57.22 343 GLY A C 1
ATOM 2660 O O . GLY A 1 343 ? -15.921 -20.696 15.883 1.00 57.22 343 GLY A O 1
ATOM 2661 N N . GLY A 1 344 ? -17.471 -19.620 14.681 1.00 48.62 344 GLY A N 1
ATOM 2662 C CA . GLY A 1 344 ? -18.171 -19.012 15.825 1.00 48.62 344 GLY A CA 1
ATOM 2663 C C . GLY A 1 344 ? -18.965 -19.931 16.775 1.00 48.62 344 GLY A C 1
ATOM 2664 O O . GLY A 1 344 ? -19.535 -19.440 17.747 1.00 48.62 344 GLY A O 1
ATOM 2665 N N . ILE A 1 345 ? -19.001 -21.253 16.559 1.00 50.41 345 ILE A N 1
ATOM 2666 C CA . ILE A 1 345 ? -19.814 -22.180 17.381 1.00 50.41 345 ILE A CA 1
ATOM 2667 C C . ILE A 1 345 ? -19.166 -22.454 18.759 1.00 50.41 345 ILE A C 1
ATOM 2669 O O . ILE A 1 345 ? -19.867 -22.714 19.733 1.00 50.41 345 ILE A O 1
ATOM 2673 N N . GLY A 1 346 ? -17.837 -22.337 18.885 1.00 47.91 346 GLY A N 1
ATOM 2674 C CA . GLY A 1 346 ? -17.111 -22.718 20.108 1.00 47.91 346 GLY A CA 1
ATOM 2675 C C . GLY A 1 346 ? -17.067 -21.676 21.238 1.00 47.91 346 GLY A C 1
ATOM 2676 O O . GLY A 1 346 ? -16.693 -22.022 22.352 1.00 47.91 346 GLY A O 1
ATOM 2677 N N . GLN A 1 347 ? -17.422 -20.412 20.977 1.00 47.44 347 GLN A N 1
ATOM 2678 C CA . GLN A 1 347 ? -17.297 -19.307 21.952 1.00 47.44 347 GLN A CA 1
ATOM 2679 C C . GLN A 1 347 ? -18.619 -18.841 22.566 1.00 47.44 347 GLN A C 1
ATOM 2681 O O . GLN A 1 347 ? -18.623 -18.041 23.499 1.00 47.44 347 GLN A O 1
ATOM 2686 N N . ALA A 1 348 ? -19.746 -19.337 22.066 1.00 44.69 348 ALA A N 1
ATOM 2687 C CA . ALA A 1 348 ? -21.065 -18.900 22.504 1.00 44.69 348 ALA A CA 1
ATOM 2688 C C . ALA A 1 348 ? -21.415 -19.297 23.948 1.00 44.69 348 ALA A C 1
ATOM 2690 O O . ALA A 1 348 ? -22.347 -18.748 24.526 1.00 44.69 348 ALA A O 1
ATOM 2691 N N . THR A 1 349 ? -20.690 -20.249 24.538 1.00 45.75 349 THR A N 1
ATOM 2692 C CA . THR A 1 349 ? -21.049 -20.856 25.827 1.00 45.75 349 THR A CA 1
ATOM 2693 C C . THR A 1 349 ? -20.263 -20.316 27.023 1.00 45.75 349 THR A C 1
ATOM 2695 O O . THR A 1 349 ? -20.589 -20.677 28.150 1.00 45.75 349 THR A O 1
ATOM 2698 N N . SER A 1 350 ? -19.277 -19.425 26.833 1.00 48.69 350 SER A N 1
ATOM 2699 C CA . SER A 1 350 ? -18.499 -18.847 27.947 1.00 48.69 350 SER A CA 1
ATOM 2700 C C . SER A 1 350 ? -18.994 -17.480 28.439 1.00 48.69 350 SER A C 1
ATOM 2702 O O . SER A 1 350 ? -18.396 -16.917 29.351 1.00 48.69 350 SER A O 1
ATOM 2704 N N . SER A 1 351 ? -20.076 -16.930 27.877 1.00 48.59 351 SER A N 1
ATOM 2705 C CA . SER A 1 351 ? -20.655 -15.655 28.326 1.00 48.59 351 SER A CA 1
ATOM 2706 C C . SER A 1 351 ? -21.851 -15.876 29.250 1.00 48.59 351 SER A C 1
ATOM 2708 O O . SER A 1 351 ? -23.000 -15.748 28.842 1.00 48.59 351 SER A O 1
ATOM 2710 N N . LEU A 1 352 ? -21.586 -16.209 30.511 1.00 49.06 352 LEU A N 1
ATOM 2711 C CA . LEU A 1 352 ? -22.587 -16.137 31.579 1.00 49.06 352 LEU A CA 1
ATOM 2712 C C . LEU A 1 352 ? -21.922 -15.702 32.894 1.00 49.06 352 LEU A C 1
ATOM 2714 O O . LEU A 1 352 ? -21.985 -16.446 33.861 1.00 49.06 352 LEU A O 1
ATOM 2718 N N . GLN A 1 353 ? -21.243 -14.540 32.910 1.00 52.16 353 GLN A N 1
ATOM 2719 C CA . GLN A 1 353 ? -20.953 -13.712 34.108 1.00 52.16 353 GLN A CA 1
ATOM 2720 C C . GLN A 1 353 ? -20.038 -12.510 33.767 1.00 52.16 353 GLN A C 1
ATOM 2722 O O . GLN A 1 353 ? -18.959 -12.350 34.330 1.00 52.16 353 GLN A O 1
ATOM 2727 N N . HIS A 1 354 ? -20.437 -11.641 32.832 1.00 61.25 354 HIS A N 1
ATOM 2728 C CA . HIS A 1 354 ? -19.738 -10.359 32.653 1.00 61.25 354 HIS A CA 1
ATOM 2729 C C . HIS A 1 354 ? -20.290 -9.322 33.643 1.00 61.25 354 HIS A C 1
ATOM 2731 O O . HIS A 1 354 ? -21.499 -9.247 33.876 1.00 61.25 354 HIS A O 1
ATOM 2737 N N . GLY A 1 355 ? -19.397 -8.553 34.271 1.00 76.06 355 GLY A N 1
ATOM 2738 C CA . GLY A 1 355 ? -19.777 -7.447 35.148 1.00 76.06 355 GLY A CA 1
ATOM 2739 C C . GLY A 1 355 ? -20.418 -6.310 34.350 1.00 76.06 355 GLY A C 1
ATOM 2740 O O . GLY A 1 355 ? -19.980 -5.994 33.247 1.00 76.06 355 GLY A O 1
ATOM 2741 N N . GLU A 1 356 ? -21.433 -5.657 34.919 1.00 82.31 356 GLU A N 1
ATOM 2742 C CA . GLU A 1 356 ? -22.212 -4.609 34.233 1.00 82.31 356 GLU A CA 1
ATOM 2743 C C . GLU A 1 356 ? -21.367 -3.407 33.767 1.00 82.31 356 GLU A C 1
ATOM 2745 O O . GLU A 1 356 ? -21.769 -2.667 32.869 1.00 82.31 356 GLU A O 1
ATOM 2750 N N . GLU A 1 357 ? -20.203 -3.200 34.384 1.00 81.94 357 GLU A N 1
ATOM 2751 C CA . GLU A 1 357 ? -19.243 -2.158 34.021 1.00 81.94 357 GLU A CA 1
ATOM 2752 C C . GLU A 1 357 ? -18.492 -2.497 32.724 1.00 81.94 357 GLU A C 1
ATOM 2754 O O . GLU A 1 357 ? -18.395 -1.654 31.831 1.00 81.94 357 GLU A O 1
ATOM 2759 N N . LEU A 1 358 ? -18.077 -3.757 32.558 1.00 82.56 358 LEU A N 1
ATOM 2760 C CA . LEU A 1 358 ? -17.357 -4.235 31.377 1.00 82.56 358 LEU A CA 1
ATOM 2761 C C . LEU A 1 358 ? -18.244 -4.240 30.120 1.00 82.56 358 LEU A C 1
ATOM 2763 O O . LEU A 1 358 ? -17.777 -3.887 29.032 1.00 82.56 358 LEU A O 1
ATOM 2767 N N . ASP A 1 359 ? -19.535 -4.560 30.272 1.00 85.38 359 ASP A N 1
ATOM 2768 C CA . ASP A 1 359 ? -20.535 -4.438 29.200 1.00 85.38 359 ASP A CA 1
ATOM 2769 C C . ASP A 1 359 ? -20.625 -2.984 28.710 1.00 85.38 359 ASP A C 1
ATOM 2771 O O . ASP A 1 359 ? -20.652 -2.697 27.511 1.00 85.38 359 ASP A O 1
ATOM 2775 N N . CYS A 1 360 ? -20.651 -2.028 29.640 1.00 89.38 360 CYS A N 1
ATOM 2776 C CA . CYS A 1 360 ? -20.707 -0.616 29.291 1.00 89.38 360 CYS A CA 1
ATOM 2777 C C . CYS A 1 360 ? -19.421 -0.140 28.595 1.00 89.38 360 CYS A C 1
ATOM 2779 O O . CYS A 1 360 ? -19.504 0.534 27.563 1.00 89.38 360 CYS A O 1
ATOM 2781 N N . GLU A 1 361 ? -18.245 -0.507 29.110 1.00 87.06 361 GLU A N 1
ATOM 2782 C CA . GLU A 1 361 ? -16.957 -0.147 28.504 1.00 87.06 361 GLU A CA 1
ATOM 2783 C C . GLU A 1 361 ? -16.813 -0.695 27.082 1.00 87.06 361 GLU A C 1
ATOM 2785 O O . GLU A 1 361 ? -16.396 0.027 26.166 1.00 87.06 361 GLU A O 1
ATOM 2790 N N . SER A 1 362 ? -17.197 -1.956 26.880 1.00 84.94 362 SER A N 1
ATOM 2791 C CA . SER A 1 362 ? -17.146 -2.630 25.580 1.00 84.94 362 SER A CA 1
ATOM 2792 C C . SER A 1 362 ? -18.079 -1.956 24.576 1.00 84.94 362 SER A C 1
ATOM 2794 O O . SER A 1 362 ? -17.669 -1.637 23.456 1.00 84.94 362 SER A O 1
ATOM 2796 N N . PHE A 1 363 ? -19.302 -1.625 24.999 1.00 90.06 363 PHE A N 1
ATOM 2797 C CA . PHE A 1 363 ? -20.257 -0.896 24.167 1.00 90.06 363 PHE A CA 1
ATOM 2798 C C . PHE A 1 363 ? -19.770 0.507 23.788 1.00 90.06 363 PHE A C 1
ATOM 2800 O O . PHE A 1 363 ? -19.867 0.901 22.623 1.00 90.06 363 PHE A O 1
ATOM 2807 N N . LEU A 1 364 ? -19.223 1.266 24.743 1.00 88.12 364 LEU A N 1
ATOM 2808 C CA . LEU A 1 364 ? -18.674 2.595 24.467 1.00 88.12 364 LEU A CA 1
ATOM 2809 C C . LEU A 1 364 ? -17.474 2.514 23.523 1.00 88.12 364 LEU A C 1
ATOM 2811 O O . LEU A 1 364 ? -17.395 3.296 22.579 1.00 88.12 364 LEU A O 1
ATOM 2815 N N . THR A 1 365 ? -16.582 1.544 23.719 1.00 85.25 365 THR A N 1
ATOM 2816 C CA . THR A 1 365 ? -15.434 1.310 22.832 1.00 85.25 365 THR A CA 1
ATOM 2817 C C . THR A 1 365 ? -15.896 1.001 21.409 1.00 85.25 365 THR A C 1
ATOM 2819 O O . THR A 1 365 ? -15.434 1.635 20.457 1.00 85.25 365 THR A O 1
ATOM 2822 N N . PHE A 1 366 ? -16.862 0.091 21.258 1.00 86.94 366 PHE A N 1
ATOM 2823 C CA . PHE A 1 366 ? -17.469 -0.237 19.970 1.00 86.94 366 PHE A CA 1
ATOM 2824 C C . PHE A 1 366 ? -18.074 1.000 19.297 1.00 86.94 366 PHE A C 1
ATOM 2826 O O . PHE A 1 366 ? -17.773 1.292 18.138 1.00 86.94 366 PHE A O 1
ATOM 2833 N N . LEU A 1 367 ? -18.874 1.778 20.033 1.00 87.94 367 LEU A N 1
ATOM 2834 C CA . LEU A 1 367 ? -19.484 2.998 19.513 1.00 87.94 367 LEU A CA 1
ATOM 2835 C C . LEU A 1 367 ? -18.424 4.012 19.053 1.00 87.94 367 LEU A C 1
ATOM 2837 O O . LEU A 1 367 ? -18.582 4.628 17.998 1.00 87.94 367 LEU A O 1
ATOM 2841 N N . PHE A 1 368 ? -17.332 4.163 19.809 1.00 83.75 368 PHE A N 1
ATOM 2842 C CA . PHE A 1 368 ? -16.222 5.055 19.469 1.00 83.75 368 PHE A CA 1
ATOM 2843 C C . PHE A 1 368 ? -15.487 4.637 18.205 1.00 83.75 368 PHE A C 1
ATOM 2845 O O . PHE A 1 368 ? -15.192 5.486 17.366 1.00 83.75 368 PHE A O 1
ATOM 2852 N N . ILE A 1 369 ? -15.221 3.344 18.040 1.00 82.31 369 ILE A N 1
ATOM 2853 C CA . ILE A 1 369 ? -14.593 2.822 16.827 1.00 82.31 369 ILE A CA 1
ATOM 2854 C C . ILE A 1 369 ? -15.523 3.046 15.632 1.00 82.31 369 ILE A C 1
ATOM 2856 O O . ILE A 1 369 ? -15.111 3.621 14.624 1.00 82.31 369 ILE A O 1
ATOM 2860 N N . MET A 1 370 ? -16.799 2.675 15.748 1.00 84.50 370 MET A N 1
ATOM 2861 C CA . MET A 1 370 ? -17.738 2.764 14.629 1.00 84.50 370 MET A CA 1
ATOM 2862 C C . MET A 1 370 ? -18.009 4.208 14.195 1.00 84.50 370 MET A C 1
ATOM 2864 O O . MET A 1 370 ? -17.921 4.526 13.010 1.00 84.50 370 MET A O 1
ATOM 2868 N N . VAL A 1 371 ? -18.311 5.101 15.138 1.00 82.69 371 VAL A N 1
ATOM 2869 C CA . VAL A 1 371 ? -18.695 6.490 14.830 1.00 82.69 371 VAL A CA 1
ATOM 2870 C C . VAL A 1 371 ? -17.478 7.413 14.719 1.00 82.69 371 VAL A C 1
ATOM 2872 O O . VAL A 1 371 ? -17.491 8.350 13.926 1.00 82.69 371 VAL A O 1
ATOM 2875 N N . GLY A 1 372 ? -16.424 7.176 15.501 1.00 73.88 372 GLY A N 1
ATOM 2876 C CA . GLY A 1 372 ? -15.236 8.032 15.551 1.00 73.88 372 GLY A CA 1
ATOM 2877 C C . GLY A 1 372 ? -14.154 7.668 14.536 1.00 73.88 372 GLY A C 1
ATOM 2878 O O . GLY A 1 372 ? -13.386 8.547 14.153 1.00 73.88 372 GLY A O 1
ATOM 2879 N N . VAL A 1 373 ? -14.096 6.409 14.084 1.00 73.44 373 VAL A N 1
ATOM 2880 C CA . VAL A 1 373 ? -13.036 5.910 13.187 1.00 73.44 373 VAL A CA 1
ATOM 2881 C C . VAL A 1 373 ? -13.610 5.407 11.867 1.00 73.44 373 VAL A C 1
ATOM 2883 O O . VAL A 1 373 ? -13.290 5.954 10.812 1.00 73.44 373 VAL A O 1
ATOM 2886 N N . VAL A 1 374 ? -14.481 4.397 11.910 1.00 78.00 374 VAL A N 1
ATOM 2887 C CA . VAL A 1 374 ? -14.973 3.711 10.706 1.00 78.00 374 VAL A CA 1
ATOM 2888 C C . VAL A 1 374 ? -15.821 4.646 9.850 1.00 78.00 374 VAL A C 1
ATOM 2890 O O . VAL A 1 374 ? -15.547 4.796 8.662 1.00 78.00 374 VAL A O 1
ATOM 2893 N N . LEU A 1 375 ? -16.817 5.317 10.434 1.00 77.38 375 LEU A N 1
ATOM 2894 C CA . LEU A 1 375 ? -17.715 6.195 9.684 1.00 77.38 375 LEU A CA 1
ATOM 2895 C C . LEU A 1 375 ? -16.962 7.346 8.981 1.00 77.38 375 LEU A C 1
ATOM 2897 O O . LEU A 1 375 ? -17.165 7.515 7.777 1.00 77.38 375 LEU A O 1
ATOM 2901 N N . PRO A 1 376 ? -16.051 8.093 9.639 1.00 70.81 376 PRO A N 1
ATOM 2902 C CA . PRO A 1 376 ? -15.261 9.105 8.949 1.00 70.81 376 PRO A CA 1
ATOM 2903 C C . PRO A 1 376 ? -14.326 8.546 7.879 1.00 70.81 376 PRO A C 1
ATOM 2905 O O . PRO A 1 376 ? -14.186 9.174 6.835 1.00 70.81 376 PRO A O 1
ATOM 2908 N N . LEU A 1 377 ? -13.719 7.371 8.089 1.00 69.31 377 LEU A N 1
ATOM 2909 C CA . LEU A 1 377 ? -12.899 6.720 7.060 1.00 69.31 377 LEU A CA 1
ATOM 2910 C C . LEU A 1 377 ? -13.734 6.332 5.837 1.00 69.31 377 LEU A C 1
ATOM 2912 O O . LEU A 1 377 ? -13.309 6.577 4.713 1.00 69.31 377 LEU A O 1
ATOM 2916 N N . VAL A 1 378 ? -14.941 5.794 6.031 1.00 70.06 378 VAL A N 1
ATOM 2917 C CA . VAL A 1 378 ? -15.863 5.475 4.929 1.00 70.06 378 VAL A CA 1
ATOM 2918 C C . VAL A 1 378 ? -16.263 6.741 4.169 1.00 70.06 378 VAL A C 1
ATOM 2920 O O . VAL A 1 378 ? -16.252 6.744 2.938 1.00 70.06 378 VAL A O 1
ATOM 2923 N N . VAL A 1 379 ? -16.577 7.831 4.879 1.00 67.75 379 VAL A N 1
ATOM 2924 C CA . VAL A 1 379 ? -16.880 9.130 4.255 1.00 67.75 379 VAL A CA 1
ATOM 2925 C C . VAL A 1 379 ? -15.668 9.655 3.492 1.00 67.75 379 VAL A C 1
ATOM 2927 O O . VAL A 1 379 ? -15.825 10.098 2.359 1.00 67.75 379 VAL A O 1
ATOM 2930 N N . LEU A 1 380 ? -14.464 9.562 4.054 1.00 66.31 380 LEU A N 1
ATOM 2931 C CA . LEU A 1 380 ? -13.231 10.001 3.404 1.00 66.31 380 LEU A CA 1
ATOM 2932 C C . LEU A 1 380 ? -12.970 9.211 2.118 1.00 66.31 380 LEU A C 1
ATOM 2934 O O . LEU A 1 380 ? -12.816 9.814 1.065 1.00 66.31 380 LEU A O 1
ATOM 2938 N N . VAL A 1 381 ? -13.016 7.878 2.179 1.00 63.72 381 VAL A N 1
ATOM 2939 C CA . VAL A 1 381 ? -12.798 7.000 1.017 1.00 63.72 381 VAL A CA 1
ATOM 2940 C C . VAL A 1 381 ? -13.822 7.270 -0.085 1.00 63.72 381 VAL A C 1
ATOM 2942 O O . VAL A 1 381 ? -13.479 7.242 -1.263 1.00 63.72 381 VAL A O 1
ATOM 2945 N N . LYS A 1 382 ? -15.079 7.565 0.269 1.00 63.94 382 LYS A N 1
ATOM 2946 C CA . LYS A 1 382 ? -16.120 7.880 -0.722 1.00 63.94 382 LYS A CA 1
ATOM 2947 C C . LYS A 1 382 ? -16.080 9.313 -1.249 1.00 63.94 382 LYS A C 1
ATOM 2949 O O . LYS A 1 382 ? -16.639 9.561 -2.314 1.00 63.94 382 LYS A O 1
ATOM 2954 N N . THR A 1 383 ? -15.485 10.249 -0.514 1.00 58.41 383 THR A N 1
ATOM 2955 C CA . THR A 1 383 ? -15.446 11.672 -0.897 1.00 58.41 383 THR A CA 1
ATOM 2956 C C . THR A 1 383 ? -14.088 12.121 -1.432 1.00 58.41 383 THR A C 1
ATOM 2958 O O . THR A 1 383 ? -13.990 13.243 -1.930 1.00 58.41 383 THR A O 1
ATOM 2961 N N . GLU A 1 384 ? -13.054 11.274 -1.385 1.00 54.16 384 GLU A N 1
ATOM 2962 C CA . GLU A 1 384 ? -11.741 11.589 -1.939 1.00 54.16 384 GLU A CA 1
ATOM 2963 C C . GLU A 1 384 ? -11.796 11.658 -3.482 1.00 54.16 384 GLU A C 1
ATOM 2965 O O . GLU A 1 384 ? -12.099 10.663 -4.146 1.00 54.16 384 GLU A O 1
ATOM 2970 N N . PRO A 1 385 ? -11.538 12.833 -4.092 1.00 54.78 385 PRO A N 1
ATOM 2971 C CA . PRO A 1 385 ? -11.623 12.979 -5.537 1.00 54.78 385 PRO A CA 1
ATOM 2972 C C . PRO A 1 385 ? -10.458 12.237 -6.216 1.00 54.78 385 PRO A C 1
ATOM 2974 O O . PRO A 1 385 ? -9.316 12.411 -5.797 1.00 54.78 385 PRO A O 1
ATOM 2977 N N . PRO A 1 386 ? -10.676 11.526 -7.341 1.00 53.31 386 PRO A N 1
ATOM 2978 C CA . PRO A 1 386 ? -9.624 10.789 -8.065 1.00 53.31 386 PRO A CA 1
ATOM 2979 C C . PRO A 1 386 ? -8.384 11.632 -8.421 1.00 53.31 386 PRO A C 1
ATOM 2981 O O . PRO A 1 386 ? -7.276 11.123 -8.583 1.00 53.31 386 PRO A O 1
ATOM 2984 N N . ALA A 1 387 ? -8.559 12.953 -8.519 1.00 50.25 387 ALA A N 1
ATOM 2985 C CA . ALA A 1 387 ? -7.495 13.911 -8.782 1.00 50.25 387 ALA A CA 1
ATOM 2986 C C . ALA A 1 387 ? -6.461 14.041 -7.641 1.00 50.25 387 ALA A C 1
ATOM 2988 O O . ALA A 1 387 ? -5.322 14.419 -7.920 1.00 50.25 387 ALA A O 1
ATOM 2989 N N . SER A 1 388 ? -6.805 13.748 -6.377 1.00 51.09 388 SER A N 1
ATOM 2990 C CA . SER A 1 388 ? -5.850 13.820 -5.253 1.00 51.09 388 SER A CA 1
ATOM 2991 C C . SER A 1 388 ? -4.801 12.709 -5.331 1.00 51.09 388 SER A C 1
ATOM 2993 O O . SER A 1 388 ? -3.610 12.986 -5.161 1.00 51.09 388 SER A O 1
ATOM 2995 N N . LEU A 1 389 ? -5.242 11.489 -5.655 1.00 51.44 389 LEU A N 1
ATOM 2996 C CA . LEU A 1 389 ? -4.408 10.312 -5.902 1.00 51.44 389 LEU A CA 1
ATOM 2997 C C . LEU A 1 389 ? -3.474 10.551 -7.091 1.00 51.44 389 LEU A C 1
ATOM 2999 O O . LEU A 1 389 ? -2.256 10.441 -6.943 1.00 51.44 389 LEU A O 1
ATOM 3003 N N . LYS A 1 390 ? -4.018 11.040 -8.212 1.00 54.38 390 LYS A N 1
ATOM 3004 C CA . LYS A 1 390 ? -3.231 11.387 -9.404 1.00 54.38 390 LYS A CA 1
ATOM 3005 C C . LYS A 1 390 ? -2.173 12.463 -9.116 1.00 54.38 390 LYS A C 1
ATOM 3007 O O . LYS A 1 390 ? -1.008 12.317 -9.473 1.00 54.38 390 LYS A O 1
ATOM 3012 N N . ALA A 1 391 ? -2.529 13.519 -8.382 1.00 56.12 391 ALA A N 1
ATOM 3013 C CA . ALA A 1 391 ? -1.587 14.574 -7.992 1.00 56.12 391 ALA A CA 1
ATOM 3014 C C . ALA A 1 391 ? -0.533 14.112 -6.964 1.00 56.12 391 ALA A C 1
ATOM 3016 O O . ALA A 1 391 ? 0.509 14.758 -6.792 1.00 56.12 391 ALA A O 1
ATOM 3017 N N . TRP A 1 392 ? -0.800 13.047 -6.206 1.00 54.44 392 TRP A N 1
ATOM 3018 C CA . TRP A 1 392 ? 0.190 12.411 -5.338 1.00 54.44 392 TRP A CA 1
ATOM 3019 C C . TRP A 1 392 ? 1.165 11.552 -6.152 1.00 54.44 392 TRP A C 1
ATOM 3021 O O . TRP A 1 392 ? 2.376 11.697 -5.979 1.00 54.44 392 TRP A O 1
ATOM 3031 N N . GLU A 1 393 ? 0.664 10.759 -7.100 1.00 55.19 393 GLU A N 1
ATOM 3032 C CA . GLU A 1 393 ? 1.477 9.973 -8.038 1.00 55.19 393 GLU A CA 1
ATOM 3033 C C . GLU A 1 393 ? 2.397 10.860 -8.876 1.00 55.19 393 GLU A C 1
ATOM 3035 O O . GLU A 1 393 ? 3.603 10.623 -8.918 1.00 55.19 393 GLU A O 1
ATOM 3040 N N . GLU A 1 394 ? 1.881 11.958 -9.428 1.00 62.41 394 GLU A N 1
ATOM 3041 C CA . GLU A 1 394 ? 2.680 12.929 -10.183 1.00 62.41 394 GLU A CA 1
ATOM 3042 C C . GLU A 1 394 ? 3.782 13.589 -9.335 1.00 62.41 394 GLU A C 1
ATOM 3044 O O . GLU A 1 394 ? 4.833 13.971 -9.856 1.00 62.41 394 GLU A O 1
ATOM 3049 N N . ARG A 1 395 ? 3.560 13.766 -8.024 1.00 58.78 395 ARG A N 1
ATOM 3050 C CA . ARG A 1 395 ? 4.583 14.285 -7.097 1.00 58.78 395 ARG A CA 1
ATOM 3051 C C . ARG A 1 395 ? 5.635 13.231 -6.774 1.00 58.78 395 ARG A C 1
ATOM 3053 O O . ARG A 1 395 ? 6.814 13.567 -6.714 1.00 58.78 395 ARG A O 1
ATOM 3060 N N . ARG A 1 396 ? 5.226 11.972 -6.602 1.00 53.94 396 ARG A N 1
ATOM 3061 C CA . ARG A 1 396 ? 6.130 10.837 -6.384 1.00 53.94 396 ARG A CA 1
ATOM 3062 C C . ARG A 1 396 ? 7.013 10.586 -7.607 1.00 53.94 396 ARG A C 1
ATOM 3064 O O . ARG A 1 396 ? 8.219 10.422 -7.458 1.00 53.94 396 ARG A O 1
ATOM 3071 N N . GLN A 1 397 ? 6.436 10.633 -8.807 1.00 63.06 397 GLN A N 1
ATOM 3072 C CA . GLN A 1 397 ? 7.170 10.513 -10.069 1.00 63.06 397 GLN A CA 1
ATOM 3073 C C . GLN A 1 397 ? 8.183 11.649 -10.241 1.00 63.06 397 GLN A C 1
ATOM 3075 O O . GLN A 1 397 ? 9.338 11.379 -10.550 1.00 63.06 397 GLN A O 1
ATOM 3080 N N . ARG A 1 398 ? 7.796 12.898 -9.934 1.00 61.44 398 ARG A N 1
ATOM 3081 C CA . ARG A 1 398 ? 8.715 14.050 -9.945 1.00 61.44 398 ARG A CA 1
ATOM 3082 C C . ARG A 1 398 ? 9.862 13.928 -8.939 1.00 61.44 398 ARG A C 1
ATOM 3084 O O . ARG A 1 398 ? 10.988 14.309 -9.249 1.00 61.44 398 ARG A O 1
ATOM 3091 N N . ALA A 1 399 ? 9.592 13.397 -7.746 1.00 52.84 399 ALA A N 1
ATOM 3092 C CA . ALA A 1 399 ? 10.627 13.149 -6.746 1.00 52.84 399 ALA A CA 1
ATOM 3093 C C . ALA A 1 399 ? 11.631 12.091 -7.238 1.00 52.84 399 ALA A C 1
ATOM 3095 O O . ALA A 1 399 ? 12.837 12.325 -7.178 1.00 52.84 399 ALA A O 1
ATOM 3096 N N . ASN A 1 400 ? 11.139 10.997 -7.825 1.00 47.59 400 ASN A N 1
ATOM 3097 C CA . ASN A 1 400 ? 11.981 9.939 -8.386 1.00 47.59 400 ASN A CA 1
ATOM 3098 C C . ASN A 1 400 ? 12.776 10.391 -9.623 1.00 47.59 400 ASN A C 1
ATOM 3100 O O . ASN A 1 400 ? 13.923 9.983 -9.789 1.00 47.59 400 ASN A O 1
ATOM 3104 N N . SER A 1 401 ? 12.218 11.264 -10.469 1.00 48.41 401 SER A N 1
ATOM 3105 C CA . SER A 1 401 ? 12.955 11.834 -11.606 1.00 48.41 401 SER A CA 1
ATOM 3106 C C . SER A 1 401 ? 14.025 12.837 -11.162 1.00 48.41 401 SER A C 1
ATOM 3108 O O . SER A 1 401 ? 15.042 12.986 -11.829 1.00 48.41 401 SER A O 1
ATOM 3110 N N . SER A 1 402 ? 13.833 13.510 -10.020 1.00 47.78 402 SER A N 1
ATOM 3111 C CA . SER A 1 402 ? 14.806 14.472 -9.480 1.00 47.78 402 SER A CA 1
ATOM 3112 C C . SER A 1 402 ? 15.992 13.829 -8.749 1.00 47.78 402 SER A C 1
ATOM 3114 O O . SER A 1 402 ? 17.040 14.454 -8.635 1.00 47.78 402 SER A O 1
ATOM 3116 N N . SER A 1 403 ? 15.876 12.573 -8.303 1.00 43.59 403 SER A N 1
ATOM 3117 C CA . SER A 1 403 ? 16.984 11.828 -7.684 1.00 43.59 403 SER A CA 1
ATOM 3118 C C . SER A 1 403 ? 17.984 11.226 -8.684 1.00 43.59 403 SER A C 1
ATOM 3120 O O . SER A 1 403 ? 19.001 10.689 -8.259 1.00 43.59 403 SER A O 1
ATOM 3122 N N . GLY A 1 404 ? 17.724 11.322 -9.996 1.00 37.53 404 GLY A N 1
ATOM 3123 C CA . GLY A 1 404 ? 18.616 10.831 -11.058 1.00 37.53 404 GLY A CA 1
ATOM 3124 C C . GLY A 1 404 ? 19.543 11.884 -11.682 1.00 37.53 404 GLY A C 1
ATOM 3125 O O . GLY A 1 404 ? 20.342 11.543 -12.546 1.00 37.53 404 GLY A O 1
ATOM 3126 N N . GLY A 1 405 ? 19.452 13.154 -11.273 1.00 33.88 405 GLY A N 1
ATOM 3127 C CA . GLY A 1 405 ? 20.226 14.254 -11.856 1.00 33.88 405 GLY A CA 1
ATOM 3128 C C . GLY A 1 405 ? 21.119 14.940 -10.829 1.00 33.88 405 GLY A C 1
ATOM 3129 O O . GLY A 1 405 ? 20.738 15.954 -10.253 1.00 33.88 405 GLY A O 1
ATOM 3130 N N . SER A 1 406 ? 22.314 14.398 -10.598 1.00 36.16 406 SER A N 1
ATOM 3131 C CA . SER A 1 406 ? 23.380 15.099 -9.878 1.00 36.16 406 SER A CA 1
ATOM 3132 C C . SER A 1 406 ? 24.312 15.781 -10.875 1.00 36.16 406 SER A C 1
ATOM 3134 O O . SER A 1 406 ? 25.008 15.096 -11.619 1.00 36.16 406 SER A O 1
ATOM 3136 N N . GLY A 1 407 ? 24.398 17.112 -10.806 1.00 33.53 407 GLY A N 1
ATOM 3137 C CA . GLY A 1 407 ? 25.558 17.865 -11.288 1.00 33.53 407 GLY A CA 1
ATOM 3138 C C . GLY A 1 407 ? 25.219 19.249 -11.833 1.00 33.53 407 GLY A C 1
ATOM 3139 O O . GLY A 1 407 ? 24.929 19.388 -13.013 1.00 33.53 407 GLY A O 1
ATOM 3140 N N . GLY A 1 408 ? 25.298 20.287 -10.996 1.00 28.47 408 GLY A N 1
ATOM 3141 C CA . GLY A 1 408 ? 25.252 21.675 -11.469 1.00 28.47 408 GLY A CA 1
ATOM 3142 C C . GLY A 1 408 ? 25.030 22.680 -10.345 1.00 28.47 408 GLY A C 1
ATOM 3143 O O . GLY A 1 408 ? 23.926 22.801 -9.825 1.00 28.47 408 GLY A O 1
ATOM 3144 N N . GLY A 1 409 ? 26.098 23.369 -9.937 1.00 36.06 409 GLY A N 1
ATOM 3145 C CA . GLY A 1 409 ? 26.095 24.326 -8.832 1.00 36.06 409 GLY A CA 1
ATOM 3146 C C . GLY A 1 409 ? 25.282 25.599 -9.094 1.00 36.06 409 GLY A C 1
ATOM 3147 O O . GLY A 1 409 ? 25.125 26.049 -10.223 1.00 36.06 409 GLY A O 1
ATOM 3148 N N . GLY A 1 410 ? 24.814 26.218 -8.010 1.00 27.33 410 GLY A N 1
ATOM 3149 C CA . GLY A 1 410 ? 24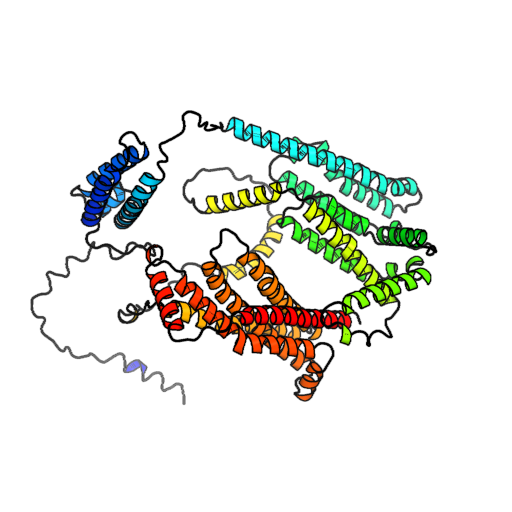.193 27.542 -8.034 1.00 27.33 410 GLY A CA 1
ATOM 3150 C C . GLY A 1 410 ? 23.843 28.008 -6.624 1.00 27.33 410 GLY A C 1
ATOM 3151 O O . GLY A 1 410 ? 22.973 27.439 -5.970 1.00 27.33 410 GLY A O 1
ATOM 3152 N N . GLY A 1 411 ? 24.573 29.008 -6.125 1.00 39.25 411 GLY A N 1
ATOM 3153 C CA . GLY A 1 411 ? 24.485 29.503 -4.751 1.00 39.25 411 GLY A CA 1
ATOM 3154 C C . GLY A 1 411 ? 23.151 30.167 -4.390 1.00 39.25 411 GLY A C 1
ATOM 3155 O O . GLY A 1 411 ? 22.546 30.882 -5.183 1.00 39.25 411 GLY A O 1
ATOM 3156 N N . GLY A 1 412 ? 22.732 29.987 -3.135 1.00 28.72 412 GLY A N 1
ATOM 3157 C CA . GLY A 1 412 ? 21.559 30.640 -2.552 1.00 28.72 412 GLY A CA 1
ATOM 3158 C C . GLY A 1 412 ? 21.695 30.777 -1.034 1.00 28.72 412 GLY A C 1
ATOM 3159 O O . GLY A 1 412 ? 21.960 29.811 -0.326 1.00 28.72 412 GLY A O 1
ATOM 3160 N N . ARG A 1 413 ? 21.569 32.015 -0.551 1.00 32.28 413 ARG A N 1
ATOM 3161 C CA . ARG A 1 413 ? 21.892 32.518 0.798 1.00 32.28 413 ARG A CA 1
ATOM 3162 C C . ARG A 1 413 ? 21.217 31.761 1.958 1.00 32.28 413 ARG A C 1
ATOM 3164 O O . ARG A 1 413 ? 20.011 31.537 1.946 1.00 32.28 413 ARG A O 1
ATOM 3171 N N . LYS A 1 414 ? 21.982 31.504 3.030 1.00 31.53 414 LYS A N 1
ATOM 3172 C CA . LYS A 1 414 ? 21.476 31.099 4.358 1.00 31.53 414 LYS A CA 1
ATOM 3173 C C . LYS A 1 414 ? 20.921 32.315 5.124 1.00 31.53 414 LYS A C 1
ATOM 3175 O O . LYS A 1 414 ? 21.644 33.307 5.230 1.00 31.53 414 LYS A O 1
ATOM 3180 N N . PRO A 1 415 ? 19.731 32.250 5.750 1.00 31.12 415 PRO A N 1
ATOM 3181 C CA . PRO A 1 415 ? 19.353 33.214 6.773 1.00 31.12 415 PRO A CA 1
ATOM 3182 C C . PRO A 1 415 ? 19.975 32.816 8.122 1.00 31.12 415 PRO A C 1
ATOM 3184 O O . PRO A 1 415 ? 19.777 31.708 8.619 1.00 31.12 415 PRO A O 1
ATOM 3187 N N . ARG A 1 416 ? 20.752 33.734 8.707 1.00 35.06 416 ARG A N 1
ATOM 3188 C CA . ARG A 1 416 ? 21.193 33.697 10.110 1.00 35.06 416 ARG A CA 1
ATOM 3189 C C . ARG A 1 416 ? 20.035 34.170 10.998 1.00 35.06 416 ARG A C 1
ATOM 3191 O O . ARG A 1 416 ? 19.462 35.219 10.724 1.00 35.06 416 ARG A O 1
ATOM 3198 N N . GLY A 1 417 ? 19.716 33.436 12.064 1.00 29.97 417 GLY A N 1
ATOM 3199 C CA . GLY A 1 417 ? 18.742 33.869 13.070 1.00 29.97 417 GLY A CA 1
ATOM 3200 C C . GLY A 1 417 ? 18.598 32.891 14.239 1.00 29.97 417 GLY A C 1
ATOM 3201 O O . GLY A 1 417 ? 18.527 31.682 14.040 1.00 29.97 417 GLY A O 1
ATOM 3202 N N . LEU A 1 418 ? 18.553 33.443 15.453 1.00 31.91 418 LEU A N 1
ATOM 3203 C CA . LEU A 1 418 ? 18.742 32.831 16.781 1.00 31.91 418 LEU A CA 1
ATOM 3204 C C . LEU A 1 418 ? 17.737 31.740 17.234 1.00 31.91 418 LEU A C 1
ATOM 3206 O O . LEU A 1 418 ? 17.749 31.353 18.397 1.00 31.91 418 LEU A O 1
ATOM 3210 N N . TRP A 1 419 ? 16.895 31.200 16.352 1.00 32.97 419 TRP A N 1
ATOM 3211 C CA . TRP A 1 419 ? 15.882 30.181 16.691 1.00 32.97 419 TRP A CA 1
ATOM 3212 C C . TRP A 1 419 ? 16.281 28.751 16.277 1.00 32.97 419 TRP A C 1
ATOM 3214 O O . TRP A 1 419 ? 15.456 27.842 16.254 1.00 32.97 419 TRP A O 1
ATOM 3224 N N . GLY A 1 420 ? 17.566 28.529 15.977 1.00 34.06 420 GLY A N 1
ATOM 3225 C CA . GLY A 1 420 ? 18.116 27.218 15.608 1.00 34.06 420 GLY A CA 1
ATOM 3226 C C . GLY A 1 420 ? 18.275 26.222 16.767 1.00 34.06 420 GLY A C 1
ATOM 3227 O O . GLY A 1 420 ? 18.460 25.033 16.520 1.00 34.06 420 GLY A O 1
ATOM 3228 N N . CYS A 1 421 ? 18.175 26.661 18.027 1.00 31.50 421 CYS A N 1
ATOM 3229 C CA . CYS A 1 421 ? 18.487 25.800 19.175 1.00 31.50 421 CYS A CA 1
ATOM 3230 C C . CYS A 1 421 ? 17.319 24.913 19.649 1.00 31.50 421 CYS A C 1
ATOM 3232 O O . CYS A 1 421 ? 17.573 23.831 20.173 1.00 31.50 421 CYS A O 1
ATOM 3234 N N . ALA A 1 422 ? 16.054 25.278 19.401 1.00 31.69 422 ALA A N 1
ATOM 3235 C CA . ALA A 1 422 ? 14.907 24.435 19.780 1.00 31.69 422 ALA A CA 1
ATOM 3236 C C . ALA A 1 422 ? 14.682 23.248 18.814 1.00 31.69 422 ALA A C 1
ATOM 3238 O O . ALA A 1 422 ? 14.218 22.187 19.228 1.00 31.69 422 ALA A O 1
ATOM 3239 N N . CYS A 1 423 ? 15.111 23.366 17.550 1.00 31.91 423 CYS A N 1
ATOM 3240 C CA . CYS A 1 423 ? 15.120 22.253 16.589 1.00 31.91 423 CYS A CA 1
ATOM 3241 C C . CYS A 1 423 ? 16.222 21.213 16.870 1.00 31.91 423 CYS A C 1
ATOM 3243 O O . CYS A 1 423 ? 16.130 20.079 16.403 1.00 31.91 423 CYS A O 1
ATOM 3245 N N . ALA A 1 424 ? 17.245 21.553 17.662 1.00 35.06 424 ALA A N 1
ATOM 3246 C CA . ALA A 1 424 ? 18.355 20.647 17.948 1.00 35.06 424 ALA A CA 1
ATOM 3247 C C . ALA A 1 424 ? 17.996 19.529 18.949 1.00 35.06 424 ALA A C 1
ATOM 3249 O O . ALA A 1 424 ? 18.721 18.543 19.031 1.00 35.06 424 ALA A O 1
ATOM 3250 N N . ALA A 1 425 ? 16.905 19.645 19.716 1.00 34.66 425 ALA A N 1
ATOM 3251 C CA . ALA A 1 425 ? 16.476 18.595 20.649 1.00 34.66 425 ALA A CA 1
ATOM 3252 C C . ALA A 1 425 ? 15.601 17.529 19.962 1.00 34.66 425 ALA A C 1
ATOM 3254 O O . ALA A 1 425 ? 15.870 16.338 20.097 1.00 34.66 425 ALA A O 1
ATOM 3255 N N . ALA A 1 426 ? 14.639 17.942 19.128 1.00 34.81 426 ALA A N 1
ATOM 3256 C CA . ALA A 1 426 ? 13.826 17.018 18.327 1.00 34.81 426 ALA A CA 1
ATOM 3257 C C . ALA A 1 426 ? 14.628 16.373 17.176 1.00 34.81 426 ALA A C 1
ATOM 3259 O O . ALA A 1 426 ? 14.422 15.205 16.852 1.00 34.81 426 ALA A O 1
ATOM 3260 N N . GLY A 1 427 ? 15.611 17.092 16.617 1.00 34.50 427 GLY A N 1
ATOM 3261 C CA . GLY A 1 427 ? 16.547 16.543 15.631 1.00 34.50 427 GLY A CA 1
ATOM 3262 C C . GLY A 1 427 ? 17.523 15.510 16.205 1.00 34.50 427 GLY A C 1
ATOM 3263 O O . GLY A 1 427 ? 17.934 14.613 15.480 1.00 34.50 427 GLY A O 1
ATOM 3264 N N . ARG A 1 428 ? 17.862 15.573 17.503 1.00 37.06 428 ARG A N 1
ATOM 3265 C CA . ARG A 1 428 ? 18.774 14.605 18.146 1.00 37.06 428 ARG A CA 1
ATOM 3266 C C . ARG A 1 428 ? 18.128 13.245 18.421 1.00 37.06 428 ARG A C 1
ATOM 3268 O O . ARG A 1 428 ? 18.813 12.238 18.305 1.00 37.06 428 ARG A O 1
ATOM 3275 N N . ALA A 1 429 ? 16.822 13.193 18.689 1.00 34.62 429 ALA A N 1
ATOM 3276 C CA . ALA A 1 429 ? 16.091 11.925 18.804 1.00 34.62 429 ALA A CA 1
ATOM 3277 C C . ALA A 1 429 ? 15.908 11.236 17.437 1.00 34.62 429 ALA A C 1
ATOM 3279 O O . ALA A 1 429 ? 16.049 10.020 17.335 1.00 34.62 429 ALA A O 1
ATOM 3280 N N . ALA A 1 430 ? 15.687 12.017 16.372 1.00 36.84 430 ALA A N 1
ATOM 3281 C CA . ALA A 1 430 ? 15.656 11.506 15.001 1.00 36.84 430 ALA A CA 1
ATOM 3282 C C . ALA A 1 430 ? 17.050 11.060 14.515 1.00 36.84 430 ALA A C 1
ATOM 3284 O O . ALA A 1 430 ? 17.165 10.013 13.890 1.00 36.84 430 ALA A O 1
ATOM 3285 N N . LEU A 1 431 ? 18.116 11.789 14.877 1.00 37.06 431 LEU A N 1
ATOM 3286 C CA . LEU A 1 431 ? 19.502 11.426 14.556 1.00 37.06 431 LEU A CA 1
ATOM 3287 C C . LEU A 1 431 ? 20.031 10.224 15.349 1.00 37.06 431 LEU A C 1
ATOM 3289 O O . LEU A 1 431 ? 20.943 9.578 14.860 1.00 37.06 431 LEU A O 1
ATOM 3293 N N . LEU A 1 432 ? 19.488 9.885 16.524 1.00 35.84 432 LEU A N 1
ATOM 3294 C CA . LEU A 1 432 ? 19.860 8.652 17.242 1.00 35.84 432 LEU A CA 1
ATOM 3295 C C . LEU A 1 432 ? 19.233 7.402 16.603 1.00 35.84 432 LEU A C 1
ATOM 3297 O O . LEU A 1 432 ? 19.884 6.363 16.528 1.00 35.84 432 LEU A O 1
ATOM 3301 N N . LEU A 1 433 ? 18.022 7.527 16.052 1.00 37.06 433 LEU A N 1
ATOM 3302 C CA . LEU A 1 433 ? 17.399 6.500 15.206 1.00 37.06 433 LEU A CA 1
ATOM 3303 C C . LEU A 1 433 ? 18.072 6.400 13.824 1.00 37.06 433 LEU A C 1
ATOM 3305 O O . LEU A 1 433 ? 18.198 5.307 13.279 1.00 37.06 433 LEU A O 1
ATOM 3309 N N . GLU A 1 434 ? 18.577 7.514 13.283 1.00 36.53 434 GLU A N 1
ATOM 3310 C CA . GLU A 1 434 ? 19.363 7.523 12.042 1.00 36.53 434 GLU A CA 1
ATOM 3311 C C . GLU A 1 434 ? 20.812 7.041 12.247 1.00 36.53 434 GLU A C 1
ATOM 3313 O O . GLU A 1 434 ? 21.366 6.391 11.367 1.00 36.53 434 GLU A O 1
ATOM 3318 N N . ALA A 1 435 ? 21.430 7.297 13.405 1.00 35.31 435 ALA A N 1
ATOM 3319 C CA . ALA A 1 435 ? 22.775 6.824 13.746 1.00 35.31 435 ALA A CA 1
ATOM 3320 C C . ALA A 1 435 ? 22.807 5.305 13.971 1.00 35.31 435 ALA A C 1
ATOM 3322 O O . ALA A 1 435 ? 23.744 4.656 13.513 1.00 35.31 435 ALA A O 1
ATOM 3323 N N . GLY A 1 436 ? 21.752 4.727 14.561 1.00 34.19 436 GLY A N 1
ATOM 3324 C CA . GLY A 1 436 ? 21.594 3.271 14.663 1.00 34.19 436 GLY A CA 1
ATOM 3325 C C . GLY A 1 436 ? 21.425 2.573 13.307 1.00 34.19 436 GLY A C 1
ATOM 3326 O O . GLY A 1 436 ? 21.838 1.429 13.154 1.00 34.19 436 GLY A O 1
ATOM 3327 N N . MET A 1 437 ? 20.887 3.267 12.293 1.00 35.00 437 MET A N 1
ATOM 3328 C CA . MET A 1 437 ? 20.792 2.738 10.922 1.00 35.00 437 MET A CA 1
ATOM 3329 C C . MET A 1 437 ? 21.999 3.087 10.034 1.00 35.00 437 MET A C 1
ATOM 3331 O O . MET A 1 437 ? 22.236 2.405 9.039 1.00 35.00 437 MET A O 1
ATOM 3335 N N . ARG A 1 438 ? 22.802 4.100 10.388 1.00 33.75 438 ARG A N 1
ATOM 3336 C CA . ARG A 1 438 ? 24.030 4.478 9.660 1.00 33.75 438 ARG A CA 1
ATOM 3337 C C . ARG A 1 438 ? 25.273 3.682 10.065 1.00 33.75 438 ARG A C 1
ATOM 3339 O O . ARG A 1 438 ? 26.224 3.663 9.287 1.00 33.75 438 ARG A O 1
ATOM 3346 N N . GLU A 1 439 ? 25.270 2.962 11.189 1.00 32.72 439 GLU A N 1
ATOM 3347 C CA . GLU A 1 439 ? 26.333 1.977 11.479 1.00 32.72 439 GLU A CA 1
ATOM 3348 C C . GLU A 1 439 ? 26.321 0.762 10.531 1.00 32.72 439 GLU A C 1
ATOM 3350 O O . GLU A 1 439 ? 27.320 0.055 10.435 1.00 32.72 439 GLU A O 1
ATOM 3355 N N . LEU A 1 440 ? 25.256 0.568 9.742 1.00 33.66 440 LEU A N 1
ATOM 3356 C CA . LEU A 1 440 ? 25.203 -0.447 8.681 1.00 33.66 440 LEU A CA 1
ATOM 3357 C C . LEU A 1 440 ? 25.602 0.086 7.290 1.00 33.66 440 LEU A C 1
ATOM 3359 O O . LEU A 1 440 ? 25.621 -0.686 6.333 1.00 33.66 440 LEU A O 1
ATOM 3363 N N . SER A 1 441 ? 25.951 1.374 7.148 1.00 37.25 441 SER A N 1
ATOM 3364 C CA . SER A 1 441 ? 26.306 1.966 5.844 1.00 37.25 441 SER A CA 1
ATOM 3365 C C . SER A 1 441 ? 27.446 2.999 5.899 1.00 37.25 441 SER A C 1
ATOM 3367 O O . SER A 1 441 ? 27.342 4.090 5.331 1.00 37.25 441 SER A O 1
ATOM 3369 N N . ALA A 1 442 ? 28.560 2.688 6.564 1.00 28.56 442 ALA A N 1
ATOM 3370 C CA . ALA A 1 442 ? 29.773 3.502 6.449 1.00 28.56 442 ALA A CA 1
ATOM 3371 C C . ALA A 1 442 ? 30.624 3.065 5.232 1.00 28.56 442 ALA A C 1
ATOM 3373 O O . ALA A 1 442 ? 31.013 1.897 5.158 1.00 28.56 442 ALA A O 1
ATOM 3374 N N . PRO A 1 443 ? 30.967 3.969 4.291 1.00 39.56 443 PRO A N 1
ATOM 3375 C CA . PRO A 1 443 ? 31.949 3.697 3.249 1.00 39.56 443 PRO A CA 1
ATOM 3376 C C . PRO A 1 443 ? 33.380 3.891 3.789 1.00 39.56 443 PRO A C 1
ATOM 3378 O O . PRO A 1 443 ? 33.657 4.829 4.532 1.00 39.56 443 PRO A O 1
ATOM 3381 N N . ASN A 1 444 ? 34.292 3.013 3.360 1.00 35.91 444 ASN A N 1
ATOM 3382 C CA . ASN A 1 444 ? 35.746 3.016 3.589 1.00 35.91 444 ASN A CA 1
ATOM 3383 C C . ASN A 1 444 ? 36.266 2.731 5.016 1.00 35.91 444 ASN A C 1
ATOM 3385 O O . ASN A 1 444 ? 36.827 3.588 5.696 1.00 35.91 444 ASN A O 1
ATOM 3389 N N . ARG A 1 445 ? 36.300 1.439 5.370 1.00 31.03 445 ARG A N 1
ATOM 3390 C CA . ARG A 1 445 ? 37.520 0.829 5.929 1.00 31.03 445 ARG A CA 1
ATOM 3391 C C . ARG A 1 445 ? 37.995 -0.258 4.973 1.00 31.03 445 ARG A C 1
ATOM 3393 O O . ARG A 1 445 ? 37.237 -1.147 4.604 1.00 31.03 445 ARG A O 1
ATOM 3400 N N . THR A 1 446 ? 39.249 -0.150 4.565 1.00 34.62 446 THR A N 1
ATOM 3401 C CA . THR A 1 446 ? 39.983 -1.068 3.696 1.00 34.62 446 THR A CA 1
ATOM 3402 C C . THR A 1 446 ? 40.040 -2.477 4.294 1.00 34.62 446 THR A C 1
ATOM 3404 O O . THR A 1 446 ? 41.011 -2.871 4.936 1.00 34.62 446 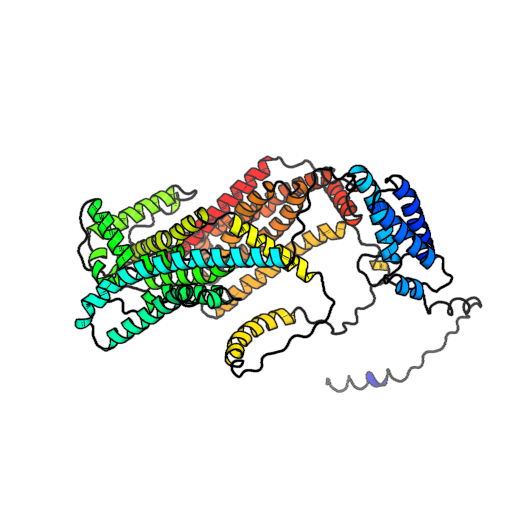THR A O 1
ATOM 3407 N N . LEU A 1 447 ? 39.000 -3.276 4.054 1.00 27.38 447 LEU A N 1
ATOM 3408 C CA . LEU A 1 447 ? 39.103 -4.727 4.124 1.00 27.38 447 LEU A CA 1
ATOM 3409 C C . LEU A 1 447 ? 39.872 -5.178 2.887 1.00 27.38 447 LEU A C 1
ATOM 3411 O O . LEU A 1 447 ? 39.348 -5.220 1.776 1.00 27.38 447 LEU A O 1
ATOM 3415 N N . ARG A 1 448 ? 41.152 -5.480 3.098 1.00 28.16 448 ARG A N 1
ATOM 3416 C CA . ARG A 1 448 ? 42.023 -6.154 2.138 1.00 28.16 448 ARG A CA 1
ATOM 3417 C C . ARG A 1 448 ? 41.436 -7.548 1.885 1.00 28.16 448 ARG A C 1
ATOM 3419 O O . ARG A 1 448 ? 41.798 -8.510 2.558 1.00 28.16 448 ARG A O 1
ATOM 3426 N N . MET A 1 449 ? 40.467 -7.644 0.977 1.00 28.58 449 MET A N 1
ATOM 3427 C CA . MET A 1 449 ? 39.952 -8.931 0.528 1.00 28.58 449 MET A CA 1
ATOM 3428 C C . MET A 1 449 ? 41.087 -9.677 -0.169 1.00 28.58 449 MET A C 1
ATOM 3430 O O . MET A 1 449 ? 41.772 -9.126 -1.034 1.00 28.58 449 MET A O 1
ATOM 3434 N N . LYS A 1 450 ? 41.320 -10.922 0.258 1.00 26.09 450 LYS A N 1
ATOM 3435 C CA . LYS A 1 450 ? 42.217 -11.837 -0.448 1.00 26.09 450 LYS A CA 1
ATOM 3436 C C . LYS A 1 450 ? 41.747 -11.939 -1.905 1.00 26.09 450 LYS A C 1
ATOM 3438 O O . LYS A 1 450 ? 40.539 -12.038 -2.120 1.00 26.09 450 LYS A O 1
ATOM 3443 N N . PRO A 1 451 ? 42.662 -11.918 -2.888 1.00 33.47 451 PRO A N 1
ATOM 3444 C CA . PRO A 1 451 ? 42.286 -12.095 -4.278 1.00 33.47 451 PRO A CA 1
ATOM 3445 C C . PRO A 1 451 ? 41.600 -13.454 -4.432 1.00 33.47 451 PRO A C 1
ATOM 3447 O O . PRO A 1 451 ? 42.179 -14.497 -4.130 1.00 33.47 451 PRO A O 1
ATOM 3450 N N . VAL A 1 452 ? 40.343 -13.399 -4.862 1.00 35.31 452 VAL A N 1
ATOM 3451 C CA . VAL A 1 452 ? 39.574 -14.536 -5.365 1.00 35.31 452 VAL A CA 1
ATOM 3452 C C . VAL A 1 452 ? 40.357 -15.096 -6.551 1.00 35.31 452 VAL A C 1
ATOM 3454 O O . VAL A 1 452 ? 40.623 -14.381 -7.519 1.00 35.31 452 VAL A O 1
ATOM 3457 N N . THR A 1 453 ? 40.823 -16.336 -6.432 1.00 38.75 453 THR A N 1
ATOM 3458 C CA . THR A 1 453 ? 41.627 -16.999 -7.460 1.00 38.75 453 THR A CA 1
ATOM 3459 C C . THR A 1 453 ? 40.776 -17.309 -8.691 1.00 38.75 453 THR A C 1
ATOM 3461 O O . THR A 1 453 ? 39.560 -17.475 -8.604 1.00 38.75 453 THR A O 1
ATOM 3464 N N . ALA A 1 454 ? 41.429 -17.401 -9.853 1.00 36.50 454 ALA A N 1
ATOM 3465 C CA . ALA A 1 454 ? 40.798 -17.633 -11.156 1.00 36.50 454 ALA A CA 1
ATOM 3466 C C . ALA A 1 454 ? 39.869 -18.866 -11.199 1.00 36.50 454 ALA A C 1
ATOM 3468 O O . ALA A 1 454 ? 38.922 -18.875 -11.971 1.00 36.50 454 ALA A O 1
ATOM 3469 N N . ALA A 1 455 ? 40.056 -19.840 -10.302 1.00 37.09 455 ALA A N 1
ATOM 3470 C CA . ALA A 1 455 ? 39.195 -21.018 -10.174 1.00 37.09 455 ALA A CA 1
ATOM 3471 C C . ALA A 1 455 ? 37.759 -20.725 -9.677 1.00 37.09 455 ALA A C 1
ATOM 3473 O O . ALA A 1 455 ? 36.913 -21.608 -9.729 1.00 37.09 455 ALA A O 1
ATOM 3474 N N . GLN A 1 456 ? 37.462 -19.514 -9.185 1.00 38.25 456 GLN A N 1
ATOM 3475 C CA . GLN A 1 456 ? 36.107 -19.120 -8.761 1.00 38.25 456 GLN A CA 1
ATOM 3476 C C . GLN A 1 456 ? 35.331 -18.316 -9.822 1.00 38.25 456 GLN A C 1
ATOM 3478 O O . GLN A 1 456 ? 34.194 -17.938 -9.555 1.00 38.25 456 GLN A O 1
ATOM 3483 N N . ARG A 1 457 ? 35.913 -18.037 -11.003 1.00 42.31 457 ARG A N 1
ATOM 3484 C CA . ARG A 1 457 ? 35.237 -17.288 -12.088 1.00 42.31 457 ARG A CA 1
ATOM 3485 C C . ARG A 1 457 ? 34.387 -18.144 -13.024 1.00 42.31 457 ARG A C 1
ATOM 3487 O O . ARG A 1 457 ? 33.506 -17.588 -13.666 1.00 42.31 457 ARG A O 1
ATOM 3494 N N . ASP A 1 458 ? 34.574 -19.458 -13.034 1.00 36.09 458 ASP A N 1
ATOM 3495 C CA . ASP A 1 458 ? 33.866 -20.357 -13.958 1.00 36.09 458 ASP A CA 1
ATOM 3496 C C . ASP A 1 458 ? 32.557 -20.921 -13.373 1.00 36.09 458 ASP A C 1
ATOM 3498 O O . ASP A 1 458 ? 32.118 -21.994 -13.760 1.00 36.09 458 ASP A O 1
ATOM 3502 N N . ASN A 1 459 ? 31.932 -20.227 -12.413 1.00 37.59 459 ASN A N 1
ATOM 3503 C CA . ASN A 1 459 ? 30.737 -20.724 -11.720 1.00 37.59 459 ASN A CA 1
ATOM 3504 C C . ASN A 1 459 ? 29.675 -19.619 -11.513 1.00 37.59 459 ASN A C 1
ATOM 3506 O O . ASN A 1 459 ? 29.153 -19.438 -10.413 1.00 37.59 459 ASN A O 1
ATOM 3510 N N . GLU A 1 460 ? 29.369 -18.841 -12.560 1.00 44.88 460 GLU A N 1
ATOM 3511 C CA . GLU A 1 460 ? 28.148 -18.008 -12.630 1.00 44.88 460 GLU A CA 1
ATOM 3512 C C . GLU A 1 460 ? 27.033 -18.754 -13.388 1.00 44.88 460 GLU A C 1
ATOM 3514 O O . GLU A 1 460 ? 26.441 -18.246 -14.338 1.00 44.88 460 GLU A O 1
ATOM 3519 N N . ASP A 1 461 ? 26.749 -19.982 -12.960 1.00 48.09 461 ASP A N 1
ATOM 3520 C CA . ASP A 1 461 ? 25.610 -20.760 -13.438 1.00 48.09 461 ASP A CA 1
ATOM 3521 C C . ASP A 1 461 ? 24.288 -20.151 -12.938 1.00 48.09 461 ASP A C 1
ATOM 3523 O O . ASP A 1 461 ? 24.195 -19.671 -11.803 1.00 48.09 461 ASP A O 1
ATOM 3527 N N . GLY A 1 462 ? 23.222 -20.230 -13.748 1.00 43.81 462 GLY A N 1
ATOM 3528 C CA . GLY A 1 462 ? 21.847 -19.881 -13.341 1.00 43.81 462 GLY A CA 1
ATOM 3529 C C . GLY A 1 462 ? 21.416 -20.549 -12.024 1.00 43.81 462 GLY A C 1
ATOM 3530 O O . GLY A 1 462 ? 20.714 -19.923 -11.221 1.00 43.81 462 GLY A O 1
ATOM 3531 N N . THR A 1 463 ? 22.004 -21.719 -11.733 1.00 46.91 463 THR A N 1
ATOM 3532 C CA . THR A 1 463 ? 21.897 -22.472 -10.473 1.00 46.91 463 THR A CA 1
ATOM 3533 C C . THR A 1 463 ? 22.176 -21.616 -9.235 1.00 46.91 463 THR A C 1
ATOM 3535 O O . THR A 1 463 ? 21.607 -21.854 -8.168 1.00 46.91 463 THR A O 1
ATOM 3538 N N . ALA A 1 464 ? 23.000 -20.567 -9.343 1.00 54.59 464 ALA A N 1
ATOM 3539 C CA . ALA A 1 464 ? 23.312 -19.665 -8.244 1.00 54.59 464 ALA A CA 1
ATOM 3540 C C . ALA A 1 464 ? 22.107 -18.824 -7.791 1.00 54.59 464 ALA A C 1
ATOM 3542 O O . ALA A 1 464 ? 22.040 -18.490 -6.607 1.00 54.59 464 ALA A O 1
ATOM 3543 N N . ILE A 1 465 ? 21.151 -18.505 -8.674 1.00 55.59 465 ILE A N 1
ATOM 3544 C CA . ILE A 1 465 ? 20.034 -17.587 -8.390 1.00 55.59 465 ILE A CA 1
ATOM 3545 C C . ILE A 1 465 ? 18.904 -18.299 -7.640 1.00 55.59 465 ILE A C 1
ATOM 3547 O O . ILE A 1 465 ? 18.491 -17.831 -6.572 1.00 55.59 465 ILE A O 1
ATOM 3551 N N . GLU A 1 466 ? 18.422 -19.441 -8.141 1.00 63.78 466 GLU A N 1
ATOM 3552 C CA . GLU A 1 466 ? 17.394 -20.221 -7.437 1.00 63.78 466 GLU A CA 1
ATOM 3553 C C . GLU A 1 466 ? 17.985 -20.837 -6.158 1.00 63.78 466 GLU A C 1
ATOM 3555 O O . GLU A 1 466 ? 17.350 -20.780 -5.101 1.00 63.78 466 GLU A O 1
ATOM 3560 N N . ALA A 1 467 ? 19.244 -21.303 -6.184 1.00 56.88 467 ALA A N 1
ATOM 3561 C CA . ALA A 1 467 ? 19.921 -21.765 -4.973 1.00 56.88 467 ALA A CA 1
ATOM 3562 C C . ALA A 1 467 ? 20.197 -20.630 -3.975 1.00 56.88 467 ALA A C 1
ATOM 3564 O O . ALA A 1 467 ? 20.146 -20.865 -2.771 1.00 56.88 467 ALA A O 1
ATOM 3565 N N . ALA A 1 468 ? 20.483 -19.394 -4.406 1.00 56.38 468 ALA A N 1
ATOM 3566 C CA . ALA A 1 468 ? 20.538 -18.247 -3.491 1.00 56.38 468 ALA A CA 1
ATOM 3567 C C . ALA A 1 468 ? 19.165 -18.002 -2.855 1.00 56.38 468 ALA A C 1
ATOM 3569 O O . ALA A 1 468 ? 19.066 -17.969 -1.630 1.00 56.38 468 ALA A O 1
ATOM 3570 N N . SER A 1 469 ? 18.090 -17.944 -3.650 1.00 54.22 469 SER A N 1
ATOM 3571 C CA . SER A 1 469 ? 16.723 -17.784 -3.129 1.00 54.22 469 SER A CA 1
ATOM 3572 C C . SER A 1 469 ? 16.351 -18.869 -2.107 1.00 54.22 469 SER A C 1
ATOM 3574 O O . SER A 1 469 ? 15.815 -18.545 -1.047 1.00 54.22 469 SER A O 1
ATOM 3576 N N . MET A 1 470 ? 16.688 -20.133 -2.381 1.00 56.22 470 MET A N 1
ATOM 3577 C CA . MET A 1 470 ? 16.449 -21.274 -1.487 1.00 56.22 470 MET A CA 1
ATOM 3578 C C . MET A 1 470 ? 17.320 -21.230 -0.220 1.00 56.22 470 MET A C 1
ATOM 3580 O O . MET A 1 470 ? 16.843 -21.556 0.865 1.00 56.22 470 MET A O 1
ATOM 3584 N N . ARG A 1 471 ? 18.577 -20.772 -0.319 1.00 60.09 471 ARG A N 1
ATOM 3585 C CA . ARG A 1 471 ? 19.491 -20.607 0.830 1.00 60.09 471 ARG A CA 1
ATOM 3586 C C . ARG A 1 471 ? 19.060 -19.491 1.783 1.00 60.09 471 ARG A C 1
ATOM 3588 O O . ARG A 1 471 ? 19.380 -19.552 2.969 1.00 60.09 471 ARG A O 1
ATOM 3595 N N . HIS A 1 472 ? 18.332 -18.486 1.299 1.00 64.44 472 HIS A N 1
ATOM 3596 C CA . HIS A 1 472 ? 17.916 -17.354 2.125 1.00 64.44 472 HIS A CA 1
ATOM 3597 C C . HIS A 1 472 ? 16.682 -17.626 2.987 1.00 64.44 472 HIS A C 1
ATOM 3599 O O . HIS A 1 472 ? 16.545 -16.970 4.011 1.00 64.44 472 HIS A O 1
ATOM 3605 N N . ALA A 1 473 ? 15.811 -18.581 2.646 1.00 65.50 473 ALA A N 1
ATOM 3606 C CA . ALA A 1 473 ? 14.596 -18.832 3.431 1.00 65.50 473 ALA A CA 1
ATOM 3607 C C . ALA A 1 473 ? 14.880 -19.309 4.877 1.00 65.50 473 ALA A C 1
ATOM 3609 O O . ALA A 1 473 ? 14.332 -18.710 5.804 1.00 65.50 473 ALA A O 1
ATOM 3610 N N . PRO A 1 474 ? 15.791 -20.275 5.127 1.00 72.38 474 PRO A N 1
ATOM 3611 C CA . PRO A 1 474 ? 16.202 -20.622 6.490 1.00 72.38 474 PRO A CA 1
ATOM 3612 C C . PRO A 1 474 ? 16.899 -19.458 7.205 1.00 72.38 474 PRO A C 1
ATOM 3614 O O . PRO A 1 474 ? 16.667 -19.227 8.387 1.00 72.38 474 PRO A O 1
ATOM 3617 N N . GLY A 1 475 ? 17.722 -18.689 6.482 1.00 74.62 475 GLY A N 1
ATOM 3618 C CA . GLY A 1 475 ? 18.385 -17.499 7.022 1.00 74.62 475 GLY A CA 1
ATOM 3619 C C . GLY A 1 475 ? 17.401 -16.400 7.432 1.00 74.62 475 GLY A C 1
ATOM 3620 O O . GLY A 1 475 ? 17.569 -15.791 8.483 1.00 74.62 475 GLY A O 1
ATOM 3621 N N . LEU A 1 476 ? 16.341 -16.189 6.648 1.00 75.50 476 LEU A N 1
ATOM 3622 C CA . LEU A 1 476 ? 15.243 -15.271 6.951 1.00 75.50 476 LEU A CA 1
ATOM 3623 C C . LEU A 1 476 ? 14.435 -15.753 8.154 1.00 75.50 476 LEU A C 1
ATOM 3625 O O . LEU A 1 476 ? 14.140 -14.951 9.034 1.00 75.50 476 LEU A O 1
ATOM 3629 N N . ALA A 1 477 ? 14.121 -17.048 8.229 1.00 75.38 477 ALA A N 1
ATOM 3630 C CA . ALA A 1 477 ? 13.424 -17.619 9.377 1.00 75.38 477 ALA A CA 1
ATOM 3631 C C . ALA A 1 477 ? 14.249 -17.453 10.663 1.00 75.38 477 ALA A C 1
ATOM 3633 O O . ALA A 1 477 ? 13.714 -17.016 11.680 1.00 75.38 477 ALA A O 1
ATOM 3634 N N . LEU A 1 478 ? 15.560 -17.718 10.615 1.00 79.19 478 LEU A N 1
ATOM 3635 C CA . LEU A 1 478 ? 16.475 -17.496 11.740 1.00 79.19 478 LEU A CA 1
ATOM 3636 C C . LEU A 1 478 ? 16.590 -16.015 12.113 1.00 79.19 478 LEU A C 1
ATOM 3638 O O . LEU A 1 478 ? 16.572 -15.682 13.294 1.00 79.19 478 LEU A O 1
ATOM 3642 N N . PHE A 1 479 ? 16.676 -15.127 11.122 1.00 84.00 479 PHE A N 1
ATOM 3643 C CA . PHE A 1 479 ? 16.726 -13.683 11.334 1.00 84.00 479 PHE A CA 1
ATOM 3644 C C . PHE A 1 479 ? 15.467 -13.175 12.046 1.00 84.00 479 PHE A C 1
ATOM 3646 O O . PHE A 1 479 ? 15.568 -12.527 13.089 1.00 84.00 479 PHE A O 1
ATOM 3653 N N . TRP A 1 480 ? 14.283 -13.526 11.540 1.00 87.25 480 TRP A N 1
ATOM 3654 C CA . TRP A 1 480 ? 13.013 -13.135 12.152 1.00 87.25 480 TRP A CA 1
ATOM 3655 C C . TRP A 1 480 ? 12.797 -13.788 13.516 1.00 87.25 480 TRP A C 1
ATOM 3657 O O . TRP A 1 480 ? 12.370 -13.106 14.445 1.00 87.25 480 TRP A O 1
ATOM 3667 N N . SER A 1 481 ? 13.178 -15.058 13.680 1.00 83.69 481 SER A N 1
ATOM 3668 C CA . SER A 1 481 ? 13.137 -15.744 14.979 1.00 83.69 481 SER A CA 1
ATOM 3669 C C . SER A 1 481 ? 14.066 -15.079 15.995 1.00 83.69 481 SER A C 1
ATOM 3671 O O . SER A 1 481 ? 13.703 -14.939 17.158 1.00 83.69 481 SER A O 1
ATOM 3673 N N . GLY A 1 482 ? 15.244 -14.615 15.566 1.00 81.56 482 GLY A N 1
ATOM 3674 C CA . GLY A 1 482 ? 16.172 -13.861 16.407 1.00 81.56 482 GLY A CA 1
ATOM 3675 C C . GLY A 1 482 ? 15.599 -12.514 16.851 1.00 81.56 482 GLY A C 1
ATOM 3676 O O . GLY A 1 482 ? 15.718 -12.160 18.022 1.00 81.56 482 GLY A O 1
ATOM 3677 N N . ILE A 1 483 ? 14.926 -11.789 15.951 1.00 88.06 483 ILE A N 1
ATOM 3678 C CA . ILE A 1 483 ? 14.274 -10.510 16.271 1.00 88.06 483 ILE A CA 1
ATOM 3679 C C . ILE A 1 483 ? 13.091 -10.717 17.216 1.00 88.06 483 ILE A C 1
ATOM 3681 O O . ILE A 1 483 ? 13.060 -10.125 18.294 1.00 88.06 483 ILE A O 1
ATOM 3685 N N . LEU A 1 484 ? 12.120 -11.549 16.831 1.00 88.62 484 LEU A N 1
ATOM 3686 C CA . LEU A 1 484 ? 10.892 -11.753 17.601 1.00 88.62 484 LEU A CA 1
ATOM 3687 C C . LEU A 1 484 ? 11.181 -12.463 18.928 1.00 88.62 484 LEU A C 1
ATOM 3689 O O . LEU A 1 484 ? 10.679 -12.053 19.976 1.00 88.62 484 LEU A O 1
ATOM 3693 N N . GLY A 1 485 ? 12.039 -13.484 18.903 1.00 85.56 485 GLY A N 1
ATOM 3694 C CA . GLY A 1 485 ? 12.473 -14.214 20.089 1.00 85.56 485 GLY A CA 1
ATOM 3695 C C . GLY A 1 485 ? 13.319 -13.353 21.022 1.00 85.56 485 GLY A C 1
ATOM 3696 O O . GLY A 1 485 ? 13.066 -13.339 22.223 1.00 85.56 485 GLY A O 1
ATOM 3697 N N . GLY A 1 486 ? 14.267 -12.575 20.488 1.00 85.56 486 GLY A N 1
ATOM 3698 C CA . GLY A 1 486 ? 15.082 -11.643 21.270 1.00 85.56 486 GLY A CA 1
ATOM 3699 C C . GLY A 1 486 ? 14.256 -10.525 21.908 1.00 85.56 486 GLY A C 1
ATOM 3700 O O . GLY A 1 486 ? 14.432 -10.232 23.090 1.00 85.56 486 GLY A O 1
ATOM 3701 N N . ALA A 1 487 ? 13.304 -9.949 21.166 1.00 88.19 487 ALA A N 1
ATOM 3702 C CA . ALA A 1 487 ? 12.369 -8.955 21.689 1.00 88.19 487 ALA A CA 1
ATOM 3703 C C . ALA A 1 487 ? 11.463 -9.544 22.781 1.00 88.19 487 ALA A C 1
ATOM 3705 O O . ALA A 1 487 ? 11.301 -8.935 23.838 1.00 88.19 487 ALA A O 1
ATOM 3706 N N . SER A 1 488 ? 10.926 -10.747 22.558 1.00 89.06 488 SER A N 1
ATOM 3707 C CA . SER A 1 488 ? 10.101 -11.457 23.542 1.00 89.06 488 SER A CA 1
ATOM 3708 C C . SER A 1 488 ? 10.894 -11.786 24.806 1.00 89.06 488 SER A C 1
ATOM 3710 O O . SER A 1 488 ? 10.420 -11.544 25.910 1.00 89.06 488 SER A O 1
ATOM 3712 N N . TRP A 1 489 ? 12.129 -12.271 24.662 1.00 89.62 489 TRP A N 1
ATOM 3713 C CA . TRP A 1 489 ? 13.022 -12.567 25.780 1.00 89.62 489 TRP A CA 1
ATOM 3714 C C . TRP A 1 489 ? 13.363 -11.314 26.594 1.00 89.62 489 TRP A C 1
ATOM 3716 O O . TRP A 1 489 ? 13.238 -11.325 27.819 1.00 89.62 489 TRP A O 1
ATOM 3726 N N . ALA A 1 490 ? 13.725 -10.214 25.928 1.00 87.25 490 ALA A N 1
ATOM 3727 C CA . ALA A 1 490 ? 14.001 -8.942 26.592 1.00 87.25 490 ALA A CA 1
ATOM 3728 C C . ALA A 1 490 ? 12.766 -8.406 27.335 1.00 87.25 490 ALA A C 1
ATOM 3730 O O . ALA A 1 490 ? 12.880 -7.920 28.459 1.00 87.25 490 ALA A O 1
ATOM 3731 N N . ALA A 1 491 ? 11.578 -8.536 26.739 1.00 87.00 491 ALA A N 1
ATOM 3732 C CA . ALA A 1 491 ? 10.331 -8.107 27.356 1.00 87.00 491 ALA A CA 1
ATOM 3733 C C . ALA A 1 491 ? 9.938 -8.975 28.564 1.00 87.00 491 ALA A C 1
ATOM 3735 O O . ALA A 1 491 ? 9.540 -8.431 29.594 1.00 87.00 491 ALA A O 1
ATOM 3736 N N . LEU A 1 492 ? 10.115 -10.299 28.486 1.00 86.25 492 LEU A N 1
ATOM 3737 C CA . LEU A 1 492 ? 9.954 -11.193 29.639 1.00 86.25 492 LEU A CA 1
ATOM 3738 C C . LEU A 1 492 ? 10.930 -10.820 30.766 1.00 86.25 492 LEU A C 1
ATOM 3740 O O . LEU A 1 492 ? 10.523 -10.735 31.923 1.00 86.25 492 LEU A O 1
ATOM 3744 N N . GLY A 1 493 ? 12.192 -10.522 30.435 1.00 84.94 493 GLY A N 1
ATOM 3745 C CA . GLY A 1 493 ? 13.196 -10.046 31.395 1.00 84.94 493 GLY A CA 1
ATOM 3746 C C . GLY A 1 493 ? 12.844 -8.701 32.044 1.00 84.94 493 GLY A C 1
ATOM 3747 O O . GLY A 1 493 ? 13.211 -8.455 33.189 1.00 84.94 493 GLY A O 1
ATOM 3748 N N . ALA A 1 494 ? 12.081 -7.857 31.346 1.00 88.06 494 ALA A N 1
ATOM 3749 C CA . ALA A 1 494 ? 11.530 -6.606 31.866 1.00 88.06 494 ALA A CA 1
ATOM 3750 C C . ALA A 1 494 ? 10.206 -6.782 32.644 1.00 88.06 494 ALA A C 1
ATOM 3752 O O . ALA A 1 494 ? 9.599 -5.791 33.048 1.00 88.06 494 ALA A O 1
ATOM 3753 N N . GLY A 1 495 ? 9.742 -8.020 32.854 1.00 86.81 495 GLY A N 1
ATOM 3754 C CA . GLY A 1 495 ? 8.518 -8.323 33.600 1.00 86.81 495 GLY A CA 1
ATOM 3755 C C . GLY A 1 495 ? 7.220 -8.165 32.802 1.00 86.81 495 GLY A C 1
ATOM 3756 O O . GLY A 1 495 ? 6.143 -8.105 33.396 1.00 86.81 495 GLY A O 1
ATOM 3757 N N . VAL A 1 496 ? 7.280 -8.091 31.467 1.00 86.81 496 VAL A N 1
ATOM 3758 C CA . VAL A 1 496 ? 6.076 -8.063 30.622 1.00 86.81 496 VAL A CA 1
ATOM 3759 C C . VAL A 1 496 ? 5.378 -9.422 30.672 1.00 86.81 496 VAL A C 1
ATOM 3761 O O . VAL A 1 496 ? 6.010 -10.469 30.544 1.00 86.81 496 VAL A O 1
ATOM 3764 N N . ARG A 1 497 ? 4.049 -9.413 30.835 1.00 84.75 497 ARG A N 1
ATOM 3765 C CA . ARG A 1 497 ? 3.242 -10.639 30.875 1.00 84.75 497 ARG A CA 1
ATOM 3766 C C . ARG A 1 497 ? 3.331 -11.409 29.544 1.00 84.75 497 ARG A C 1
ATOM 3768 O O . ARG A 1 497 ? 3.149 -10.789 28.493 1.00 84.75 497 ARG A O 1
ATOM 3775 N N . PRO A 1 498 ? 3.495 -12.745 29.565 1.00 84.44 498 PRO A N 1
ATOM 3776 C CA . PRO A 1 498 ? 3.573 -13.557 28.348 1.00 84.44 498 PRO A CA 1
ATOM 3777 C C . PRO A 1 498 ? 2.305 -13.461 27.486 1.00 84.44 498 PRO A C 1
ATOM 3779 O O . PRO A 1 498 ? 2.410 -13.492 26.265 1.00 84.44 498 PRO A O 1
ATOM 3782 N N . ASP A 1 499 ? 1.129 -13.247 28.088 1.00 84.06 499 ASP A N 1
ATOM 3783 C CA . ASP A 1 499 ? -0.135 -13.056 27.358 1.00 84.06 499 ASP A CA 1
ATOM 3784 C C . ASP A 1 499 ? -0.108 -11.828 26.431 1.00 84.06 499 ASP A C 1
ATOM 3786 O O . ASP A 1 499 ? -0.636 -11.867 25.321 1.00 84.06 499 ASP A O 1
ATOM 3790 N N . LEU A 1 500 ? 0.525 -10.731 26.873 1.00 87.12 500 LEU A N 1
ATOM 3791 C CA . LEU A 1 500 ? 0.659 -9.506 26.077 1.00 87.12 500 LEU A CA 1
ATOM 3792 C C . LEU A 1 500 ? 1.626 -9.713 24.912 1.00 87.12 500 LEU A C 1
ATOM 3794 O O . LEU A 1 500 ? 1.384 -9.219 23.813 1.00 87.12 500 LEU A O 1
ATOM 3798 N N . LEU A 1 501 ? 2.704 -10.462 25.143 1.00 89.88 501 LEU A N 1
ATOM 3799 C CA . LEU A 1 501 ? 3.656 -10.817 24.092 1.00 89.88 501 LEU A CA 1
ATOM 3800 C C . LEU A 1 501 ? 3.016 -11.746 23.065 1.00 89.88 501 LEU A C 1
ATOM 3802 O O . LEU A 1 501 ? 3.184 -11.531 21.869 1.00 89.88 501 LEU A O 1
ATOM 3806 N N . LEU A 1 502 ? 2.213 -12.709 23.521 1.00 90.31 502 LEU A N 1
ATOM 3807 C CA . LEU A 1 502 ? 1.472 -13.613 22.650 1.00 90.31 502 LEU A CA 1
ATOM 3808 C C . LEU A 1 502 ? 0.420 -12.863 21.824 1.00 90.31 502 LEU A C 1
ATOM 3810 O O . LEU A 1 502 ? 0.241 -13.170 20.649 1.00 90.31 502 LEU A O 1
ATOM 3814 N N . LEU A 1 503 ? -0.235 -11.844 22.395 1.00 91.56 503 LEU A N 1
ATOM 3815 C CA . LEU A 1 503 ? -1.140 -10.964 21.652 1.00 91.56 503 LEU A CA 1
ATOM 3816 C C . LEU A 1 503 ? -0.402 -10.232 20.524 1.00 91.56 503 LEU A C 1
ATOM 3818 O O . LEU A 1 503 ? -0.887 -10.208 19.392 1.00 91.56 503 LEU A O 1
ATOM 3822 N N . VAL A 1 504 ? 0.757 -9.638 20.819 1.00 92.50 504 VAL A N 1
ATOM 3823 C CA . VAL A 1 504 ? 1.566 -8.922 19.820 1.00 92.50 504 VAL A CA 1
ATOM 3824 C C . VAL A 1 504 ? 2.034 -9.874 18.722 1.00 92.50 504 VAL A C 1
ATOM 3826 O O . VAL A 1 504 ? 1.841 -9.583 17.544 1.00 92.50 504 VAL A O 1
ATOM 3829 N N . ASP A 1 505 ? 2.585 -11.025 19.098 1.00 93.19 505 ASP A N 1
ATOM 3830 C CA . ASP A 1 505 ? 3.082 -12.041 18.169 1.00 93.19 505 ASP A CA 1
ATOM 3831 C C . ASP A 1 505 ? 1.968 -12.578 17.252 1.00 93.19 505 ASP A C 1
ATOM 3833 O O . ASP A 1 505 ? 2.088 -12.538 16.026 1.00 93.19 505 ASP A O 1
ATOM 3837 N N . THR A 1 506 ? 0.814 -12.934 17.827 1.00 93.62 506 THR A N 1
ATOM 3838 C CA . THR A 1 506 ? -0.361 -13.380 17.060 1.00 93.62 506 THR A CA 1
ATOM 3839 C C . THR A 1 506 ? -0.888 -12.271 16.145 1.00 93.62 506 THR A C 1
ATOM 3841 O O . THR A 1 506 ? -1.372 -12.549 15.049 1.00 93.62 506 THR A O 1
ATOM 3844 N N . THR A 1 507 ? -0.775 -10.999 16.549 1.00 95.25 507 THR A N 1
ATOM 3845 C CA . THR A 1 507 ? -1.202 -9.856 15.722 1.00 95.25 507 THR A CA 1
ATOM 3846 C C . THR A 1 507 ? -0.299 -9.713 14.505 1.00 95.25 507 THR A C 1
ATOM 3848 O O . THR A 1 507 ? -0.791 -9.509 13.394 1.00 95.25 507 THR A O 1
ATOM 3851 N N . ILE A 1 508 ? 1.015 -9.861 14.698 1.00 95.25 508 ILE A N 1
ATOM 3852 C CA . ILE A 1 508 ? 1.990 -9.859 13.606 1.00 95.25 508 ILE A CA 1
ATOM 3853 C C . ILE A 1 508 ? 1.674 -11.009 12.651 1.00 95.25 508 ILE A C 1
ATOM 3855 O O . ILE A 1 508 ? 1.486 -10.760 11.459 1.00 95.25 508 ILE A O 1
ATOM 3859 N N . TRP A 1 509 ? 1.507 -12.228 13.168 1.00 96.62 509 TRP A N 1
ATOM 3860 C CA . TRP A 1 509 ? 1.191 -13.399 12.350 1.00 96.62 509 TRP A CA 1
ATOM 3861 C C . TRP A 1 509 ? -0.104 -13.204 11.546 1.00 96.62 509 TRP A C 1
ATOM 3863 O O . TRP A 1 509 ? -0.100 -13.319 10.320 1.00 96.62 509 TRP A O 1
ATOM 3873 N N . PHE A 1 510 ? -1.194 -12.799 12.205 1.00 96.88 510 PHE A N 1
ATOM 3874 C CA . PHE A 1 510 ? -2.472 -12.490 11.559 1.00 96.88 510 PHE A CA 1
ATOM 3875 C C . PHE A 1 510 ? -2.320 -11.447 10.445 1.00 96.88 510 PHE A C 1
ATOM 3877 O O . PHE A 1 510 ? -2.875 -11.607 9.353 1.00 96.88 510 PHE A O 1
ATOM 3884 N N . SER A 1 511 ? -1.566 -10.376 10.711 1.00 93.94 511 SER A N 1
ATOM 3885 C CA . SER A 1 511 ? -1.382 -9.275 9.764 1.00 93.94 511 SER A CA 1
ATOM 3886 C C . SER A 1 511 ? -0.606 -9.698 8.517 1.00 93.94 511 SER A C 1
ATOM 3888 O O . SER A 1 511 ? -0.968 -9.285 7.414 1.00 93.94 511 SER A O 1
ATOM 3890 N N . VAL A 1 512 ? 0.409 -10.553 8.672 1.00 93.94 512 VAL A N 1
ATOM 3891 C CA . VAL A 1 512 ? 1.239 -11.063 7.575 1.00 93.94 512 VAL A CA 1
ATOM 3892 C C . VAL A 1 512 ? 0.403 -11.935 6.640 1.00 93.94 512 VAL A C 1
ATOM 3894 O O . VAL A 1 512 ? 0.359 -11.660 5.438 1.00 93.94 512 VAL A O 1
ATOM 3897 N N . VAL A 1 513 ? -0.334 -12.909 7.185 1.00 95.00 513 VAL A N 1
ATOM 3898 C CA . VAL A 1 513 ? -1.187 -13.805 6.382 1.00 95.00 513 VAL A CA 1
ATOM 3899 C C . VAL A 1 513 ? -2.303 -13.012 5.696 1.00 95.00 513 VAL A C 1
ATOM 3901 O O . VAL A 1 513 ? -2.513 -13.143 4.490 1.00 95.00 513 VAL A O 1
ATOM 3904 N N . SER A 1 514 ? -2.974 -12.112 6.421 1.00 93.44 514 SER A N 1
ATOM 3905 C CA . SER A 1 514 ? -4.061 -11.298 5.859 1.00 93.44 514 SER A CA 1
ATOM 3906 C C . SER A 1 514 ? -3.577 -10.368 4.740 1.00 93.44 514 SER A C 1
ATOM 3908 O O . SER A 1 514 ? -4.239 -10.232 3.711 1.00 93.44 514 SER A O 1
ATOM 3910 N N . SER A 1 515 ? -2.414 -9.736 4.914 1.00 92.12 515 SER A N 1
ATOM 3911 C CA . SER A 1 515 ? -1.903 -8.760 3.946 1.00 92.12 515 SER A CA 1
ATOM 3912 C C . SER A 1 515 ? -1.380 -9.426 2.677 1.00 92.12 515 SER A C 1
ATOM 3914 O O . SER A 1 515 ? -1.686 -8.961 1.581 1.00 92.12 515 SER A O 1
ATOM 3916 N N . ILE A 1 516 ? -0.618 -10.514 2.795 1.00 91.75 516 ILE A N 1
ATOM 3917 C CA . ILE A 1 516 ? 0.038 -11.130 1.636 1.00 91.75 516 ILE A CA 1
ATOM 3918 C C . ILE A 1 516 ? -0.898 -12.141 0.959 1.00 91.75 516 ILE A C 1
ATOM 3920 O O . ILE A 1 516 ? -1.169 -12.035 -0.240 1.00 91.75 516 ILE A O 1
ATOM 3924 N N . SER A 1 517 ? -1.464 -13.083 1.721 1.00 88.50 517 SER A N 1
ATOM 3925 C CA . SER A 1 517 ? -2.250 -14.183 1.148 1.00 88.50 517 SER A CA 1
ATOM 3926 C C . SER A 1 517 ? -3.657 -13.768 0.704 1.00 88.50 517 SER A C 1
ATOM 3928 O O . SER A 1 517 ? -4.140 -14.283 -0.303 1.00 88.50 517 SER A O 1
ATOM 3930 N N . LEU A 1 518 ? -4.317 -12.827 1.399 1.00 86.69 518 LEU A N 1
ATOM 3931 C CA . LEU A 1 518 ? -5.686 -12.404 1.046 1.00 86.69 518 LEU A CA 1
ATOM 3932 C C . LEU A 1 518 ? -5.748 -11.105 0.231 1.00 86.69 518 LEU A C 1
ATOM 3934 O O . LEU A 1 518 ? -6.646 -10.962 -0.600 1.00 86.69 518 LEU A O 1
ATOM 3938 N N . MET A 1 519 ? -4.818 -10.165 0.440 1.00 86.19 519 MET A N 1
ATOM 3939 C CA . MET A 1 519 ? -4.854 -8.858 -0.229 1.00 86.19 519 MET A CA 1
ATOM 3940 C C . MET A 1 519 ? -3.857 -8.754 -1.391 1.00 86.19 519 MET A C 1
ATOM 3942 O O . MET A 1 519 ? -4.281 -8.535 -2.527 1.00 86.19 519 MET A O 1
ATOM 3946 N N . GLU A 1 520 ? -2.553 -8.935 -1.150 1.00 89.81 520 GLU A N 1
ATOM 3947 C CA . GLU A 1 520 ? -1.521 -8.792 -2.190 1.00 89.81 520 GLU A CA 1
ATOM 3948 C C . GLU A 1 520 ? -1.756 -9.761 -3.351 1.00 89.81 520 GLU A C 1
ATOM 3950 O O . GLU A 1 520 ? -1.824 -9.328 -4.504 1.00 89.81 520 GLU A O 1
ATOM 3955 N N . ALA A 1 521 ? -1.935 -11.053 -3.058 1.00 84.50 521 ALA A N 1
ATOM 3956 C CA . ALA A 1 521 ? -2.141 -12.070 -4.083 1.00 84.50 521 ALA A CA 1
ATOM 3957 C C . ALA A 1 521 ? -3.345 -11.741 -4.986 1.00 84.50 521 ALA A C 1
ATOM 3959 O O . ALA A 1 521 ? -3.253 -11.848 -6.209 1.00 84.50 521 ALA A O 1
ATOM 3960 N N . TRP A 1 522 ? -4.452 -11.267 -4.407 1.00 83.25 522 TRP A N 1
ATOM 3961 C CA . TRP A 1 522 ? -5.653 -10.910 -5.164 1.00 83.25 522 TRP A CA 1
ATOM 3962 C C . TRP A 1 522 ? -5.445 -9.685 -6.064 1.00 83.25 522 TRP A C 1
ATOM 3964 O O . TRP A 1 522 ? -5.828 -9.707 -7.236 1.00 83.25 522 TRP A O 1
ATOM 3974 N N . VAL A 1 523 ? -4.814 -8.627 -5.541 1.00 84.50 523 VAL A N 1
ATOM 3975 C CA . VAL A 1 523 ? -4.556 -7.388 -6.296 1.00 84.50 523 VAL A CA 1
ATOM 3976 C C . VAL A 1 523 ? -3.572 -7.638 -7.438 1.00 84.50 523 VAL A C 1
ATOM 3978 O O . VAL A 1 523 ? -3.785 -7.187 -8.564 1.00 84.50 523 VAL A O 1
ATOM 3981 N N . LYS A 1 524 ? -2.512 -8.398 -7.167 1.00 82.50 524 LYS A N 1
ATOM 3982 C CA . LYS A 1 524 ? -1.414 -8.652 -8.098 1.00 82.50 524 LYS A CA 1
ATOM 3983 C C . LYS A 1 524 ? -1.860 -9.326 -9.392 1.00 82.50 524 LYS A C 1
ATOM 3985 O O . LYS A 1 524 ? -1.402 -8.942 -10.461 1.00 82.50 524 LYS A O 1
ATOM 3990 N N . PHE A 1 525 ? -2.784 -10.282 -9.314 1.00 81.69 525 PHE A N 1
ATOM 3991 C CA . PHE A 1 525 ? -3.290 -10.989 -10.497 1.00 81.69 525 PHE A CA 1
ATOM 3992 C C . PHE A 1 525 ? -4.439 -10.266 -11.219 1.00 81.69 525 PHE A C 1
ATOM 3994 O O . PHE A 1 525 ? -4.957 -10.789 -12.204 1.00 81.69 525 PHE A O 1
ATOM 4001 N N . ARG A 1 526 ? -4.832 -9.068 -10.764 1.00 82.81 526 ARG A N 1
ATOM 4002 C CA . ARG A 1 526 ? -5.795 -8.192 -11.454 1.00 82.81 526 ARG A CA 1
ATOM 4003 C C . ARG A 1 526 ? -5.167 -6.950 -12.082 1.00 82.81 526 ARG A C 1
ATOM 4005 O O . ARG A 1 526 ? -5.879 -6.181 -12.725 1.00 82.81 526 ARG A O 1
ATOM 4012 N N . ALA A 1 527 ? -3.864 -6.744 -11.911 1.00 82.12 527 ALA A N 1
ATOM 4013 C CA . ALA A 1 527 ? -3.159 -5.635 -12.534 1.00 82.12 527 ALA A CA 1
ATOM 4014 C C . ALA A 1 527 ? -3.040 -5.873 -14.058 1.00 82.12 527 ALA A C 1
ATOM 4016 O O . ALA A 1 527 ? -2.376 -6.826 -14.458 1.00 82.12 527 ALA A O 1
ATOM 4017 N N . PRO A 1 528 ? -3.640 -5.026 -14.921 1.00 78.44 528 PRO A N 1
ATOM 4018 C CA . PRO A 1 528 ? -3.715 -5.282 -16.365 1.00 78.44 528 PRO A CA 1
ATOM 4019 C C . PRO A 1 528 ? -2.369 -5.153 -17.090 1.00 78.44 528 PRO A C 1
ATOM 4021 O O . PRO A 1 528 ? -2.223 -5.665 -18.191 1.00 78.44 528 PRO A O 1
ATOM 4024 N N . LEU A 1 529 ? -1.398 -4.467 -16.479 1.00 85.81 529 LEU A N 1
ATOM 4025 C CA . LEU A 1 529 ? -0.056 -4.251 -17.032 1.00 85.81 529 LEU A CA 1
ATOM 4026 C C . LEU A 1 529 ? 0.991 -5.227 -16.478 1.00 85.81 529 LEU A C 1
ATOM 4028 O O . LEU A 1 529 ? 2.154 -5.144 -16.857 1.00 85.81 529 LEU A O 1
ATOM 4032 N N . LEU A 1 530 ? 0.616 -6.101 -15.538 1.00 83.31 530 LEU A N 1
ATOM 4033 C CA . LEU A 1 530 ? 1.536 -7.076 -14.967 1.00 83.31 530 LEU A CA 1
ATOM 4034 C C . LEU A 1 530 ? 1.314 -8.426 -15.636 1.00 83.31 530 LEU A C 1
ATOM 4036 O O . LEU A 1 530 ? 0.283 -9.070 -15.441 1.00 83.31 530 LEU A O 1
ATOM 4040 N N . GLU A 1 531 ? 2.310 -8.876 -16.386 1.00 86.31 531 GLU A N 1
ATOM 4041 C CA . GLU A 1 531 ? 2.260 -10.189 -17.010 1.00 86.31 531 GLU A CA 1
ATOM 4042 C C . GLU A 1 531 ? 2.171 -11.301 -15.964 1.00 86.31 531 GLU A C 1
ATOM 4044 O O . GLU A 1 531 ? 2.809 -11.283 -14.904 1.00 86.31 531 GLU A O 1
ATOM 4049 N N . ARG A 1 532 ? 1.354 -12.311 -16.268 1.00 86.31 532 ARG A N 1
ATOM 4050 C CA . ARG A 1 532 ? 0.986 -13.345 -15.299 1.00 86.31 532 ARG A CA 1
ATOM 4051 C C . ARG A 1 532 ? 2.192 -14.141 -14.802 1.00 86.31 532 ARG A C 1
ATOM 4053 O O . ARG A 1 532 ? 2.252 -14.458 -13.616 1.00 86.31 532 ARG A O 1
ATOM 4060 N N . HIS A 1 533 ? 3.141 -14.462 -15.680 1.00 86.62 533 HIS A N 1
ATOM 4061 C CA . HIS A 1 533 ? 4.325 -15.241 -15.321 1.00 86.62 533 HIS A CA 1
ATOM 4062 C C . HIS A 1 533 ? 5.290 -14.434 -14.433 1.00 86.62 533 HIS A C 1
ATOM 4064 O O . HIS A 1 533 ? 5.801 -14.975 -13.453 1.00 86.62 533 HIS A O 1
ATOM 4070 N N . VAL A 1 534 ? 5.434 -13.124 -14.676 1.00 87.25 534 VAL A N 1
ATOM 4071 C CA . VAL A 1 534 ? 6.173 -12.198 -13.798 1.00 87.25 534 VAL A CA 1
ATOM 4072 C C . VAL A 1 534 ? 5.509 -12.123 -12.423 1.00 87.25 534 VAL A C 1
ATOM 4074 O O . VAL A 1 534 ? 6.169 -12.239 -11.388 1.00 87.25 534 VAL A O 1
ATOM 4077 N N . GLY A 1 535 ? 4.178 -12.004 -12.394 1.00 88.38 535 GLY A N 1
ATOM 4078 C CA . GLY A 1 535 ? 3.407 -12.042 -11.155 1.00 88.38 535 GLY A CA 1
ATOM 4079 C C . GLY A 1 535 ? 3.635 -13.336 -10.361 1.00 88.38 535 GLY A C 1
ATOM 4080 O O . GLY A 1 535 ? 3.829 -13.301 -9.143 1.00 88.38 535 GLY A O 1
ATOM 4081 N N . VAL A 1 536 ? 3.676 -14.481 -11.038 1.00 90.50 536 VAL A N 1
ATOM 4082 C CA . VAL A 1 536 ? 3.941 -15.776 -10.400 1.00 90.50 536 VAL A CA 1
ATOM 4083 C C . VAL A 1 536 ? 5.380 -15.887 -9.885 1.00 90.50 536 VAL A C 1
ATOM 4085 O O . VAL A 1 536 ? 5.557 -16.355 -8.759 1.00 90.50 536 VAL A O 1
ATOM 4088 N N . ASP A 1 537 ? 6.390 -15.400 -10.618 1.00 88.69 537 ASP A N 1
ATOM 4089 C CA . ASP A 1 537 ? 7.788 -15.460 -10.155 1.00 88.69 537 ASP A CA 1
ATOM 4090 C C . ASP A 1 537 ? 8.007 -14.629 -8.888 1.00 88.69 537 ASP A C 1
ATOM 4092 O O . ASP A 1 537 ? 8.555 -15.109 -7.892 1.00 88.69 537 ASP A O 1
ATOM 4096 N N . VAL A 1 538 ? 7.480 -13.400 -8.876 1.00 89.44 538 VAL A N 1
ATOM 4097 C CA . VAL A 1 538 ? 7.496 -12.563 -7.671 1.00 89.44 538 VAL A CA 1
ATOM 4098 C C . VAL A 1 538 ? 6.730 -13.262 -6.541 1.00 89.44 538 VAL A C 1
ATOM 4100 O O . VAL A 1 538 ? 7.159 -13.234 -5.394 1.00 89.44 538 VAL A O 1
ATOM 4103 N N . GLY A 1 539 ? 5.597 -13.905 -6.851 1.00 89.12 539 GLY A N 1
ATOM 4104 C CA . GLY A 1 539 ? 4.714 -14.522 -5.855 1.00 89.12 539 GLY A CA 1
ATOM 4105 C C . GLY A 1 539 ? 5.413 -15.640 -5.098 1.00 89.12 539 GLY A C 1
ATOM 4106 O O . GLY A 1 539 ? 5.467 -15.610 -3.874 1.00 89.12 539 GLY A O 1
ATOM 4107 N N . ARG A 1 540 ? 6.040 -16.568 -5.824 1.00 89.62 540 ARG A N 1
ATOM 4108 C CA . ARG A 1 540 ? 6.843 -17.655 -5.249 1.00 89.62 540 ARG A CA 1
ATOM 4109 C C . ARG A 1 540 ? 7.875 -17.158 -4.235 1.00 89.62 540 ARG A C 1
ATOM 4111 O O . ARG A 1 540 ? 8.055 -17.777 -3.190 1.00 89.62 540 ARG A O 1
ATOM 4118 N N . ARG A 1 541 ? 8.559 -16.053 -4.533 1.00 87.12 541 ARG A N 1
ATOM 4119 C CA . ARG A 1 541 ? 9.598 -15.496 -3.652 1.00 87.12 541 ARG A CA 1
ATOM 4120 C C . ARG A 1 541 ? 8.992 -14.822 -2.422 1.00 87.12 541 ARG A C 1
ATOM 4122 O O . ARG A 1 541 ? 9.492 -15.024 -1.319 1.00 87.12 541 ARG A O 1
ATOM 4129 N N . VAL A 1 542 ? 7.906 -14.071 -2.606 1.00 90.19 542 VAL A N 1
ATOM 4130 C CA . VAL A 1 542 ? 7.181 -13.413 -1.509 1.00 90.19 542 VAL A CA 1
ATOM 4131 C C . VAL A 1 542 ? 6.594 -14.444 -0.542 1.00 90.19 542 VAL A C 1
ATOM 4133 O O . VAL A 1 542 ? 6.814 -14.319 0.659 1.00 90.19 542 VAL A O 1
ATOM 4136 N N . PHE A 1 543 ? 5.952 -15.508 -1.038 1.00 90.94 543 PHE A N 1
ATOM 4137 C CA . PHE A 1 543 ? 5.391 -16.567 -0.188 1.00 90.94 543 PHE A CA 1
ATOM 4138 C C . PHE A 1 543 ? 6.463 -17.306 0.625 1.00 90.94 543 PHE A C 1
ATOM 4140 O O . PHE A 1 543 ? 6.249 -17.570 1.803 1.00 90.94 543 PHE A O 1
ATOM 4147 N N . ARG A 1 544 ? 7.663 -17.553 0.074 1.00 89.12 544 ARG A N 1
ATOM 4148 C CA . ARG A 1 544 ? 8.794 -18.087 0.869 1.00 89.12 544 ARG A CA 1
ATOM 4149 C C . ARG A 1 544 ? 9.162 -17.163 2.033 1.00 89.12 544 ARG A C 1
ATOM 4151 O O . ARG A 1 544 ? 9.441 -17.641 3.129 1.00 89.12 544 ARG A O 1
ATOM 4158 N N . GLY A 1 545 ? 9.162 -15.850 1.797 1.00 89.44 545 GLY A N 1
ATOM 4159 C CA . GLY A 1 545 ? 9.383 -14.848 2.840 1.00 89.44 545 GLY A CA 1
ATOM 4160 C C . GLY A 1 545 ? 8.263 -14.824 3.883 1.00 89.44 545 GLY A C 1
ATOM 4161 O O . GLY A 1 545 ? 8.553 -14.765 5.077 1.00 89.44 545 GLY A O 1
ATOM 4162 N N . GLN A 1 546 ? 7.007 -14.930 3.438 1.00 93.44 546 GLN A N 1
ATOM 4163 C CA . GLN A 1 546 ? 5.834 -15.035 4.306 1.00 93.44 546 GLN A CA 1
ATOM 4164 C C . GLN A 1 546 ? 5.971 -16.242 5.242 1.00 93.44 546 GLN A C 1
ATOM 4166 O O . GLN A 1 546 ? 6.015 -16.059 6.455 1.00 93.44 546 GLN A O 1
ATOM 4171 N N . TYR A 1 547 ? 6.163 -17.448 4.702 1.00 93.31 547 TYR A N 1
ATOM 4172 C CA . TYR A 1 547 ? 6.259 -18.665 5.511 1.00 93.31 547 TYR A CA 1
ATOM 4173 C C . TYR A 1 547 ? 7.452 -18.669 6.472 1.00 93.31 547 TYR A C 1
ATOM 4175 O O . TYR A 1 547 ? 7.359 -19.233 7.559 1.00 93.31 547 TYR A O 1
ATOM 4183 N N . ALA A 1 548 ? 8.562 -18.014 6.116 1.00 90.25 548 ALA A N 1
ATOM 4184 C CA . ALA A 1 548 ? 9.695 -17.839 7.024 1.00 90.25 548 ALA A CA 1
ATOM 4185 C C . ALA A 1 548 ? 9.341 -16.961 8.239 1.00 90.25 548 ALA A C 1
ATOM 4187 O O . ALA A 1 548 ? 9.747 -17.272 9.359 1.00 90.25 548 ALA A O 1
ATOM 4188 N N . MET A 1 549 ? 8.575 -15.885 8.029 1.00 92.44 549 MET A N 1
ATOM 4189 C CA . MET A 1 549 ? 8.066 -15.040 9.114 1.00 92.44 549 MET A CA 1
ATOM 4190 C C . MET A 1 549 ? 7.029 -15.786 9.959 1.00 92.44 549 MET A C 1
ATOM 4192 O O . MET A 1 549 ? 7.080 -15.739 11.182 1.00 92.44 549 MET A O 1
ATOM 4196 N N . GLU A 1 550 ? 6.113 -16.512 9.323 1.00 95.38 550 GLU A N 1
ATOM 4197 C CA . GLU A 1 550 ? 5.110 -17.305 10.034 1.00 95.38 550 GLU A CA 1
ATOM 4198 C C . GLU A 1 550 ? 5.741 -18.402 10.890 1.00 95.38 550 GLU A C 1
ATOM 4200 O O . GLU A 1 550 ? 5.316 -18.614 12.020 1.00 95.38 550 GLU A O 1
ATOM 4205 N N . ALA A 1 551 ? 6.794 -19.059 10.394 1.00 93.38 551 ALA A N 1
ATOM 4206 C CA . ALA A 1 551 ? 7.555 -20.025 11.177 1.00 93.38 551 ALA A CA 1
ATOM 4207 C C . ALA A 1 551 ? 8.218 -19.366 12.394 1.00 93.38 551 ALA A C 1
ATOM 4209 O O . ALA A 1 551 ? 8.220 -19.952 13.475 1.00 93.38 551 ALA A O 1
ATOM 4210 N N . ALA A 1 552 ? 8.736 -18.142 12.243 1.00 92.94 552 ALA A N 1
ATOM 4211 C CA . ALA A 1 552 ? 9.275 -17.382 13.364 1.00 92.94 552 ALA A CA 1
ATOM 4212 C C . ALA A 1 552 ? 8.194 -17.089 14.418 1.00 92.94 552 ALA A C 1
ATOM 4214 O O . ALA A 1 552 ? 8.419 -17.408 15.582 1.00 92.94 552 ALA A O 1
ATOM 4215 N N . CYS A 1 553 ? 7.020 -16.590 14.007 1.00 94.38 553 CYS A N 1
ATOM 4216 C CA . CYS A 1 553 ? 5.865 -16.378 14.891 1.00 94.38 553 CYS A CA 1
ATOM 4217 C C . CYS A 1 553 ? 5.391 -17.680 15.563 1.00 94.38 553 CYS A C 1
ATOM 4219 O O . CYS A 1 553 ? 5.121 -17.723 16.757 1.00 94.38 553 CYS A O 1
ATOM 4221 N N . ALA A 1 554 ? 5.338 -18.793 14.829 1.00 94.12 554 ALA A N 1
ATOM 4222 C CA . ALA A 1 554 ? 4.948 -20.084 15.391 1.00 94.12 554 ALA A CA 1
ATOM 4223 C C . ALA A 1 554 ? 5.919 -20.553 16.489 1.00 94.12 554 ALA A C 1
ATOM 4225 O O . ALA A 1 554 ? 5.496 -21.054 17.534 1.00 94.12 554 ALA A O 1
ATOM 4226 N N . LEU A 1 555 ? 7.226 -20.382 16.269 1.00 91.44 555 LEU A N 1
ATOM 4227 C CA . LEU A 1 555 ? 8.261 -20.749 17.235 1.00 91.44 555 LEU A CA 1
ATOM 4228 C C . LEU A 1 555 ? 8.236 -19.844 18.472 1.00 91.44 555 LEU A C 1
ATOM 4230 O O . LEU A 1 555 ? 8.355 -20.345 19.594 1.00 91.44 555 LEU A O 1
ATOM 4234 N N . THR A 1 556 ? 8.051 -18.535 18.296 1.00 91.81 556 THR A N 1
ATOM 4235 C CA . THR A 1 556 ? 7.934 -17.586 19.411 1.00 91.81 556 THR A CA 1
ATOM 4236 C C . THR A 1 556 ? 6.662 -17.813 20.211 1.00 91.81 556 THR A C 1
ATOM 4238 O O . THR A 1 556 ? 6.747 -17.897 21.436 1.00 91.81 556 THR A O 1
ATOM 4241 N N . ALA A 1 557 ? 5.514 -18.026 19.563 1.00 91.25 557 ALA A N 1
ATOM 4242 C CA . ALA A 1 557 ? 4.268 -18.399 20.228 1.00 91.25 557 ALA A CA 1
ATOM 4243 C C . ALA A 1 557 ? 4.424 -19.686 21.057 1.00 91.25 557 ALA A C 1
ATOM 4245 O O . ALA A 1 557 ? 4.030 -19.720 22.225 1.00 91.25 557 ALA A O 1
ATOM 4246 N N . CYS A 1 558 ? 5.066 -20.723 20.505 1.00 88.94 558 CYS A N 1
ATOM 4247 C CA . CYS A 1 558 ? 5.388 -21.948 21.243 1.00 88.94 558 CYS A CA 1
ATOM 4248 C C . CYS A 1 558 ? 6.267 -21.671 22.474 1.00 88.94 558 CYS A C 1
ATOM 4250 O O . CYS A 1 558 ? 5.974 -22.167 23.563 1.00 88.94 558 CYS A O 1
ATOM 4252 N N . GLY A 1 559 ? 7.317 -20.855 22.331 1.00 87.25 559 GLY A N 1
ATOM 4253 C CA . GLY A 1 559 ? 8.192 -20.465 23.441 1.00 87.25 559 GLY A CA 1
ATOM 4254 C C . GLY A 1 559 ? 7.471 -19.659 24.528 1.00 87.25 559 GLY A C 1
ATOM 4255 O O . GLY A 1 559 ? 7.692 -19.884 25.719 1.00 87.25 559 GLY A O 1
ATOM 4256 N N . LEU A 1 560 ? 6.563 -18.763 24.137 1.00 87.81 560 LEU A N 1
ATOM 4257 C CA . LEU A 1 560 ? 5.746 -17.964 25.052 1.00 87.81 560 LEU A CA 1
ATOM 4258 C C . LEU A 1 560 ? 4.735 -18.825 25.815 1.00 87.81 560 LEU A C 1
ATOM 4260 O O . LEU A 1 560 ? 4.613 -18.679 27.030 1.00 87.81 560 LEU A O 1
ATOM 4264 N N . LEU A 1 561 ? 4.067 -19.766 25.141 1.00 85.31 561 LEU A N 1
ATOM 4265 C CA . LEU A 1 561 ? 3.166 -20.730 25.783 1.00 85.31 561 LEU A CA 1
ATOM 4266 C C . LEU A 1 561 ? 3.921 -21.650 26.753 1.00 85.31 561 LEU A C 1
ATOM 4268 O O . LEU A 1 561 ? 3.441 -21.925 27.854 1.00 85.31 561 LEU A O 1
ATOM 4272 N N . TRP A 1 562 ? 5.128 -22.080 26.380 1.00 83.75 562 TRP A N 1
ATOM 4273 C CA . TRP A 1 562 ? 6.008 -22.860 27.250 1.00 83.75 562 TRP A CA 1
ATOM 4274 C C . TRP A 1 562 ? 6.429 -22.076 28.500 1.00 83.75 562 TRP A C 1
ATOM 4276 O O . TRP A 1 562 ? 6.371 -22.595 29.618 1.00 83.75 562 TRP A O 1
ATOM 4286 N N . SER A 1 563 ? 6.810 -20.807 28.325 1.00 80.25 563 SER A N 1
ATOM 4287 C CA . SER A 1 563 ? 7.173 -19.906 29.422 1.00 80.25 563 SER A CA 1
ATOM 4288 C C . SER A 1 563 ? 5.987 -19.635 30.353 1.00 80.25 563 SER A C 1
ATOM 4290 O O . SER A 1 563 ? 6.141 -19.730 31.570 1.00 80.25 563 SER A O 1
ATOM 4292 N N . ALA A 1 564 ? 4.794 -19.396 29.800 1.00 75.12 564 ALA A N 1
ATOM 4293 C CA . ALA A 1 564 ? 3.565 -19.194 30.567 1.00 75.12 564 ALA A CA 1
ATOM 4294 C C . ALA A 1 564 ? 3.176 -20.430 31.400 1.00 75.12 564 ALA A C 1
ATOM 4296 O O . ALA A 1 564 ? 2.638 -20.296 32.495 1.00 75.12 564 ALA A O 1
ATOM 4297 N N . GLY A 1 565 ? 3.497 -21.635 30.919 1.00 71.81 565 GLY A N 1
ATOM 4298 C CA . GLY A 1 565 ? 3.309 -22.884 31.657 1.00 71.81 565 GLY A CA 1
ATOM 4299 C C . GLY A 1 565 ? 4.343 -23.143 32.763 1.00 71.81 565 GLY A C 1
ATOM 4300 O O . GLY A 1 565 ? 4.306 -24.200 33.387 1.00 71.81 565 GLY A O 1
ATOM 4301 N N . GLY A 1 566 ? 5.310 -22.259 33.013 1.00 72.25 566 GLY A N 1
ATOM 4302 C CA . GLY A 1 566 ? 6.377 -22.530 33.986 1.00 72.25 566 GLY A CA 1
ATOM 4303 C C . GLY A 1 566 ? 7.379 -23.595 33.518 1.00 72.25 566 GLY A C 1
ATOM 4304 O O . GLY A 1 566 ? 8.048 -24.218 34.338 1.00 72.25 566 GLY A O 1
ATOM 4305 N N . GLY A 1 567 ? 7.482 -23.823 32.204 1.00 71.25 567 GLY A N 1
ATOM 4306 C CA . GLY A 1 567 ? 8.564 -24.602 31.598 1.00 71.25 567 GLY A CA 1
ATOM 4307 C C . GLY A 1 567 ? 8.463 -26.128 31.700 1.00 71.25 567 GLY A C 1
ATOM 4308 O O . GLY A 1 567 ? 9.462 -26.811 31.486 1.00 71.25 567 GLY A O 1
ATOM 4309 N N . SER A 1 568 ? 7.287 -26.677 32.020 1.00 78.00 568 SER A N 1
ATOM 4310 C CA . SER A 1 568 ? 7.032 -28.123 32.015 1.00 78.00 568 SER A CA 1
ATOM 4311 C C . SER A 1 568 ? 6.251 -28.553 30.771 1.00 78.00 568 SER A C 1
ATOM 4313 O O . SER A 1 568 ? 5.357 -27.854 30.297 1.00 78.00 568 SER A O 1
ATOM 4315 N N . VAL A 1 569 ? 6.528 -29.759 30.265 1.00 74.62 569 VAL A N 1
ATOM 4316 C CA . VAL A 1 569 ? 5.791 -30.349 29.130 1.00 74.62 569 VAL A CA 1
ATOM 4317 C C . VAL A 1 569 ? 4.294 -30.444 29.434 1.00 74.62 569 VAL A C 1
ATOM 4319 O O . VAL A 1 569 ? 3.458 -30.154 28.580 1.00 74.62 569 VAL A O 1
ATOM 4322 N N . ARG A 1 570 ? 3.938 -30.822 30.669 1.00 76.00 570 ARG A N 1
ATOM 4323 C CA . ARG A 1 570 ? 2.539 -31.014 31.078 1.00 76.00 570 ARG A CA 1
ATOM 4324 C C . ARG A 1 570 ? 1.765 -29.698 31.075 1.00 76.00 570 ARG A C 1
ATOM 4326 O O . ARG A 1 570 ? 0.605 -29.669 30.670 1.00 76.00 570 ARG A O 1
ATOM 4333 N N . SER A 1 571 ? 2.407 -28.616 31.500 1.00 69.88 571 SER A N 1
ATOM 4334 C CA . SER A 1 571 ? 1.799 -27.292 31.507 1.00 69.88 571 SER A CA 1
ATOM 4335 C C . SER A 1 571 ? 1.777 -26.657 30.117 1.00 69.88 571 SER A C 1
ATOM 4337 O O . SER A 1 571 ? 0.771 -26.048 29.763 1.00 69.88 571 SER A O 1
ATOM 4339 N N . GLY A 1 572 ? 2.794 -26.893 29.283 1.00 68.81 572 GLY A N 1
ATOM 4340 C CA . GLY A 1 572 ? 2.771 -26.527 27.863 1.00 68.81 572 GLY A CA 1
ATOM 4341 C C . GLY A 1 572 ? 1.615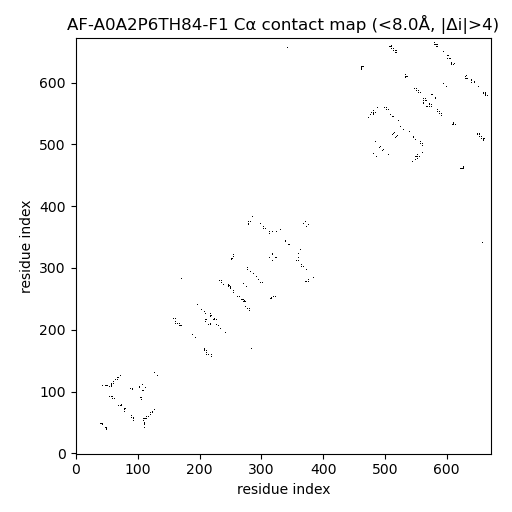 -27.188 27.102 1.00 68.81 572 GLY A C 1
ATOM 4342 O O . GLY A 1 572 ? 0.871 -26.513 26.393 1.00 68.81 572 GLY A O 1
ATOM 4343 N N . LEU A 1 573 ? 1.380 -28.487 27.322 1.00 74.56 573 LEU A N 1
ATOM 4344 C CA . LEU A 1 573 ? 0.227 -29.202 26.755 1.00 74.56 573 LEU A CA 1
ATOM 4345 C C . LEU A 1 573 ? -1.110 -28.652 27.268 1.00 74.56 573 LEU A C 1
ATOM 4347 O O . LEU A 1 573 ? -2.056 -28.516 26.496 1.00 74.56 573 LEU A O 1
ATOM 4351 N N . SER A 1 574 ? -1.191 -28.281 28.548 1.00 74.12 574 SER A N 1
ATOM 4352 C CA . SER A 1 574 ? -2.397 -27.647 29.091 1.00 74.12 574 SER A CA 1
ATOM 4353 C C . SER A 1 574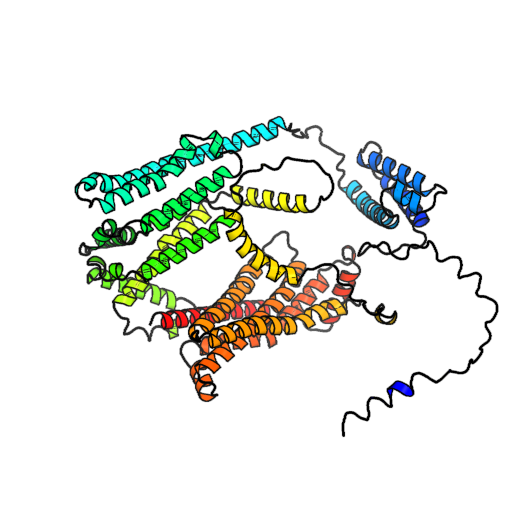 ? -2.640 -26.241 28.526 1.00 74.12 574 SER A C 1
ATOM 4355 O O . SER A 1 574 ? -3.786 -25.871 28.291 1.00 74.12 574 SER A O 1
ATOM 4357 N N . ALA A 1 575 ? -1.578 -25.481 28.235 1.00 72.44 575 ALA A N 1
ATOM 4358 C CA . ALA A 1 575 ? -1.667 -24.168 27.603 1.00 72.44 575 ALA A CA 1
ATOM 4359 C C . ALA A 1 575 ? -2.125 -24.275 26.138 1.00 72.44 575 ALA A C 1
ATOM 4361 O O . ALA A 1 575 ? -2.941 -23.469 25.692 1.00 72.44 575 ALA A O 1
ATOM 4362 N N . LEU A 1 576 ? -1.674 -25.313 25.422 1.00 73.69 576 LEU A N 1
ATOM 4363 C CA . LEU A 1 576 ? -2.168 -25.662 24.085 1.00 73.69 576 LEU A CA 1
ATOM 4364 C C . LEU A 1 576 ? -3.642 -26.091 24.106 1.00 73.69 576 LEU A C 1
ATOM 4366 O O . LEU A 1 576 ? -4.391 -25.726 23.208 1.00 73.69 576 LEU A O 1
ATOM 4370 N N . ALA A 1 577 ? -4.080 -26.823 25.131 1.00 73.62 577 ALA A N 1
ATOM 4371 C CA . ALA A 1 577 ? -5.477 -27.242 25.283 1.00 73.62 577 ALA A CA 1
ATOM 4372 C C . ALA A 1 577 ? -6.410 -26.135 25.824 1.00 73.62 577 ALA A C 1
ATOM 4374 O O . ALA A 1 577 ? -7.631 -26.275 25.771 1.00 73.62 577 ALA A O 1
ATOM 4375 N N . GLY A 1 578 ? -5.855 -25.041 26.356 1.00 71.12 578 GLY A N 1
ATOM 4376 C CA . GLY A 1 578 ? -6.605 -23.918 26.919 1.00 71.12 578 GLY A CA 1
ATOM 4377 C C . GLY A 1 578 ? -7.232 -22.988 25.872 1.00 71.12 578 GLY A C 1
ATOM 4378 O O . GLY A 1 578 ? -7.055 -23.150 24.663 1.00 71.12 578 GLY A O 1
ATOM 4379 N N . SER A 1 579 ? -7.964 -21.965 26.336 1.00 65.31 579 SER A N 1
ATOM 4380 C CA . SER A 1 579 ? -8.640 -20.991 25.461 1.00 65.31 579 SER A CA 1
ATOM 4381 C C . SER A 1 579 ? -7.649 -20.152 24.631 1.00 65.31 579 SER A C 1
ATOM 4383 O O . SER A 1 579 ? -7.108 -19.155 25.096 1.00 65.31 579 SER A O 1
ATOM 4385 N N . GLY A 1 580 ? -7.401 -20.586 23.392 1.00 73.75 580 GLY A N 1
ATOM 4386 C CA . GLY A 1 580 ? -6.641 -19.864 22.365 1.00 73.75 580 GLY A CA 1
ATOM 4387 C C . GLY A 1 580 ? -5.405 -20.619 21.871 1.00 73.75 580 GLY A C 1
ATOM 4388 O O . GLY A 1 580 ? -5.008 -20.447 20.720 1.00 73.75 580 GLY A O 1
ATOM 4389 N N . GLY A 1 581 ? -4.848 -21.518 22.691 1.00 84.00 581 GLY A N 1
ATOM 4390 C CA . GLY A 1 581 ? -3.674 -22.324 22.337 1.00 84.00 581 GLY A CA 1
ATOM 4391 C C . GLY A 1 581 ? -3.945 -23.304 21.195 1.00 84.00 581 GLY A C 1
ATOM 4392 O O . GLY A 1 581 ? -3.127 -23.442 20.290 1.00 84.00 581 GLY A O 1
ATOM 4393 N N . TRP A 1 582 ? -5.133 -23.912 21.168 1.00 87.56 582 TRP A N 1
ATOM 4394 C CA . TRP A 1 582 ? -5.512 -24.860 20.118 1.00 87.56 582 TRP A CA 1
ATOM 4395 C C . TRP A 1 582 ? -5.684 -24.175 18.757 1.00 87.56 582 TRP A C 1
ATOM 4397 O O . TRP A 1 582 ? -5.442 -24.791 17.722 1.00 87.56 582 TRP A O 1
ATOM 4407 N N . MET A 1 583 ? -6.064 -22.892 18.749 1.00 92.94 583 MET A N 1
ATOM 4408 C CA . MET A 1 583 ? -6.185 -22.096 17.527 1.00 92.94 583 MET A CA 1
ATOM 4409 C C . MET A 1 583 ? -4.806 -21.775 16.948 1.00 92.94 583 MET A C 1
ATOM 4411 O O . MET A 1 583 ? -4.613 -21.899 15.742 1.00 92.94 583 MET A O 1
ATOM 4415 N N . LEU A 1 584 ? -3.832 -21.442 17.804 1.00 92.06 584 LEU A N 1
ATOM 4416 C CA . LEU A 1 584 ? -2.431 -21.271 17.398 1.00 92.06 584 LEU A CA 1
ATOM 4417 C C . LEU A 1 584 ? -1.831 -22.587 16.901 1.00 92.06 584 LEU A C 1
ATOM 4419 O O . LEU A 1 584 ? -1.155 -22.600 15.877 1.00 92.06 584 LEU A O 1
ATOM 4423 N N . ALA A 1 585 ? -2.127 -23.702 17.574 1.00 90.88 585 ALA A N 1
ATOM 4424 C CA . ALA A 1 585 ? -1.715 -25.029 17.125 1.00 90.88 585 ALA A CA 1
ATOM 4425 C C . ALA A 1 585 ? -2.326 -25.381 15.761 1.00 90.88 585 ALA A C 1
ATOM 4427 O O . ALA A 1 585 ? -1.630 -25.893 14.890 1.00 90.88 585 ALA A O 1
ATOM 4428 N N . GLY A 1 586 ? -3.606 -25.060 15.548 1.00 94.38 586 GLY A N 1
ATOM 4429 C CA . GLY A 1 586 ? -4.273 -25.215 14.257 1.00 94.38 586 GLY A CA 1
ATOM 4430 C C . GLY A 1 586 ? -3.643 -24.345 13.167 1.00 94.38 586 GLY A C 1
ATOM 4431 O O . GLY A 1 586 ? -3.384 -24.837 12.072 1.00 94.38 586 GLY A O 1
ATOM 4432 N N . ALA A 1 587 ? -3.327 -23.082 13.467 1.00 96.19 587 ALA A N 1
ATOM 4433 C CA . ALA A 1 587 ? -2.650 -22.186 12.531 1.00 96.19 587 ALA A CA 1
ATOM 4434 C C . ALA A 1 587 ? -1.234 -22.683 12.184 1.00 96.19 587 ALA A C 1
ATOM 4436 O O . ALA A 1 587 ? -0.854 -22.691 11.016 1.00 96.19 587 ALA A O 1
ATOM 4437 N N . ALA A 1 588 ? -0.484 -23.177 13.173 1.00 95.25 588 ALA A N 1
ATOM 4438 C CA . ALA A 1 588 ? 0.820 -23.803 12.963 1.00 95.25 588 ALA A CA 1
ATOM 4439 C C . ALA A 1 588 ? 0.716 -25.100 12.141 1.00 95.25 588 ALA A C 1
ATOM 4441 O O . ALA A 1 588 ? 1.557 -25.356 11.283 1.00 95.25 588 ALA A O 1
ATOM 4442 N N . ALA A 1 589 ? -0.323 -25.912 12.359 1.00 95.44 589 ALA A N 1
ATOM 4443 C CA . ALA A 1 589 ? -0.565 -27.120 11.575 1.00 95.44 589 ALA A CA 1
ATOM 4444 C C . ALA A 1 589 ? -0.879 -26.796 10.107 1.00 95.44 589 ALA A C 1
ATOM 4446 O O . ALA A 1 589 ? -0.384 -27.486 9.216 1.00 95.44 589 ALA A O 1
ATOM 4447 N N . ILE A 1 590 ? -1.642 -25.728 9.848 1.00 97.06 590 ILE A N 1
ATOM 4448 C CA . ILE A 1 590 ? -1.869 -25.225 8.487 1.00 97.06 590 ILE A CA 1
ATOM 4449 C C . ILE A 1 590 ? -0.548 -24.774 7.860 1.00 97.06 590 ILE A C 1
ATOM 4451 O O . ILE A 1 590 ? -0.240 -25.218 6.761 1.00 97.06 590 ILE A O 1
ATOM 4455 N N . LEU A 1 591 ? 0.273 -23.997 8.571 1.00 95.81 591 LEU A N 1
ATOM 4456 C CA . LEU A 1 591 ? 1.595 -23.590 8.083 1.00 95.81 591 LEU A CA 1
ATOM 4457 C C . LEU A 1 591 ? 2.471 -24.799 7.708 1.00 95.81 591 LEU A C 1
ATOM 4459 O O . LEU A 1 591 ? 3.121 -24.797 6.665 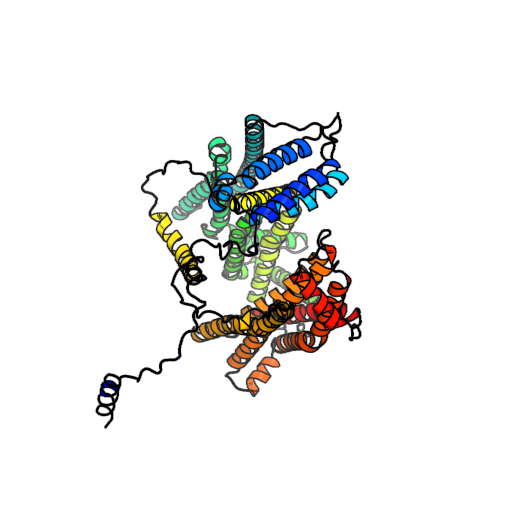1.00 95.81 591 LEU A O 1
ATOM 4463 N N . LEU A 1 592 ? 2.481 -25.855 8.529 1.00 95.19 592 LEU A N 1
ATOM 4464 C CA . LEU A 1 592 ? 3.222 -27.087 8.232 1.00 95.19 592 LEU A CA 1
ATOM 4465 C C . LEU A 1 592 ? 2.665 -27.816 7.003 1.00 95.19 592 LEU A C 1
ATOM 4467 O O . LEU A 1 592 ? 3.438 -28.314 6.183 1.00 95.19 592 LEU A O 1
ATOM 4471 N N . LEU A 1 593 ? 1.339 -27.865 6.857 1.00 95.44 593 LEU A N 1
ATOM 4472 C CA . LEU A 1 593 ? 0.675 -28.431 5.684 1.00 95.44 593 LEU A CA 1
ATOM 4473 C C . LEU A 1 593 ? 1.022 -27.641 4.414 1.00 95.44 593 LEU A C 1
ATOM 4475 O O . LEU A 1 593 ? 1.288 -28.229 3.361 1.00 95.44 593 LEU A O 1
ATOM 4479 N N . GLU A 1 594 ? 1.057 -26.314 4.515 1.00 94.69 594 GLU A N 1
ATOM 4480 C CA . GLU A 1 594 ? 1.423 -25.436 3.415 1.00 94.69 594 GLU A CA 1
ATOM 4481 C C . GLU A 1 594 ? 2.891 -25.600 3.029 1.00 94.69 594 GLU A C 1
ATOM 4483 O O . GLU A 1 594 ? 3.179 -25.848 1.861 1.00 94.69 594 GLU A O 1
ATOM 4488 N N . LEU A 1 595 ? 3.813 -25.573 3.993 1.00 92.38 595 LEU A N 1
ATOM 4489 C CA . LEU A 1 595 ? 5.243 -25.785 3.752 1.00 92.38 595 LEU A CA 1
ATOM 4490 C C . LEU A 1 595 ? 5.556 -27.183 3.202 1.00 92.38 595 LEU A C 1
ATOM 4492 O O . LEU A 1 595 ? 6.421 -27.321 2.336 1.00 92.38 595 LEU A O 1
ATOM 4496 N N . GLY A 1 596 ? 4.875 -28.214 3.704 1.00 92.44 596 GLY A N 1
ATOM 4497 C CA . GLY A 1 596 ? 5.165 -29.607 3.372 1.00 92.44 596 GLY A CA 1
ATOM 4498 C C . GLY A 1 596 ? 4.540 -30.080 2.063 1.00 92.44 596 GLY A C 1
ATOM 4499 O O . GLY A 1 596 ? 5.180 -30.822 1.320 1.00 92.44 596 GLY A O 1
ATOM 4500 N N . LEU A 1 597 ? 3.299 -29.671 1.773 1.00 93.12 597 LEU A N 1
ATOM 4501 C CA . LEU A 1 597 ? 2.519 -30.231 0.662 1.00 93.12 597 LEU A CA 1
ATOM 4502 C C . LEU A 1 597 ? 2.095 -29.178 -0.366 1.00 93.12 597 LEU A C 1
ATOM 4504 O O . LEU A 1 597 ? 2.297 -29.370 -1.566 1.00 93.12 597 LEU A O 1
ATOM 4508 N N . VAL A 1 598 ? 1.501 -28.069 0.078 1.00 94.06 598 VAL A N 1
ATOM 4509 C CA . VAL A 1 598 ? 0.808 -27.138 -0.831 1.00 94.06 598 VAL A CA 1
ATOM 4510 C C . VAL A 1 598 ? 1.783 -26.225 -1.566 1.00 94.06 598 VAL A C 1
ATOM 4512 O O . VAL A 1 598 ? 1.731 -26.125 -2.793 1.00 94.06 598 VAL A O 1
ATOM 4515 N N . PHE A 1 599 ? 2.703 -25.587 -0.844 1.00 92.94 599 PHE A N 1
ATOM 4516 C CA . PHE A 1 599 ? 3.681 -24.677 -1.423 1.00 92.94 599 PHE A CA 1
ATOM 4517 C C . PHE A 1 599 ? 4.614 -25.379 -2.416 1.00 92.94 599 PHE A C 1
ATOM 4519 O O . PHE A 1 599 ? 4.728 -24.869 -3.527 1.00 92.94 599 PHE A O 1
ATOM 4526 N N . PRO A 1 600 ? 5.209 -26.559 -2.136 1.00 92.75 600 PRO A N 1
ATOM 4527 C CA . PRO A 1 600 ? 6.024 -27.268 -3.127 1.00 92.75 600 PRO A CA 1
ATOM 4528 C C . PRO A 1 600 ? 5.264 -27.584 -4.424 1.00 92.75 600 PRO A C 1
ATOM 4530 O O . PRO A 1 600 ? 5.821 -27.488 -5.520 1.00 92.75 600 PRO A O 1
ATOM 4533 N N . ALA A 1 601 ? 3.974 -27.917 -4.317 1.00 93.25 601 ALA A N 1
ATOM 4534 C CA . ALA A 1 601 ? 3.126 -28.176 -5.474 1.00 93.25 601 ALA A CA 1
ATOM 4535 C C . ALA A 1 601 ? 2.833 -26.897 -6.286 1.00 93.25 601 ALA A C 1
ATOM 4537 O O . ALA A 1 601 ? 2.905 -26.911 -7.520 1.00 93.25 601 ALA A O 1
ATOM 4538 N N . LEU A 1 602 ? 2.538 -25.779 -5.617 1.00 92.44 602 LEU A N 1
ATOM 4539 C CA . LEU A 1 602 ? 2.334 -24.481 -6.270 1.00 92.44 602 LEU A CA 1
ATOM 4540 C C . LEU A 1 602 ? 3.627 -23.915 -6.864 1.00 92.44 602 LEU A C 1
ATOM 4542 O O . LEU A 1 602 ? 3.597 -23.363 -7.964 1.00 92.44 602 LEU A O 1
ATOM 4546 N N . ASP A 1 603 ? 4.754 -24.098 -6.179 1.00 92.38 603 ASP A N 1
ATOM 4547 C CA . ASP A 1 603 ? 6.091 -23.712 -6.623 1.00 92.38 603 ASP A CA 1
ATOM 4548 C C . ASP A 1 603 ? 6.420 -24.380 -7.957 1.00 92.38 603 ASP A C 1
ATOM 4550 O O . ASP A 1 603 ? 6.765 -23.693 -8.918 1.00 92.38 603 ASP A O 1
ATOM 4554 N N . LEU A 1 604 ? 6.205 -25.698 -8.049 1.00 92.31 604 LEU A N 1
ATOM 4555 C CA . LEU A 1 604 ? 6.424 -26.477 -9.265 1.00 92.31 604 LEU A CA 1
ATOM 4556 C C . LEU A 1 604 ? 5.538 -26.005 -10.428 1.00 92.31 604 LEU A C 1
ATOM 4558 O O . LEU A 1 604 ? 6.037 -25.800 -11.534 1.00 92.31 604 LEU A O 1
ATOM 4562 N N . ARG A 1 605 ? 4.240 -25.766 -10.182 1.00 92.44 605 ARG A N 1
ATOM 4563 C CA . ARG A 1 605 ? 3.341 -25.187 -11.200 1.00 92.44 605 ARG A CA 1
ATOM 4564 C C . ARG A 1 605 ? 3.802 -23.797 -11.636 1.00 92.44 605 ARG A C 1
ATOM 4566 O O . ARG A 1 605 ? 3.729 -23.473 -12.818 1.00 92.44 605 ARG A O 1
ATOM 4573 N N . GLY A 1 606 ? 4.282 -22.985 -10.697 1.00 92.06 606 GLY A N 1
ATOM 4574 C CA . GLY A 1 606 ? 4.804 -21.659 -10.987 1.00 92.06 606 GLY A CA 1
ATOM 4575 C C . GLY A 1 606 ? 6.063 -21.705 -11.849 1.00 92.06 606 GLY A C 1
ATOM 4576 O O . GLY A 1 606 ? 6.166 -20.943 -12.805 1.00 92.06 606 GLY A O 1
ATOM 4577 N N . LYS A 1 607 ? 6.991 -22.634 -11.566 1.00 92.56 607 LYS A N 1
ATOM 4578 C CA . LYS A 1 607 ? 8.194 -22.871 -12.389 1.00 92.56 607 LYS A CA 1
ATOM 4579 C C . LYS A 1 607 ? 7.806 -23.232 -13.816 1.00 92.56 607 LYS A C 1
ATOM 4581 O O . LYS A 1 607 ? 8.313 -22.605 -14.736 1.00 92.56 607 LYS A O 1
ATOM 4586 N N . ALA A 1 608 ? 6.854 -24.149 -13.984 1.00 91.56 608 ALA A N 1
ATOM 4587 C CA . ALA A 1 608 ? 6.403 -24.580 -15.303 1.00 91.56 608 ALA A CA 1
ATOM 4588 C C . ALA A 1 608 ? 5.744 -23.445 -16.099 1.00 91.56 608 ALA A C 1
ATOM 4590 O O . ALA A 1 608 ? 6.026 -23.282 -17.281 1.00 91.56 608 ALA A O 1
ATOM 4591 N N . LEU A 1 609 ? 4.922 -22.613 -15.446 1.00 91.12 609 LEU A N 1
ATOM 4592 C CA . LEU A 1 609 ? 4.304 -21.460 -16.103 1.00 91.12 609 LEU A CA 1
ATOM 4593 C C . LEU A 1 609 ? 5.359 -20.469 -16.610 1.00 91.12 609 LEU A C 1
ATOM 4595 O O . LEU A 1 609 ? 5.276 -20.027 -17.750 1.00 91.12 609 LEU A O 1
ATOM 4599 N N . ILE A 1 610 ? 6.352 -20.142 -15.779 1.00 91.19 610 ILE A N 1
ATOM 4600 C CA . ILE A 1 610 ? 7.428 -19.208 -16.140 1.00 91.19 610 ILE A CA 1
ATOM 4601 C C . ILE A 1 610 ? 8.286 -19.787 -17.263 1.00 91.19 610 ILE A C 1
ATOM 4603 O O . ILE A 1 610 ? 8.533 -19.105 -18.250 1.00 91.19 610 ILE A O 1
ATOM 4607 N N . ALA A 1 611 ? 8.661 -21.061 -17.145 1.00 89.88 611 ALA A N 1
ATOM 4608 C CA . ALA A 1 611 ? 9.419 -21.794 -18.153 1.00 89.88 611 ALA A CA 1
ATOM 4609 C C . ALA A 1 611 ? 8.728 -21.814 -19.529 1.00 89.88 611 ALA A C 1
ATOM 4611 O O . ALA A 1 611 ? 9.408 -21.775 -20.551 1.00 89.88 611 ALA A O 1
ATOM 4612 N N . SER A 1 612 ? 7.390 -21.868 -19.548 1.00 87.75 612 SER A N 1
ATOM 4613 C CA . SER A 1 612 ? 6.584 -21.900 -20.777 1.00 87.75 612 SER A CA 1
ATOM 4614 C C . SER A 1 612 ? 6.253 -20.527 -21.373 1.00 87.75 612 SER A C 1
ATOM 4616 O O . SER A 1 612 ? 5.915 -20.454 -22.547 1.00 87.75 612 SER A O 1
ATOM 4618 N N . ALA A 1 613 ? 6.300 -19.458 -20.573 1.00 83.88 613 ALA A N 1
ATOM 4619 C CA . ALA A 1 613 ? 5.851 -18.120 -20.972 1.00 83.88 613 ALA A CA 1
ATOM 4620 C C . ALA A 1 613 ? 6.999 -17.158 -21.319 1.00 83.88 613 ALA A C 1
ATOM 4622 O O . ALA A 1 613 ? 6.749 -16.059 -21.797 1.00 83.88 613 ALA A O 1
ATOM 4623 N N . ALA A 1 614 ? 8.238 -17.547 -21.027 1.00 78.19 614 ALA A N 1
ATOM 4624 C CA . ALA A 1 614 ? 9.427 -16.740 -21.236 1.00 78.19 614 ALA A CA 1
ATOM 4625 C C . ALA A 1 614 ? 9.914 -16.828 -22.696 1.00 78.19 614 ALA A C 1
ATOM 4627 O O . ALA A 1 614 ? 10.362 -17.888 -23.134 1.00 78.19 614 ALA A O 1
ATOM 4628 N N . GLU A 1 615 ? 9.864 -15.718 -23.438 1.00 74.56 615 GLU A N 1
ATOM 4629 C CA . GLU A 1 615 ? 10.380 -15.649 -24.811 1.00 74.56 615 GLU A CA 1
ATOM 4630 C C . GLU A 1 615 ? 11.904 -15.403 -24.827 1.00 74.56 615 GLU A C 1
ATOM 4632 O O . GLU A 1 615 ? 12.368 -14.394 -24.291 1.00 74.56 615 GLU A O 1
ATOM 4637 N N . PRO A 1 616 ? 12.723 -16.278 -25.448 1.00 65.56 616 PRO A N 1
ATOM 4638 C CA . PRO A 1 616 ? 14.185 -16.173 -25.384 1.00 65.56 616 PRO A CA 1
ATOM 4639 C C . PRO A 1 616 ? 14.752 -14.869 -25.955 1.00 65.56 616 PRO A C 1
ATOM 4641 O O . PRO A 1 616 ? 15.794 -14.407 -25.493 1.00 65.56 616 PRO A O 1
ATOM 4644 N N . ALA A 1 617 ? 14.078 -14.277 -26.945 1.00 62.66 617 ALA A N 1
ATOM 4645 C CA . ALA A 1 617 ? 14.560 -13.113 -27.686 1.00 62.66 617 ALA A CA 1
ATOM 4646 C C . ALA A 1 617 ? 14.618 -11.821 -26.850 1.00 62.66 617 ALA A C 1
ATOM 4648 O O . ALA A 1 617 ? 15.391 -10.923 -27.177 1.00 62.66 617 ALA A O 1
ATOM 4649 N N . GLU A 1 618 ? 13.849 -11.731 -25.761 1.00 71.25 618 GLU A N 1
ATOM 4650 C CA . GLU A 1 618 ? 13.745 -10.521 -24.930 1.00 71.25 618 GLU A CA 1
ATOM 4651 C C . GLU A 1 618 ? 14.538 -10.610 -23.613 1.00 71.25 618 GLU A C 1
ATOM 4653 O O . GLU A 1 618 ? 14.619 -9.646 -22.848 1.00 71.25 618 GLU A O 1
ATOM 4658 N N . LEU A 1 619 ? 15.143 -11.767 -23.331 1.00 78.31 619 LEU A N 1
ATOM 4659 C CA . LEU A 1 619 ? 15.772 -12.065 -22.047 1.00 78.31 619 LEU A CA 1
ATOM 4660 C C . LEU A 1 619 ? 17.282 -11.833 -22.086 1.00 78.31 619 LEU A C 1
ATOM 4662 O O . LEU A 1 619 ? 17.981 -12.235 -23.013 1.00 78.31 619 LEU A O 1
ATOM 4666 N N . THR A 1 620 ? 17.819 -11.243 -21.019 1.00 81.50 620 THR A N 1
ATOM 4667 C CA . THR A 1 620 ? 19.273 -11.170 -20.819 1.00 81.50 620 THR A CA 1
ATOM 4668 C C . THR A 1 620 ? 19.876 -12.577 -20.681 1.00 81.50 620 THR A C 1
ATOM 4670 O O . THR A 1 620 ? 19.186 -13.484 -20.209 1.00 81.50 620 THR A O 1
ATOM 4673 N N . PRO A 1 621 ? 21.178 -12.781 -20.970 1.00 80.12 621 PRO A N 1
ATOM 4674 C CA . PRO A 1 621 ? 21.820 -14.096 -20.840 1.00 80.12 621 PRO A CA 1
ATOM 4675 C C . PRO A 1 621 ? 21.625 -14.750 -19.460 1.00 80.12 621 PRO A C 1
ATOM 4677 O O . PRO A 1 621 ? 21.411 -15.954 -19.351 1.00 80.12 621 PRO A O 1
ATOM 4680 N N . ARG A 1 622 ? 21.604 -13.942 -18.390 1.00 76.06 622 ARG A N 1
ATOM 4681 C CA . ARG A 1 622 ? 21.316 -14.409 -17.022 1.00 76.06 622 ARG A CA 1
ATOM 4682 C C . ARG A 1 622 ? 19.877 -14.898 -16.849 1.00 76.06 622 ARG A C 1
ATOM 4684 O O . ARG A 1 622 ? 19.641 -15.879 -16.152 1.00 76.06 622 ARG A O 1
ATOM 4691 N N . GLN A 1 623 ? 18.912 -14.212 -17.455 1.00 80.31 623 GLN A N 1
ATOM 4692 C CA . GLN A 1 623 ? 17.507 -14.613 -17.407 1.00 80.31 623 GLN A CA 1
ATOM 4693 C C . GLN A 1 623 ? 17.244 -15.850 -18.270 1.00 80.31 623 GLN A C 1
ATOM 4695 O O . GLN A 1 623 ? 16.470 -16.706 -17.860 1.00 80.31 623 GLN A O 1
ATOM 4700 N N . GLN A 1 624 ? 17.918 -15.980 -19.414 1.00 82.88 624 GLN A N 1
ATOM 4701 C CA . GLN A 1 624 ? 17.853 -17.183 -20.246 1.00 82.88 624 GLN A CA 1
ATOM 4702 C C . GLN A 1 624 ? 18.378 -18.409 -19.490 1.00 82.88 624 GLN A C 1
ATOM 4704 O O . GLN A 1 624 ? 17.696 -19.429 -19.449 1.00 82.88 624 GLN A O 1
ATOM 4709 N N . ALA A 1 625 ? 19.528 -18.288 -18.814 1.00 81.94 625 ALA A N 1
ATOM 4710 C CA . ALA A 1 625 ? 20.066 -19.356 -17.969 1.00 81.94 625 ALA A CA 1
ATOM 4711 C C . ALA A 1 625 ? 19.089 -19.754 -16.845 1.00 81.94 625 ALA A C 1
ATOM 4713 O O . ALA A 1 625 ? 18.870 -20.938 -16.602 1.00 81.94 625 ALA A O 1
ATOM 4714 N N . TYR A 1 626 ? 18.450 -18.770 -16.202 1.00 83.50 626 TYR A N 1
ATOM 4715 C CA . TYR A 1 626 ? 17.416 -19.019 -15.195 1.00 83.50 626 TYR A CA 1
ATOM 4716 C C . TYR A 1 626 ? 16.202 -19.762 -15.774 1.00 83.50 626 TYR A C 1
ATOM 4718 O O . TYR A 1 626 ? 15.731 -20.731 -15.189 1.00 83.50 626 TYR A O 1
ATOM 4726 N N . VAL A 1 627 ? 15.692 -19.339 -16.933 1.00 86.62 627 VAL A N 1
ATOM 4727 C CA . VAL A 1 627 ? 14.537 -19.978 -17.583 1.00 86.62 627 VAL A CA 1
ATOM 4728 C C . VAL A 1 627 ? 14.859 -21.410 -18.010 1.00 86.62 627 VAL A C 1
ATOM 4730 O O . VAL A 1 627 ? 14.031 -22.293 -17.791 1.00 86.62 627 VAL A O 1
ATOM 4733 N N . HIS A 1 628 ? 16.059 -21.655 -18.541 1.00 85.62 628 HIS A N 1
ATOM 4734 C CA . HIS A 1 628 ? 16.528 -22.994 -18.897 1.00 85.62 628 HIS A CA 1
ATOM 4735 C C . HIS A 1 628 ? 16.545 -23.932 -17.680 1.00 85.62 628 HIS A C 1
ATOM 4737 O O . HIS A 1 628 ? 16.039 -25.049 -17.746 1.00 85.62 628 HIS A O 1
ATOM 4743 N N . GLU A 1 629 ? 17.016 -23.457 -16.525 1.00 85.06 629 GLU A N 1
ATOM 4744 C CA . GLU A 1 629 ? 16.984 -24.230 -15.276 1.00 85.06 629 GLU A CA 1
ATOM 4745 C C . GLU A 1 629 ? 15.547 -24.576 -14.847 1.00 85.06 629 GLU A C 1
ATOM 4747 O O . GLU A 1 629 ? 15.260 -25.695 -14.418 1.00 85.06 629 GLU A O 1
ATOM 4752 N N . LEU A 1 630 ? 14.602 -23.638 -14.983 1.00 88.44 630 LEU A N 1
ATOM 4753 C CA . LEU A 1 630 ? 13.195 -23.915 -14.678 1.00 88.44 630 LEU A CA 1
ATOM 4754 C C . LEU A 1 630 ? 12.587 -24.935 -15.650 1.00 88.44 630 LEU A C 1
ATOM 4756 O O . LEU A 1 630 ? 11.759 -25.749 -15.230 1.00 88.44 630 LEU A O 1
ATOM 4760 N N . GLN A 1 631 ? 12.989 -24.904 -16.923 1.00 88.62 631 GLN A N 1
ATOM 4761 C CA . GLN A 1 631 ? 12.591 -25.891 -17.928 1.00 88.62 631 GLN A CA 1
ATOM 4762 C C . GLN A 1 631 ? 13.113 -27.280 -17.544 1.00 88.62 631 GLN A C 1
ATOM 4764 O O . GLN A 1 631 ? 12.319 -28.212 -17.439 1.00 88.62 631 GLN A O 1
ATOM 4769 N N . GLU A 1 632 ? 14.396 -27.413 -17.206 1.00 87.00 632 GLU A N 1
ATOM 4770 C CA . GLU A 1 632 ? 14.976 -28.677 -16.731 1.00 87.00 632 GLU A CA 1
ATOM 4771 C C . GLU A 1 632 ? 14.293 -29.190 -15.455 1.00 87.00 632 GLU A C 1
ATOM 4773 O O . GLU A 1 632 ? 13.919 -30.362 -15.363 1.00 87.00 632 GLU A O 1
ATOM 4778 N N . ALA A 1 633 ? 14.041 -28.303 -14.486 1.00 84.25 633 ALA A N 1
ATOM 4779 C CA . ALA A 1 633 ? 13.389 -28.651 -13.223 1.00 84.25 633 ALA A CA 1
ATOM 4780 C C . ALA A 1 633 ? 11.936 -29.137 -13.391 1.00 84.25 633 ALA A C 1
ATOM 4782 O O . ALA A 1 633 ? 11.381 -29.760 -12.476 1.00 84.25 633 ALA A O 1
ATOM 4783 N N . THR A 1 634 ? 11.305 -28.845 -14.533 1.00 90.50 634 THR A N 1
ATOM 4784 C CA . THR A 1 634 ? 9.900 -29.173 -14.819 1.00 90.50 634 THR A CA 1
ATOM 4785 C C . THR A 1 634 ? 9.726 -30.244 -15.897 1.00 90.50 634 THR A C 1
ATOM 4787 O O . THR A 1 634 ? 8.705 -30.929 -15.877 1.00 90.50 634 THR A O 1
ATOM 4790 N N . ALA A 1 635 ? 10.727 -30.474 -16.755 1.00 82.81 635 ALA A N 1
ATOM 4791 C CA . ALA A 1 635 ? 10.662 -31.356 -17.926 1.00 82.81 635 ALA A CA 1
ATOM 4792 C C . ALA A 1 635 ? 10.256 -32.814 -17.627 1.00 82.81 635 ALA A C 1
ATOM 4794 O O . ALA A 1 635 ? 9.645 -33.463 -18.471 1.00 82.81 635 ALA A O 1
ATOM 4795 N N . ALA A 1 636 ? 10.555 -33.328 -16.429 1.00 75.88 636 ALA A N 1
ATOM 4796 C CA . ALA A 1 636 ? 10.291 -34.721 -16.043 1.00 75.88 636 ALA A CA 1
ATOM 4797 C C . ALA A 1 636 ? 9.227 -34.889 -14.939 1.00 75.88 636 ALA A C 1
ATOM 4799 O O . ALA A 1 636 ? 9.068 -35.983 -14.397 1.00 75.88 636 ALA A O 1
ATOM 4800 N N . ARG A 1 637 ? 8.515 -33.821 -14.549 1.00 84.44 637 ARG A N 1
ATOM 4801 C CA . ARG A 1 637 ? 7.563 -33.863 -13.424 1.00 84.44 637 ARG A CA 1
ATOM 4802 C C . ARG A 1 637 ? 6.121 -33.703 -13.894 1.00 84.44 637 ARG A C 1
ATOM 4804 O O . ARG A 1 637 ? 5.790 -32.763 -14.609 1.00 84.44 637 ARG A O 1
ATOM 4811 N N . SER A 1 638 ? 5.230 -34.568 -13.409 1.00 87.94 638 SER A N 1
ATOM 4812 C CA . SER A 1 638 ? 3.787 -34.381 -13.580 1.00 87.94 638 SER A CA 1
ATOM 4813 C C . SER A 1 638 ? 3.329 -33.132 -12.826 1.00 87.94 638 SER A C 1
ATOM 4815 O O . SER A 1 638 ? 3.581 -33.007 -11.623 1.00 87.94 638 SER A O 1
ATOM 4817 N N . LEU A 1 639 ? 2.636 -32.220 -13.508 1.00 89.56 639 LEU A N 1
ATOM 4818 C CA . LEU A 1 639 ? 2.141 -31.002 -12.875 1.00 89.56 639 LEU A CA 1
ATOM 4819 C C . LEU A 1 639 ? 1.029 -31.331 -11.864 1.00 89.56 639 LEU A C 1
ATOM 4821 O O . LEU A 1 639 ? 0.048 -31.979 -12.235 1.00 89.56 639 LEU A O 1
ATOM 4825 N N . PRO A 1 640 ? 1.131 -30.848 -10.611 1.00 91.56 640 PRO A N 1
ATOM 4826 C CA . PRO A 1 640 ? 0.067 -30.980 -9.620 1.00 91.56 640 PRO A CA 1
ATOM 4827 C C . PRO A 1 640 ? -1.249 -30.405 -10.150 1.00 91.56 640 PRO A C 1
ATOM 4829 O O . PRO A 1 640 ? -1.207 -29.466 -10.942 1.00 91.56 640 PRO A O 1
ATOM 4832 N N . PRO A 1 641 ? -2.420 -30.894 -9.728 1.00 91.25 641 PRO A N 1
ATOM 4833 C CA . PRO A 1 641 ? -3.697 -30.431 -10.263 1.00 91.25 641 PRO A CA 1
ATOM 4834 C C . PRO A 1 641 ? -3.977 -28.951 -9.921 1.00 91.25 641 PRO A C 1
ATOM 4836 O O . PRO A 1 641 ? -3.507 -28.439 -8.904 1.00 91.25 641 PRO A O 1
ATOM 4839 N N . PRO A 1 642 ? -4.763 -28.226 -10.741 1.00 86.12 642 PRO A N 1
ATOM 4840 C CA . PRO A 1 642 ? -5.008 -26.794 -10.542 1.00 86.12 642 PRO A CA 1
ATOM 4841 C C . PRO A 1 642 ? -5.789 -26.474 -9.257 1.00 86.12 642 PRO A C 1
ATOM 4843 O O . PRO A 1 642 ? -5.660 -25.368 -8.732 1.00 86.12 642 PRO A O 1
ATOM 4846 N N . PHE A 1 643 ? -6.551 -27.432 -8.709 1.00 91.38 643 PHE A N 1
ATOM 4847 C CA . PHE A 1 643 ? -7.313 -27.227 -7.472 1.00 91.38 643 PHE A CA 1
ATOM 4848 C C . PHE A 1 643 ? -6.422 -26.985 -6.243 1.00 91.38 643 PHE A C 1
ATOM 4850 O O . PHE A 1 643 ? -6.908 -26.458 -5.247 1.00 91.38 643 PHE A O 1
ATOM 4857 N N . VAL A 1 644 ? -5.120 -27.296 -6.301 1.00 91.81 644 VAL A N 1
ATOM 4858 C CA . VAL A 1 644 ? -4.168 -27.014 -5.209 1.00 91.81 644 VAL A CA 1
ATOM 4859 C C . VAL A 1 644 ? -4.129 -25.516 -4.873 1.00 91.81 644 VAL A C 1
ATOM 4861 O O . VAL A 1 644 ? -3.959 -25.146 -3.715 1.00 91.81 644 VAL A O 1
ATOM 4864 N N . HIS A 1 645 ? -4.372 -24.640 -5.854 1.00 89.56 645 HIS A N 1
ATOM 4865 C CA . HIS A 1 645 ? -4.502 -23.205 -5.599 1.00 89.56 645 HIS A CA 1
ATOM 4866 C C . HIS A 1 645 ? -5.746 -22.880 -4.760 1.00 89.56 645 HIS A C 1
ATOM 4868 O O . HIS A 1 645 ? -5.683 -22.047 -3.862 1.00 89.56 645 HIS A O 1
ATOM 4874 N N . LEU A 1 646 ? -6.881 -23.536 -5.023 1.00 92.00 646 LEU A N 1
ATOM 4875 C CA . LEU A 1 646 ? -8.085 -23.373 -4.206 1.00 92.00 646 LEU A CA 1
ATOM 4876 C C . LEU A 1 646 ? -7.840 -23.863 -2.773 1.00 92.00 646 LEU A C 1
ATOM 4878 O O . LEU A 1 646 ? -8.237 -23.188 -1.831 1.00 92.00 646 LEU A O 1
ATOM 4882 N N . VAL A 1 647 ? -7.138 -24.990 -2.615 1.00 93.75 647 VAL A N 1
ATOM 4883 C CA . VAL A 1 647 ? -6.742 -25.513 -1.298 1.00 93.75 647 VAL A CA 1
ATOM 4884 C C . VAL A 1 647 ? -5.887 -24.496 -0.543 1.00 93.75 647 VAL A C 1
ATOM 4886 O O . VAL A 1 647 ? -6.200 -24.204 0.603 1.00 93.75 647 VAL A O 1
ATOM 4889 N N . SER A 1 648 ? -4.882 -23.894 -1.188 1.00 93.31 648 SER A N 1
ATOM 4890 C CA . SER A 1 648 ? -4.077 -22.812 -0.596 1.00 93.31 648 SER A CA 1
ATOM 4891 C C . SER A 1 648 ? -4.934 -21.637 -0.118 1.00 93.31 648 SER A C 1
ATOM 4893 O O . SER A 1 648 ? -4.759 -21.173 1.003 1.00 93.31 648 SER A O 1
ATOM 4895 N N . VAL A 1 649 ? -5.896 -21.171 -0.921 1.00 92.94 649 VAL A N 1
ATOM 4896 C CA . VAL A 1 649 ? -6.765 -20.056 -0.509 1.00 92.94 649 VAL A CA 1
ATOM 4897 C C . VAL A 1 649 ? -7.635 -20.445 0.688 1.00 92.94 649 VAL A C 1
ATOM 4899 O O . VAL A 1 649 ? -7.778 -19.661 1.623 1.00 92.94 649 VAL A O 1
ATOM 4902 N N . LEU A 1 650 ? -8.207 -21.652 0.686 1.00 95.12 650 LEU A N 1
ATOM 4903 C CA . LEU A 1 650 ? -9.029 -22.137 1.797 1.00 95.12 650 LEU A CA 1
ATOM 4904 C C . LEU A 1 650 ? -8.214 -22.287 3.087 1.00 95.12 650 LEU A C 1
ATOM 4906 O O . LEU A 1 650 ? -8.706 -21.929 4.158 1.00 95.12 650 LEU A O 1
ATOM 4910 N N . LEU A 1 651 ? -6.973 -22.769 2.990 1.00 95.62 651 LEU A N 1
ATOM 4911 C CA . LEU A 1 651 ? -6.053 -22.865 4.120 1.00 95.62 651 LEU A CA 1
ATOM 4912 C C . LEU A 1 651 ? -5.695 -21.483 4.668 1.00 95.62 651 LEU A C 1
ATOM 4914 O O . LEU A 1 651 ? -5.887 -21.264 5.861 1.00 95.62 651 LEU A O 1
ATOM 4918 N N . ALA A 1 652 ? -5.323 -20.529 3.812 1.00 94.38 652 ALA A N 1
ATOM 4919 C CA . ALA A 1 652 ? -5.037 -19.157 4.226 1.00 94.38 652 ALA A CA 1
ATOM 4920 C C . ALA A 1 652 ? -6.242 -18.490 4.919 1.00 94.38 652 ALA A C 1
ATOM 4922 O O . ALA A 1 652 ? -6.095 -17.879 5.976 1.00 94.38 652 ALA A O 1
ATOM 4923 N N . VAL A 1 653 ? -7.460 -18.645 4.380 1.00 95.62 653 VAL A N 1
ATOM 4924 C CA . VAL A 1 653 ? -8.691 -18.129 5.014 1.00 95.62 653 VAL A CA 1
ATOM 4925 C C . VAL A 1 653 ? -8.930 -18.786 6.374 1.00 95.62 653 VAL A C 1
ATOM 4927 O O . VAL A 1 653 ? -9.250 -18.099 7.346 1.00 95.62 653 VAL A O 1
ATOM 4930 N N . THR A 1 654 ? -8.746 -20.104 6.463 1.00 95.94 654 THR A N 1
ATOM 4931 C CA . THR A 1 654 ? -8.904 -20.850 7.720 1.00 95.94 654 THR A CA 1
ATOM 4932 C C . THR A 1 654 ? -7.869 -20.403 8.751 1.00 95.94 654 THR A C 1
ATOM 4934 O O . THR A 1 654 ? -8.203 -20.194 9.913 1.00 95.94 654 THR A O 1
ATOM 4937 N N . GLN A 1 655 ? -6.625 -20.184 8.333 1.00 96.69 655 GLN A N 1
ATOM 4938 C CA . GLN A 1 655 ? -5.549 -19.721 9.198 1.00 96.69 655 GLN A CA 1
ATOM 4939 C C . GLN A 1 655 ? -5.807 -18.305 9.723 1.00 96.69 655 GLN A C 1
ATOM 4941 O O . GLN A 1 655 ? -5.650 -18.061 10.917 1.00 96.69 655 GLN A O 1
ATOM 4946 N N . VAL A 1 656 ? -6.285 -17.390 8.873 1.00 95.81 656 VAL A N 1
ATOM 4947 C CA . VAL A 1 656 ? -6.714 -16.043 9.286 1.00 95.81 656 VAL A CA 1
ATOM 4948 C C . VAL A 1 656 ? -7.858 -16.115 10.297 1.00 95.81 656 VAL A C 1
ATOM 4950 O O . VAL A 1 656 ? -7.834 -15.387 11.289 1.00 95.81 656 VAL A O 1
ATOM 4953 N N . ALA A 1 657 ? -8.828 -17.013 10.100 1.00 95.12 657 ALA A N 1
ATOM 4954 C CA . ALA A 1 657 ? -9.918 -17.218 11.052 1.00 95.12 657 ALA A CA 1
ATOM 4955 C C . ALA A 1 657 ? -9.415 -17.753 12.406 1.00 95.12 657 ALA A C 1
ATOM 4957 O O . ALA A 1 657 ? -9.829 -17.251 13.451 1.00 95.12 657 ALA A O 1
ATOM 4958 N N . LEU A 1 658 ? -8.485 -18.715 12.409 1.00 95.81 658 LEU A N 1
ATOM 4959 C CA . LEU A 1 658 ? -7.877 -19.249 13.633 1.00 95.81 658 LEU A CA 1
ATOM 4960 C C . LEU A 1 658 ? -7.064 -18.186 14.383 1.00 95.81 658 LEU A C 1
ATOM 4962 O O . LEU A 1 658 ? -7.241 -18.014 15.588 1.00 95.81 658 LEU A O 1
ATOM 4966 N N . LEU A 1 659 ? -6.212 -17.438 13.677 1.00 95.38 659 LEU A N 1
ATOM 4967 C CA . LEU A 1 659 ? -5.406 -16.366 14.265 1.00 95.38 659 LEU A CA 1
ATOM 4968 C C . LEU A 1 659 ? -6.290 -15.223 14.783 1.00 95.38 659 LEU A C 1
ATOM 4970 O O . LEU A 1 659 ? -6.094 -14.757 15.902 1.00 95.38 659 LEU A O 1
ATOM 4974 N N . GLY A 1 660 ? -7.312 -14.819 14.022 1.00 94.31 660 GLY A N 1
ATOM 4975 C CA . GLY A 1 660 ? -8.294 -13.818 14.445 1.00 94.31 660 GLY A CA 1
ATOM 4976 C C . GLY A 1 660 ? -9.112 -14.267 15.659 1.00 94.31 660 GLY A C 1
ATOM 4977 O O . GLY A 1 660 ? -9.314 -13.492 16.593 1.00 94.31 660 GLY A O 1
ATOM 4978 N N . GLY A 1 661 ? -9.517 -15.539 15.694 1.00 91.75 661 GLY A N 1
ATOM 4979 C CA . GLY A 1 661 ? -10.172 -16.149 16.849 1.00 91.75 661 GLY A CA 1
ATOM 4980 C C . GLY A 1 661 ? -9.272 -16.168 18.085 1.00 91.75 661 GLY A C 1
ATOM 4981 O O . GLY A 1 661 ? -9.734 -15.850 19.181 1.00 91.75 661 GLY A O 1
ATOM 4982 N N . CYS A 1 662 ? -7.982 -16.478 17.919 1.00 91.31 662 CYS A N 1
ATOM 4983 C CA . CYS A 1 662 ? -7.007 -16.441 19.007 1.00 91.31 662 CYS A CA 1
ATOM 4984 C C . CYS A 1 662 ? -6.814 -15.014 19.537 1.00 91.31 662 CYS A C 1
ATOM 4986 O O . CYS A 1 662 ? -6.911 -14.792 20.743 1.00 91.31 662 CYS A O 1
ATOM 4988 N N . LEU A 1 663 ? -6.642 -14.031 18.643 1.00 93.00 663 LEU A N 1
ATOM 4989 C CA . LEU A 1 663 ? -6.557 -12.612 19.003 1.00 93.00 663 LEU A CA 1
ATOM 4990 C C . LEU A 1 663 ? -7.765 -12.158 19.807 1.00 93.00 663 LEU A C 1
ATOM 4992 O O . LEU A 1 663 ? -7.610 -11.510 20.839 1.00 93.00 663 LEU A O 1
ATOM 4996 N N . TRP A 1 664 ? -8.962 -12.532 19.363 1.00 90.94 664 TRP A N 1
ATOM 4997 C CA . TRP A 1 664 ? -10.188 -12.215 20.077 1.00 90.94 664 TRP A CA 1
ATOM 4998 C C . TRP A 1 664 ? -10.184 -12.790 21.499 1.00 90.94 664 TRP A C 1
ATOM 5000 O O . TRP A 1 664 ? -10.479 -12.071 22.450 1.00 90.94 664 TRP A O 1
ATOM 5010 N N . GLN A 1 665 ? -9.766 -14.049 21.681 1.00 85.88 665 GLN A N 1
ATOM 5011 C CA . GLN A 1 665 ? -9.667 -14.656 23.016 1.00 85.88 665 GLN A CA 1
ATOM 5012 C C . GLN A 1 665 ? -8.626 -13.982 23.904 1.00 85.88 665 GLN A C 1
ATOM 5014 O O . GLN A 1 665 ? -8.886 -13.756 25.084 1.00 85.88 665 GLN A O 1
ATOM 5019 N N . LEU A 1 666 ? -7.460 -13.651 23.351 1.00 85.81 666 LEU A N 1
ATOM 5020 C CA . LEU A 1 666 ? -6.413 -12.947 24.086 1.00 85.81 666 LEU A CA 1
ATOM 5021 C C . LEU A 1 666 ? -6.888 -11.555 24.517 1.00 85.81 666 LEU A C 1
ATOM 5023 O O . LEU A 1 666 ? -6.669 -11.164 25.660 1.00 85.81 666 LEU A O 1
ATOM 5027 N N . LEU A 1 667 ? -7.603 -10.836 23.648 1.00 85.62 667 LEU A N 1
ATOM 5028 C CA . LEU A 1 667 ? -8.200 -9.541 23.979 1.00 85.62 667 LEU A CA 1
ATOM 5029 C C . LEU A 1 667 ? -9.273 -9.655 25.067 1.00 85.62 667 LEU A C 1
ATOM 5031 O O . LEU A 1 667 ? -9.278 -8.833 25.980 1.00 85.62 667 LEU A O 1
ATOM 5035 N N . LEU A 1 668 ? -10.137 -10.675 25.010 1.00 82.81 668 LEU A N 1
ATOM 5036 C CA . LEU A 1 668 ? -11.134 -10.932 26.055 1.00 82.81 668 LEU A CA 1
ATOM 5037 C C . LEU A 1 668 ? -10.473 -11.230 27.406 1.00 82.81 668 LEU A C 1
ATOM 5039 O O . LEU A 1 668 ? -10.891 -10.688 28.421 1.00 82.81 668 LEU A O 1
ATOM 5043 N N . ARG A 1 669 ? -9.402 -12.031 27.427 1.00 78.62 669 ARG A N 1
ATOM 5044 C CA . ARG A 1 669 ? -8.650 -12.337 28.656 1.00 78.62 669 ARG A CA 1
ATOM 5045 C C . ARG A 1 669 ? -7.933 -11.135 29.258 1.00 78.62 669 ARG A C 1
ATOM 5047 O O . ARG A 1 669 ? -7.683 -11.135 30.450 1.00 78.62 669 ARG A O 1
ATOM 5054 N N . LEU A 1 670 ? -7.547 -10.160 28.439 1.00 75.19 670 LEU A N 1
ATOM 5055 C CA . LEU A 1 670 ? -6.950 -8.907 28.910 1.00 75.19 670 LEU A CA 1
ATOM 5056 C C . LEU A 1 670 ? -8.003 -7.880 29.336 1.00 75.19 670 LEU A C 1
ATOM 5058 O O . LEU A 1 670 ? -7.655 -6.853 29.914 1.00 75.19 670 LEU A O 1
ATOM 5062 N N . ALA A 1 671 ? -9.267 -8.114 28.983 1.00 69.06 671 ALA A N 1
ATOM 5063 C CA . ALA A 1 671 ? -10.391 -7.291 29.400 1.00 69.06 671 ALA A CA 1
ATOM 5064 C C . ALA A 1 671 ? -10.963 -7.717 30.766 1.00 69.06 671 ALA A C 1
ATOM 5066 O O . ALA A 1 671 ? -11.651 -6.909 31.385 1.00 69.06 671 ALA A O 1
ATOM 5067 N N . VAL A 1 672 ? -10.660 -8.942 31.215 1.00 53.34 672 VAL A N 1
ATOM 5068 C CA . VAL A 1 672 ? -10.908 -9.471 32.570 1.00 53.34 672 VAL A CA 1
ATOM 5069 C C . VAL A 1 672 ? -9.667 -9.257 33.429 1.00 53.34 672 VAL A C 1
ATOM 5071 O O . VAL A 1 672 ? -9.837 -8.892 34.612 1.00 53.34 672 VAL A O 1
#

Radius of gyration: 36.24 Å; Cα contacts (8 Å, |Δi|>4): 453; chains: 1; bounding box: 110×72×84 Å

InterPro domains:
  IPR006806 NADH dehydrogenase [ubiquinone] 1 alpha subcomplex subunit 5 [PF04716] (47-109)
  IPR006806 NADH dehydrogenase [ubiquinone] 1 alpha subcomplex subunit 5 [PTHR12653] (37-149)

Mean predicted aligned error: 20.86 Å

Sequence (672 aa):
MLRLASKRLLQQLAAGGAPAVAVQAGAAAPALLLAVRGAKTTTGIVGLPLVPDARNVLKEQLQAVLDAIQVIPADAEYRRSVEKTVRWKLAAVESDAPDEQVEELLGRQLESDIKLCREELTLIPKMAEWKPWDVPADYKVEMLTEQQIEGKRRKAAHQACSFDRKLALFSLFFHGSTQIASLLAWHTLPASERWQRVASIVYAFGPLLIPLLFPEWYIRGNRRSWVLAIYRVGFFSFPLLRQPRGIQKVLGGAAQPGARGMLKDLLRLIWGSRLVAVMSSAAMVPLSLLGLVPQLALLLYAVAMVRANPSLCSSALTTHPLTRQRIRSVHDVLHLAGMLLPGGIGQATSSLQHGEELDCESFLTFLFIMVGVVLPLVVLVKTEPPASLKAWEERRQRANSSSGGSGGGGGGRKPRGLWGCACAAAGRAALLLEAGMRELSAPNRTLRMKPVTAAQRDNEDGTAIEAASMRHAPGLALFWSGILGGASWAALGAGVRPDLLLLVDTTIWFSVVSSISLMEAWVKFRAPLLERHVGVDVGRRVFRGQYAMEAACALTACGLLWSAGGGSVRSGLSALAGSGGWMLAGAAAILLLELGLVFPALDLRGKALIASAAEPAELTPRQQAYVHELQEATAARSLPPPFVHLVSVLLAVTQVALLGGCLWQLLLRLAV

Foldseek 3Di:
DPPPPPPVVVVVVPDDDDDDDDDDDDPDPPVPVVPPDPDDPAQPDPPQGDDVPLLVLLLVLLVVLLVLLVLPDPPQVVSVVSVVVSVVLNVLSPDPDDQVVSCVVVVHHSSVSSVVSVVSSVVSVVCSVVVPSPDDPPDDDPPDDPVNVVVVVVVVLVVVLVVLLVLLVVQCVVVVVVCVVVVVCVVVDDPVQNVLSVVLCCQQNVLSCCSVVPVVVCSPDCNVVVSVVSNLCSLLCSCVSHDLVPQLVLLQDAQDDDPVSVVSLVVSLCRSLVLVSLLCSLQSDQDDPVRVVVNVVSLVVSLVVSLVDLCSCPGNHNPHPVNLVVLVVVVVVVLVVQCVPPPSPPPPPPPDDDDSSLSSSVSSSVVSCVRNPVVSVVVSVVPPDPVVVVVVVVVVVVVVVVVVDDDDDDDDDDDDDDPVPVVVVVVVVVVVVVVVVCVVPDPDDDPPDDDDDPVVPVPPFLCCVVVVLVVCLLVLLVVLLCVLVVVLVVCVVVVHQLLVSLLVLLVVLLCLLCCLVVPVLVVLCPDPPHDPLNSLVVSLSSVSNSLSNNSSSLVNNLVSLCVNLVNDPVSSVVSCVDQQNVLSVLLVVLSCCCVPPLSVLSVLVSLVVNLVPDDPVPDDPSVNSNSVVSCVVNVPDDRDDPCSVVVSSVSSSSSSVSSVSSSVRSVVVVSD

Nearest PDB structures (foldseek):
  8ba0-assembly1_V  TM=8.519E-01  e=3.899E-04  Drosophila melanogaster
  6zkh-assembly1_f  TM=8.679E-01  e=5.587E-04  Ovis aries
  8q0a-assembly1_V  TM=8.885E-01  e=7.691E-04  Bos taurus
  8ud1-assembly1_1V  TM=8.895E-01  e=8.330E-04  Sus scrofa
  7vzw-assembly1_H  TM=8.577E-01  e=1.457E-03  Sus scrofa

Organism: Chlorella sorokiniana (NCBI:txid3076)

Secondary structure (DSSP, 8-state):
--SSSTTTSSSSSSS-PPPP---PPPS--SSSTTS-SS-----SSTT-PPPTTHHHHHHHHHHHHHHHGGGS-TT-HHHHHHHHHHHHHHHHHTSSS-HHHHHHHHTS-HHHHHHHHHHHHHHHHHHHHH-TT---TT-------HHHHHHHHHHHHHHHHHHHHHHHHHHHHHHHHHHHHHHHTGGGS-HHHHHHHHHHHHHHHHHHHHHHH-HHHHHSTTHHHHHHHHHHHHHHHHHHTS-TTTTGGGGGSPPPPHHHHHHHHHHHHHHHTTHHHHHHHHHSSPPPGGGHHHHHHHHHHHHHHHHT-HHHHTSHHHHSHHHHHHHHHHHHHHHHHHHTSTTGGGSTTS-S---HHHHHHHHHHHHHHIIIIIHHHHHHHHH--HHHHHHHHHHHHHHHHHTT--------PPPP-TT-SSHHHHHHHHHHHHHHHHTT--------PPPPPGGGSS---THHHHHHHHHHHHHHHHHHHHHHHHHHHHHHHTT--HHHHHHHHHHHHHHHHIIIIIIIHHHHTT-TTS-HHHHHHHHHHHHHHHHHHHHHHHHHHHHHHHHHTTT-HHHHHHHHHSTTHHHHHHHHHHHHHIIIIIHHHHHHHHHHHHHHH--GGGS-HHHHHHHHHHHHHHHTSPPPPTTHHHHHHHHHHHHHHHHHHHHHHHHHHHH-

Solvent-accessible surface area (backbone atoms only — not comparable to full-atom values): 38786 Å² total; per-residue (Å²): 144,85,81,76,70,71,68,62,64,69,64,63,77,78,70,80,86,80,84,88,79,89,76,87,79,75,94,80,70,81,79,74,75,78,70,82,81,79,73,83,87,63,70,87,49,93,94,49,73,73,57,84,65,36,65,62,53,31,50,55,41,46,50,51,40,62,61,60,47,64,80,45,60,85,84,33,64,68,46,50,52,49,52,55,52,43,53,54,50,47,58,53,67,71,42,94,65,57,69,70,58,42,24,60,75,70,72,44,56,56,55,57,53,40,51,50,38,55,51,46,58,62,42,48,63,54,48,61,71,66,42,84,75,76,66,60,96,82,68,79,80,86,82,74,49,72,67,55,52,51,50,54,51,51,52,52,52,51,53,53,48,53,51,52,35,54,51,28,51,53,48,49,51,58,52,47,60,68,42,46,66,57,60,76,43,46,87,79,51,57,75,79,54,49,56,55,50,53,53,49,48,51,56,55,47,50,53,47,44,41,52,70,79,37,48,75,62,32,66,50,75,71,42,46,60,51,47,53,49,51,43,52,53,33,57,62,44,50,64,72,78,42,82,63,77,71,53,39,53,58,29,61,47,75,64,47,77,64,71,72,22,46,53,51,48,49,50,32,48,40,52,30,72,47,40,57,55,50,23,48,61,54,68,74,52,94,76,54,80,87,57,46,59,66,50,50,54,50,52,52,49,52,50,52,53,54,68,73,37,67,69,61,54,71,21,48,25,51,62,25,67,72,40,43,52,51,53,48,52,51,48,53,51,53,49,51,56,46,43,74,38,87,76,28,80,81,64,70,80,76,78,84,80,80,56,77,60,58,56,42,46,52,51,51,50,50,52,44,45,48,54,37,46,49,47,31,49,53,52,45,69,74,65,58,56,74,64,59,59,51,57,48,50,57,49,53,52,51,53,60,62,57,76,74,67,88,85,81,90,80,92,79,86,80,85,86,69,95,72,64,66,72,56,53,59,66,49,48,61,53,45,53,60,47,48,68,60,42,75,81,66,72,83,86,75,91,73,81,69,76,83,82,56,79,87,68,70,86,68,85,51,39,66,56,55,61,49,45,60,61,60,42,37,64,53,48,19,50,51,42,28,50,51,55,40,48,51,48,50,54,37,47,75,72,67,49,57,51,67,60,53,45,44,53,45,45,48,51,43,35,49,51,50,47,47,44,68,62,44,46,54,58,52,54,78,66,41,91,87,53,55,67,47,60,50,41,58,54,43,57,55,50,51,47,52,49,52,20,46,46,51,19,39,49,51,40,47,52,51,40,41,27,56,70,34,72,69,38,72,71,35,26,53,49,43,34,73,35,94,38,30,49,30,52,50,49,33,45,49,49,52,49,47,33,67,70,54,48,46,59,42,52,45,52,48,42,36,41,48,35,38,72,67,61,60,72,92,82,46,53,75,66,52,44,39,40,39,51,51,31,37,63,74,37,72,86,55,84,75,64,66,77,62,55,59,57,51,50,52,52,49,52,54,50,33,40,39,27,32,50,51,24,48,51,42,49,52,53,62,72,73,106